Protein AF-0000000077169351 (afdb_homodimer)

pLDDT: mean 95.8, std 9.34, range [31.62, 98.94]

Sequence (440 aa):
MSDLQKYIVGLVMYPGMTALDIVGPQTVLGALPNMRLHRIWKTLDPISTDDGMVIVPDTTFENCPPLDVVCVGGGLGQRAVVDDPQVLEFLRRQGSGAKFVTSVCGGSEFLAKAGLLQGYRSATHWTARKQLAELGVEVAAERVVIDRNRMSGGGVTAGIDFGLVLAAALCGEQTAKIVQLLLEYDPAPPFDAGSPEKAGLDLVNQALLYAEGTLNLKVNMSDLQKYIVGLVMYPGMTALDIVGPQTVLGALPNMRLHRIWKTLDPISTDDGMVIVPDTTFENCPPLDVVCVGGGLGQRAVVDDPQVLEFLRRQGSGAKFVTSVCGGSEFLAKAGLLQGYRSATHWTARKQLAELGVEVAAERVVIDRNRMSGGGVTAGIDFGLVLAAALCGEQTAKIVQLLLEYDPAPPFDAGSPEKAGLDLVNQALLYAEGTLNLKVN

InterPro domains:
  IPR002818 DJ-1/PfpI [PF01965] (12-167)
  IPR029062 Class I glutamine amidotransferase-like [G3DSA:3.40.50.880] (2-215)
  IPR029062 Class I glutamine amidotransferase-like [SSF52317] (9-188)
  IPR052158 Isonitrile Hydratase and Quaternary Amine Regulator [PTHR43130] (5-208)

Structure (mmCIF, N/CA/C/O backbone):
data_AF-0000000077169351-model_v1
#
loop_
_entity.id
_entity.type
_entity.pdbx_description
1 polymer 'Gll0294 protein'
#
loop_
_atom_site.group_PDB
_atom_site.id
_atom_site.type_symbol
_atom_site.label_atom_id
_atom_site.label_alt_id
_atom_site.label_comp_id
_atom_site.label_asym_id
_atom_site.label_entity_id
_atom_site.label_seq_id
_atom_site.pdbx_PDB_ins_code
_atom_site.Cartn_x
_atom_site.Cartn_y
_atom_site.Cartn_z
_atom_site.occupancy
_atom_site.B_iso_or_equiv
_atom_site.auth_seq_id
_atom_site.auth_comp_id
_atom_site.auth_asym_id
_atom_site.auth_atom_id
_atom_site.pdbx_PDB_model_num
ATOM 1 N N . MET A 1 1 ? -33.844 8.07 6.195 1 31.62 1 MET A N 1
ATOM 2 C CA . MET A 1 1 ? -32.562 7.441 5.793 1 31.62 1 MET A CA 1
ATOM 3 C C . MET A 1 1 ? -31.391 8.078 6.512 1 31.62 1 MET A C 1
ATOM 5 O O . MET A 1 1 ? -31.219 9.297 6.473 1 31.62 1 MET A O 1
ATOM 9 N N . SER A 1 2 ? -30.938 7.762 7.609 1 41.06 2 SER A N 1
ATOM 10 C CA . SER A 1 2 ? -30.125 8.508 8.57 1 41.06 2 SER A CA 1
ATOM 11 C C . SER A 1 2 ? -28.984 9.25 7.875 1 41.06 2 SER A C 1
ATOM 13 O O . SER A 1 2 ? -28.328 8.703 6.988 1 41.06 2 SER A O 1
ATOM 15 N N . ASP A 1 3 ? -29 10.523 7.598 1 50.62 3 ASP A N 1
ATOM 16 C CA . ASP A 1 3 ? -28.188 11.562 6.965 1 50.62 3 ASP A CA 1
ATOM 17 C C . ASP A 1 3 ? -26.7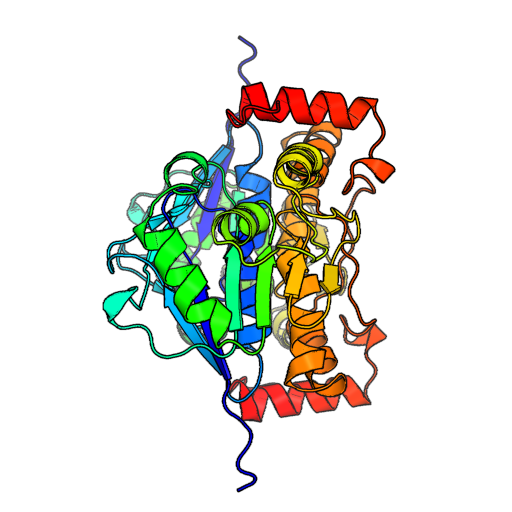03 11.359 7.25 1 50.62 3 ASP A C 1
ATOM 19 O O . ASP A 1 3 ? -26.172 11.922 8.211 1 50.62 3 ASP A O 1
ATOM 23 N N . LEU A 1 4 ? -26.234 10.109 7.117 1 62.06 4 LEU A N 1
ATOM 24 C CA . LEU A 1 4 ? -24.875 9.812 7.551 1 62.06 4 LEU A CA 1
ATOM 25 C C . LEU A 1 4 ? -23.875 10.797 6.938 1 62.06 4 LEU A C 1
ATOM 27 O O . LEU A 1 4 ? -24.047 11.211 5.785 1 62.06 4 LEU A O 1
ATOM 31 N N . GLN A 1 5 ? -23.141 11.578 7.73 1 78 5 GLN A N 1
ATOM 32 C CA . GLN A 1 5 ? -22.125 12.57 7.398 1 78 5 GLN A CA 1
ATOM 33 C C . GLN A 1 5 ? -21.156 12.047 6.332 1 78 5 GLN A C 1
ATOM 35 O O . GLN A 1 5 ? -20.688 10.914 6.422 1 78 5 GLN A O 1
ATOM 40 N N . LYS A 1 6 ? -21.141 12.75 5.137 1 91.38 6 LYS A N 1
ATOM 41 C CA . LYS A 1 6 ? -20.203 12.453 4.055 1 91.38 6 LYS A CA 1
ATOM 42 C C . LYS A 1 6 ? -18.891 13.219 4.238 1 91.38 6 LYS A C 1
ATOM 44 O O . LYS A 1 6 ? -18.891 14.406 4.547 1 91.38 6 LYS A O 1
ATOM 49 N N . TYR A 1 7 ? -17.797 12.516 4.262 1 97.94 7 TYR A N 1
ATOM 50 C CA . TYR A 1 7 ? -16.484 13.156 4.379 1 97.94 7 TYR A CA 1
ATOM 51 C C . TYR A 1 7 ? -15.805 13.25 3.021 1 97.94 7 TYR A C 1
ATOM 53 O O . TYR A 1 7 ? -15.82 12.297 2.24 1 97.94 7 TYR A O 1
ATOM 61 N N . ILE A 1 8 ? -15.312 14.438 2.727 1 98.62 8 ILE A N 1
ATOM 62 C CA . ILE A 1 8 ? -14.5 14.664 1.532 1 98.62 8 ILE A CA 1
ATOM 63 C C . ILE A 1 8 ? -13.016 14.609 1.895 1 98.62 8 ILE A C 1
ATOM 65 O O . ILE A 1 8 ? -12.539 15.414 2.688 1 98.62 8 ILE A O 1
ATOM 69 N N . VAL A 1 9 ? -12.305 13.641 1.322 1 98.75 9 VAL A N 1
ATOM 70 C CA . VAL A 1 9 ? -10.898 13.406 1.629 1 98.75 9 VAL A CA 1
ATOM 71 C C . VAL A 1 9 ? -10.039 13.773 0.421 1 98.75 9 VAL A C 1
ATOM 73 O O . VAL A 1 9 ? -10.328 13.352 -0.703 1 98.75 9 VAL A O 1
ATOM 76 N N . GLY A 1 10 ? -9.039 14.562 0.643 1 98.88 10 GLY A N 1
ATOM 77 C CA . GLY A 1 10 ? -8.062 14.867 -0.387 1 98.88 10 GLY A CA 1
ATOM 78 C C . GLY A 1 10 ? -6.727 14.188 -0.161 1 98.88 10 GLY A C 1
ATOM 79 O O . GLY A 1 10 ? -6.125 14.328 0.905 1 98.88 10 GLY A O 1
ATOM 80 N N . LEU A 1 11 ? -6.281 13.461 -1.12 1 98.88 11 LEU A N 1
ATOM 81 C CA . LEU A 1 11 ? -4.945 12.875 -1.188 1 98.88 11 LEU A CA 1
ATOM 82 C C . LEU A 1 11 ? -4.051 13.664 -2.139 1 98.88 11 LEU A C 1
ATOM 84 O O . LEU A 1 11 ? -4.227 13.602 -3.359 1 98.88 11 LEU A O 1
ATOM 88 N N . VAL A 1 12 ? -3.098 14.359 -1.587 1 98.94 12 VAL A N 1
ATOM 89 C CA . VAL A 1 12 ? -2.24 15.234 -2.387 1 98.94 12 VAL A CA 1
ATOM 90 C C . VAL A 1 12 ? -1.097 14.414 -2.986 1 98.94 12 VAL A C 1
ATOM 92 O O . VAL A 1 12 ? -0.341 13.766 -2.26 1 98.94 12 VAL A O 1
ATOM 95 N N . MET A 1 13 ? -1.013 14.5 -4.266 1 98.75 13 MET A N 1
ATOM 96 C CA . MET A 1 13 ? -0.022 13.727 -5.008 1 98.75 13 MET A CA 1
ATOM 97 C C . MET A 1 13 ? 1.004 14.648 -5.664 1 98.75 13 MET A C 1
ATOM 99 O O . MET A 1 13 ? 0.758 15.844 -5.824 1 98.75 13 MET A O 1
ATOM 103 N N . TYR A 1 14 ? 2.156 14.125 -6.031 1 98.81 14 TYR A N 1
ATOM 104 C CA . TYR A 1 14 ? 3.18 14.859 -6.766 1 98.81 14 TYR A CA 1
ATOM 105 C C . TYR A 1 14 ? 4.191 13.906 -7.391 1 98.81 14 TYR A C 1
ATOM 107 O O . TYR A 1 14 ? 4.336 12.766 -6.945 1 98.81 14 TYR A O 1
ATOM 115 N N . PRO A 1 15 ? 4.867 14.344 -8.508 1 98.56 15 PRO A N 1
ATOM 116 C CA . PRO A 1 15 ? 5.895 13.492 -9.117 1 98.56 15 PRO A CA 1
ATOM 117 C C . PRO A 1 15 ? 6.992 13.094 -8.133 1 98.56 15 PRO A C 1
ATOM 119 O O . PRO A 1 15 ? 7.535 13.945 -7.43 1 98.56 15 PRO A O 1
ATOM 122 N N . GLY A 1 16 ? 7.281 11.789 -8.07 1 97.81 16 GLY A N 1
ATOM 123 C CA . GLY A 1 16 ? 8.359 11.297 -7.223 1 97.81 16 GLY A CA 1
ATOM 124 C C . GLY A 1 16 ? 7.902 10.977 -5.809 1 97.81 16 GLY A C 1
ATOM 125 O O . GLY A 1 16 ? 8.727 10.688 -4.938 1 97.81 16 GLY A O 1
ATOM 126 N N . MET A 1 17 ? 6.574 11 -5.574 1 98.38 17 MET A N 1
ATOM 127 C CA . MET A 1 17 ? 6.051 10.602 -4.27 1 98.38 17 MET A CA 1
ATOM 128 C C . MET A 1 17 ? 6.168 9.094 -4.078 1 98.38 17 MET A C 1
ATOM 130 O O . MET A 1 17 ? 6.387 8.352 -5.043 1 98.38 17 MET A O 1
ATOM 134 N N . THR A 1 18 ? 6.164 8.648 -2.832 1 98.19 18 THR A N 1
ATOM 135 C CA . THR A 1 18 ? 6.051 7.23 -2.529 1 98.19 18 THR A CA 1
ATOM 136 C C . THR A 1 18 ? 4.602 6.766 -2.637 1 98.19 18 THR A C 1
ATOM 138 O O . THR A 1 18 ? 3.732 7.262 -1.921 1 98.19 18 THR A O 1
ATOM 141 N N . ALA A 1 19 ? 4.352 5.84 -3.48 1 98.5 19 ALA A N 1
ATOM 142 C CA . ALA A 1 19 ? 2.988 5.41 -3.771 1 98.5 19 ALA A CA 1
ATOM 143 C C . ALA A 1 19 ? 2.289 4.914 -2.508 1 98.5 19 ALA A C 1
ATOM 145 O O . ALA A 1 19 ? 1.153 5.301 -2.227 1 98.5 19 ALA A O 1
ATOM 146 N N . LEU A 1 20 ? 2.998 4.141 -1.729 1 98.69 20 LEU A N 1
ATOM 147 C CA . LEU A 1 20 ? 2.379 3.49 -0.58 1 98.69 20 LEU A CA 1
ATOM 148 C C . LEU A 1 20 ? 1.989 4.516 0.48 1 98.69 20 LEU A C 1
ATOM 150 O O . LEU A 1 20 ? 1.08 4.277 1.278 1 98.69 20 LEU A O 1
ATOM 154 N N . ASP A 1 21 ? 2.625 5.684 0.484 1 98.69 21 ASP A N 1
ATOM 155 C CA . ASP A 1 21 ? 2.26 6.738 1.423 1 98.69 21 ASP A CA 1
ATOM 156 C C . ASP A 1 21 ? 0.822 7.203 1.198 1 98.69 21 ASP A C 1
ATOM 158 O O . ASP A 1 21 ? 0.178 7.711 2.117 1 98.69 21 ASP A O 1
ATOM 162 N N . ILE A 1 22 ? 0.34 7.031 0.026 1 98.12 22 ILE A N 1
ATOM 163 C CA . ILE A 1 22 ? -1.001 7.496 -0.314 1 98.12 22 ILE A CA 1
ATOM 164 C C . ILE A 1 22 ? -1.95 6.305 -0.412 1 98.12 22 ILE A C 1
ATOM 166 O O . ILE A 1 22 ? -3.092 6.371 0.049 1 98.12 22 ILE A O 1
ATOM 170 N N . VAL A 1 23 ? -1.456 5.203 -0.945 1 98.62 23 VAL A N 1
ATOM 171 C CA . VAL A 1 23 ? -2.299 4.035 -1.183 1 98.62 23 VAL A CA 1
ATOM 172 C C . VAL A 1 23 ? -2.678 3.393 0.149 1 98.62 23 VAL A C 1
ATOM 174 O O . VAL A 1 23 ? -3.793 2.887 0.306 1 98.62 23 VAL A O 1
ATOM 177 N N . GLY A 1 24 ? -1.761 3.42 1.127 1 98.5 24 GLY A N 1
ATOM 178 C CA . GLY A 1 24 ? -2.092 2.922 2.453 1 98.5 24 GLY A CA 1
ATOM 179 C C . GLY A 1 24 ? -3.34 3.561 3.035 1 98.5 24 GLY A C 1
ATOM 180 O O . GLY A 1 24 ? -4.355 2.887 3.229 1 98.5 24 GLY A O 1
ATOM 181 N N . PRO A 1 25 ? -3.285 4.891 3.234 1 98.69 25 PRO A N 1
ATOM 182 C CA . PRO A 1 25 ? -4.469 5.586 3.75 1 98.69 25 PRO A CA 1
ATOM 183 C C . PRO A 1 25 ? -5.68 5.449 2.828 1 98.69 25 PRO A C 1
ATOM 185 O O . PRO A 1 25 ? -6.801 5.262 3.303 1 98.69 25 PRO A O 1
ATOM 188 N N . GLN A 1 26 ? -5.484 5.516 1.544 1 98.44 26 GLN A N 1
ATOM 189 C CA . GLN A 1 26 ? -6.582 5.422 0.585 1 98.44 26 GLN A CA 1
ATOM 190 C C . GLN A 1 26 ? -7.336 4.105 0.739 1 98.44 26 GLN A C 1
ATOM 192 O O . GLN A 1 26 ? -8.562 4.074 0.643 1 98.44 26 GLN A O 1
ATOM 197 N N . THR A 1 27 ? -6.609 3.051 0.893 1 98.31 27 THR A N 1
ATOM 198 C CA . THR A 1 27 ? -7.207 1.726 1 1 98.31 27 THR A CA 1
ATOM 199 C C . THR A 1 27 ? -8.156 1.654 2.195 1 98.31 27 THR A C 1
ATOM 201 O O . THR A 1 27 ? -9.273 1.142 2.08 1 98.31 27 THR A O 1
ATOM 204 N N . VAL A 1 28 ? -7.75 2.215 3.312 1 98.62 28 VAL A N 1
ATOM 205 C CA . VAL A 1 28 ? -8.57 2.201 4.516 1 98.62 28 VAL A CA 1
ATOM 206 C C . VAL A 1 28 ? -9.758 3.152 4.348 1 98.62 28 VAL A C 1
ATOM 208 O O . VAL A 1 28 ? -10.906 2.756 4.531 1 98.62 28 VAL A O 1
ATOM 211 N N . LEU A 1 29 ? -9.461 4.34 3.939 1 98.12 29 LEU A N 1
ATOM 212 C CA . LEU A 1 29 ? -10.484 5.375 3.885 1 98.12 29 LEU A CA 1
ATOM 213 C C . LEU A 1 29 ? -11.5 5.07 2.789 1 98.12 29 LEU A C 1
ATOM 215 O O . LEU A 1 29 ? -12.688 5.387 2.93 1 98.12 29 LEU A O 1
ATOM 219 N N . GLY A 1 30 ? -11.016 4.461 1.711 1 96.62 30 GLY A N 1
ATOM 220 C CA . GLY A 1 30 ? -11.898 4.09 0.62 1 96.62 30 GLY A CA 1
ATOM 221 C C . GLY A 1 30 ? -12.867 2.982 0.988 1 96.62 30 GLY A C 1
ATOM 222 O O . GLY A 1 30 ? -13.867 2.771 0.3 1 96.62 30 GLY A O 1
ATOM 223 N N . ALA A 1 31 ? -12.602 2.293 2.057 1 96.69 31 ALA A N 1
ATOM 224 C CA . ALA A 1 31 ? -13.445 1.187 2.496 1 96.69 31 ALA A CA 1
ATOM 225 C C . ALA A 1 31 ? -14.477 1.658 3.516 1 96.69 31 ALA A C 1
ATOM 227 O O . ALA A 1 31 ? -15.32 0.875 3.965 1 96.69 31 ALA A O 1
ATOM 228 N N . LEU A 1 32 ? -14.453 2.938 3.912 1 96.69 32 LEU A N 1
ATOM 229 C CA . LEU A 1 32 ? -15.406 3.5 4.867 1 96.69 32 LEU A CA 1
ATOM 230 C C . LEU A 1 32 ? -16.688 3.926 4.172 1 96.69 32 LEU A C 1
ATOM 232 O O . LEU A 1 32 ? -16.688 4.191 2.967 1 96.69 32 LEU A O 1
ATOM 236 N N . PRO A 1 33 ? -17.75 3.963 4.949 1 93.44 33 PRO A N 1
ATOM 237 C CA . PRO A 1 33 ? -19 4.438 4.367 1 93.44 33 PRO A CA 1
ATOM 238 C C . PRO A 1 33 ? -19.016 5.945 4.133 1 93.44 33 PRO A C 1
ATOM 240 O O . PRO A 1 33 ? -18.375 6.695 4.875 1 93.44 33 PRO A O 1
ATOM 243 N N . ASN A 1 34 ? -19.625 6.426 3.139 1 92.5 34 ASN A N 1
ATOM 244 C CA . ASN A 1 34 ? -19.906 7.832 2.881 1 92.5 34 ASN A CA 1
ATOM 245 C C . ASN A 1 34 ? -18.625 8.648 2.762 1 92.5 34 ASN A C 1
ATOM 247 O O . ASN A 1 34 ? -18.484 9.695 3.393 1 92.5 34 ASN A O 1
ATOM 251 N N . MET A 1 35 ? -17.672 8.148 2.084 1 96.12 35 MET A N 1
ATOM 252 C CA . MET A 1 35 ? -16.422 8.828 1.782 1 96.12 35 MET A CA 1
ATOM 253 C C . MET A 1 35 ? -16.344 9.211 0.307 1 96.12 35 MET A C 1
ATOM 255 O O . MET A 1 35 ? -16.75 8.438 -0.56 1 96.12 35 MET A O 1
ATOM 259 N N . ARG A 1 36 ? -15.875 10.391 0.076 1 97.38 36 ARG A N 1
ATOM 260 C CA . ARG A 1 36 ? -15.461 10.812 -1.26 1 97.38 36 ARG A CA 1
ATOM 261 C C . ARG A 1 36 ? -13.984 11.172 -1.285 1 97.38 36 ARG A C 1
ATOM 263 O O . ARG A 1 36 ? -13.562 12.125 -0.622 1 97.38 36 ARG A O 1
ATOM 270 N N . LEU A 1 37 ? -13.188 10.414 -2.045 1 98.44 37 LEU A N 1
ATOM 271 C CA . LEU A 1 37 ? -11.75 10.648 -2.115 1 98.44 37 LEU A CA 1
ATOM 272 C C . LEU A 1 37 ? -11.391 11.406 -3.391 1 98.44 37 LEU A C 1
ATOM 274 O O . LEU A 1 37 ? -11.898 11.094 -4.469 1 98.44 37 LEU A O 1
ATOM 278 N N . HIS A 1 38 ? -10.555 12.367 -3.262 1 98.75 38 HIS A N 1
ATOM 279 C CA . HIS A 1 38 ? -9.953 13.094 -4.379 1 98.75 38 HIS A CA 1
ATOM 280 C C . HIS A 1 38 ? -8.438 12.898 -4.402 1 98.75 38 HIS A C 1
ATOM 282 O O . HIS A 1 38 ? -7.777 13.031 -3.369 1 98.75 38 HIS A O 1
ATOM 288 N N . ARG A 1 39 ? -7.914 12.477 -5.484 1 98.81 39 ARG A N 1
ATOM 289 C CA . ARG A 1 39 ? -6.48 12.422 -5.758 1 98.81 39 ARG A CA 1
ATOM 290 C C . ARG A 1 39 ? -6.016 13.672 -6.492 1 98.81 39 ARG A C 1
ATOM 292 O O . ARG A 1 39 ? -6.328 13.867 -7.668 1 98.81 39 ARG A O 1
ATOM 299 N N . ILE A 1 40 ? -5.203 14.469 -5.793 1 98.94 40 ILE A N 1
ATOM 300 C CA . ILE A 1 40 ? -5.133 15.875 -6.164 1 98.94 40 ILE A CA 1
ATOM 301 C C . ILE A 1 40 ? -3.709 16.219 -6.602 1 98.94 40 ILE A C 1
ATOM 303 O O . ILE A 1 40 ? -2.74 15.852 -5.934 1 98.94 40 ILE A O 1
ATOM 307 N N . TRP A 1 41 ? -3.594 16.938 -7.668 1 98.88 41 TRP A N 1
ATOM 308 C CA . TRP A 1 41 ? -2.342 17.547 -8.094 1 98.88 41 TRP A CA 1
ATOM 309 C C . TRP A 1 41 ? -2.604 18.812 -8.914 1 98.88 41 TRP A C 1
ATOM 311 O O . TRP A 1 41 ? -3.73 19.312 -8.953 1 98.88 41 TRP A O 1
ATOM 321 N N . LYS A 1 42 ? -1.521 19.453 -9.445 1 98.69 42 LYS A N 1
ATOM 322 C CA . LYS A 1 42 ? -1.63 20.703 -10.203 1 98.69 42 LYS A CA 1
ATOM 323 C C . LYS A 1 42 ? -2.395 20.484 -11.508 1 98.69 42 LYS A C 1
ATOM 325 O O . LYS A 1 42 ? -3.156 21.359 -11.938 1 98.69 42 LYS A O 1
ATOM 330 N N . THR A 1 43 ? -2.125 19.375 -12.164 1 98.44 43 THR A N 1
ATOM 331 C CA . THR A 1 43 ? -2.771 19 -13.414 1 98.44 43 THR A CA 1
ATOM 332 C C . THR A 1 43 ? -3.309 17.562 -13.344 1 98.44 43 THR A C 1
ATOM 334 O O . THR A 1 43 ? -3.086 16.875 -12.352 1 98.44 43 THR A O 1
ATOM 337 N N . LEU A 1 44 ? -3.99 17.172 -14.391 1 98.44 44 LEU A N 1
ATOM 338 C CA . LEU A 1 44 ? -4.531 15.82 -14.445 1 98.44 44 LEU A CA 1
ATOM 339 C C . LEU A 1 44 ? -3.594 14.891 -15.211 1 98.44 44 LEU A C 1
ATOM 341 O O . LEU A 1 44 ? -3.955 13.75 -15.516 1 98.44 44 LEU A O 1
ATOM 345 N N . ASP A 1 45 ? -2.369 15.359 -15.492 1 98.31 45 ASP A N 1
ATOM 346 C CA . ASP A 1 45 ? -1.389 14.531 -16.188 1 98.31 45 ASP A CA 1
ATOM 347 C C . ASP A 1 45 ? -0.913 13.383 -15.312 1 98.31 45 ASP A C 1
ATOM 349 O O . ASP A 1 45 ? -0.799 13.531 -14.094 1 98.31 45 ASP A O 1
ATOM 353 N N . PRO A 1 46 ? -0.606 12.234 -15.883 1 98.44 46 PRO A N 1
ATOM 354 C CA . PRO A 1 46 ? -0.043 11.133 -15.094 1 98.44 46 PRO A CA 1
ATOM 355 C C . PRO A 1 46 ? 1.219 11.539 -14.336 1 98.44 46 PRO A C 1
ATOM 357 O O . PRO A 1 46 ? 2.014 12.336 -14.836 1 98.44 46 PRO A O 1
ATOM 360 N N . ILE A 1 47 ? 1.346 10.961 -13.156 1 98.19 47 ILE A N 1
ATOM 361 C CA . ILE A 1 47 ? 2.498 11.172 -12.289 1 98.19 47 ILE A CA 1
ATOM 362 C C . ILE A 1 47 ? 3.244 9.859 -12.086 1 98.19 47 ILE A C 1
ATOM 364 O O . ILE A 1 47 ? 2.625 8.812 -11.867 1 98.19 47 ILE A O 1
ATOM 368 N N . SER A 1 48 ? 4.609 9.961 -12.18 1 98.31 48 SER A N 1
ATOM 369 C CA . SER A 1 48 ? 5.438 8.812 -11.82 1 98.31 48 SER A CA 1
ATOM 370 C C . SER A 1 48 ? 5.867 8.875 -10.359 1 98.31 48 SER A C 1
ATOM 372 O O . SER A 1 48 ? 6.414 9.875 -9.906 1 98.31 48 SER A O 1
ATOM 374 N N . THR A 1 49 ? 5.598 7.805 -9.648 1 98.06 49 THR A N 1
ATOM 375 C CA . THR A 1 49 ? 6.047 7.684 -8.266 1 98.06 49 THR A CA 1
ATOM 376 C C . THR A 1 49 ? 7.516 7.281 -8.203 1 98.06 49 THR A C 1
ATOM 378 O O . THR A 1 49 ? 8.133 7.004 -9.234 1 98.06 49 THR A O 1
ATOM 381 N N . ASP A 1 50 ? 8.102 7.281 -7.035 1 96.25 50 ASP A N 1
ATOM 382 C CA . ASP A 1 50 ? 9.539 7.074 -6.895 1 96.25 50 ASP A CA 1
ATOM 383 C C . ASP A 1 50 ? 9.914 5.613 -7.145 1 96.25 50 ASP A C 1
ATOM 385 O O . ASP A 1 50 ? 11.078 5.297 -7.391 1 96.25 50 ASP A O 1
ATOM 389 N N . ASP A 1 51 ? 8.883 4.711 -7.133 1 93.94 51 ASP A N 1
ATOM 390 C CA . ASP A 1 51 ? 9.172 3.311 -7.426 1 93.94 51 ASP A CA 1
ATOM 391 C C . ASP A 1 51 ? 8.758 2.951 -8.852 1 93.94 51 ASP A C 1
ATOM 393 O O . ASP A 1 51 ? 8.688 1.772 -9.203 1 93.94 51 ASP A O 1
ATOM 397 N N . GLY A 1 52 ? 8.32 3.918 -9.625 1 96.19 52 GLY A N 1
ATOM 398 C CA . GLY A 1 52 ? 8.133 3.721 -11.055 1 96.19 52 GLY A CA 1
ATOM 399 C C . GLY A 1 52 ? 6.676 3.521 -11.445 1 96.19 52 GLY A C 1
ATOM 400 O O . GLY A 1 52 ? 6.352 3.441 -12.633 1 96.19 52 GLY A O 1
ATOM 401 N N . MET A 1 53 ? 5.777 3.516 -10.5 1 97.81 53 MET A N 1
ATOM 402 C CA . MET A 1 53 ? 4.352 3.432 -10.805 1 97.81 53 MET A CA 1
ATOM 403 C C . MET A 1 53 ? 3.84 4.746 -11.383 1 97.81 53 MET A C 1
ATOM 405 O O . MET A 1 53 ? 4.27 5.824 -10.961 1 97.81 53 MET A O 1
ATOM 409 N N . VAL A 1 54 ? 2.938 4.594 -12.328 1 98.69 54 VAL A N 1
ATOM 410 C CA . VAL A 1 54 ? 2.311 5.781 -12.906 1 98.69 54 VAL A CA 1
ATOM 411 C C . VAL A 1 54 ? 0.848 5.855 -12.469 1 98.69 54 VAL A C 1
ATOM 413 O O . VAL A 1 54 ? 0.082 4.91 -12.688 1 98.69 54 VAL A O 1
ATOM 416 N N . ILE A 1 55 ? 0.5 6.961 -11.828 1 98.56 55 ILE A N 1
ATOM 417 C CA . ILE A 1 55 ? -0.856 7.188 -11.336 1 98.56 55 ILE A CA 1
ATOM 418 C C . ILE A 1 55 ? -1.418 8.469 -11.953 1 98.56 55 ILE A C 1
ATOM 420 O O . ILE A 1 55 ? -0.662 9.336 -12.391 1 98.56 55 ILE A O 1
ATOM 424 N N . VAL A 1 56 ? -2.73 8.578 -11.977 1 98.75 56 VAL A N 1
ATOM 425 C CA . VAL A 1 56 ? -3.387 9.727 -12.586 1 98.75 56 VAL A CA 1
ATOM 426 C C . VAL A 1 56 ? -4.246 10.453 -11.555 1 98.75 56 VAL A C 1
ATOM 428 O O . VAL A 1 56 ? -5.191 9.875 -11.008 1 98.75 56 VAL A O 1
ATOM 431 N N . PRO A 1 57 ? -3.879 11.758 -11.289 1 98.75 57 PRO A N 1
ATOM 432 C CA . PRO A 1 57 ? -4.785 12.531 -10.43 1 98.75 57 PRO A CA 1
ATOM 433 C C . PRO A 1 57 ? -6.176 12.695 -11.039 1 98.75 57 PRO A C 1
ATOM 435 O O . PRO A 1 57 ? -6.324 12.641 -12.266 1 98.75 57 PRO A O 1
ATOM 438 N N . ASP A 1 58 ? -7.191 12.922 -10.172 1 98.75 58 ASP A N 1
ATOM 439 C CA . ASP A 1 58 ? -8.539 13.086 -10.711 1 98.75 58 ASP A CA 1
ATOM 440 C C . ASP A 1 58 ? -9.102 14.461 -10.375 1 98.75 58 ASP A C 1
ATOM 442 O O . ASP A 1 58 ? -10.234 14.789 -10.742 1 98.75 58 ASP A O 1
ATOM 446 N N . THR A 1 59 ? -8.367 15.25 -9.672 1 98.69 59 THR A N 1
ATOM 447 C CA . THR A 1 59 ? -8.75 16.594 -9.273 1 98.69 59 THR A CA 1
ATOM 448 C C . THR A 1 59 ? -7.535 17.516 -9.242 1 98.69 59 THR A C 1
ATOM 450 O O . THR A 1 59 ? -6.43 17.078 -8.922 1 98.69 59 THR A O 1
ATOM 453 N N . THR A 1 60 ? -7.719 18.766 -9.57 1 98.88 60 THR A N 1
ATOM 454 C CA . THR A 1 60 ? -6.641 19.75 -9.5 1 98.88 60 THR A CA 1
ATOM 455 C C . THR A 1 60 ? -6.809 20.641 -8.273 1 98.88 60 THR A C 1
ATOM 457 O O . THR A 1 60 ? -7.871 20.656 -7.648 1 98.88 60 THR A O 1
ATOM 460 N N . PHE A 1 61 ? -5.715 21.422 -7.945 1 98.75 61 PHE A N 1
ATOM 461 C CA . PHE A 1 61 ? -5.797 22.375 -6.852 1 98.75 61 PHE A CA 1
ATOM 462 C C . PHE A 1 61 ? -6.941 23.359 -7.078 1 98.75 61 PHE A C 1
ATOM 464 O O . PHE A 1 61 ? -7.676 23.688 -6.145 1 98.75 61 PHE A O 1
ATOM 471 N N . GLU A 1 62 ? -7.121 23.781 -8.281 1 98 62 GLU A N 1
ATOM 472 C CA . GLU A 1 62 ? -8.102 24.797 -8.648 1 98 62 GLU A CA 1
ATOM 473 C C . GLU A 1 62 ? -9.523 24.281 -8.5 1 98 62 GLU A C 1
ATOM 475 O O . GLU A 1 62 ? -10.422 25.016 -8.086 1 98 62 GLU A O 1
ATOM 480 N N . ASN A 1 63 ? -9.7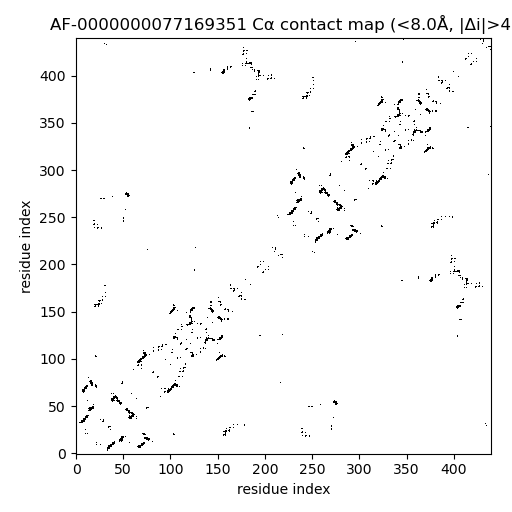58 23.047 -8.711 1 98.44 63 ASN A N 1
ATOM 481 C CA . ASN A 1 63 ? -11.109 22.484 -8.773 1 98.44 63 ASN A CA 1
ATOM 482 C C . ASN A 1 63 ? -11.445 21.688 -7.52 1 98.44 63 ASN A C 1
ATOM 484 O O . ASN A 1 63 ? -12.508 21.078 -7.441 1 98.44 63 ASN A O 1
ATOM 488 N N . CYS A 1 64 ? -10.602 21.672 -6.641 1 98.69 64 CYS A N 1
ATOM 489 C CA . CYS A 1 64 ? -10.773 20.875 -5.438 1 98.69 64 CYS A CA 1
ATOM 490 C C . CYS A 1 64 ? -11.812 21.5 -4.512 1 98.69 64 CYS A C 1
ATOM 492 O O . CYS A 1 64 ? -11.727 22.672 -4.18 1 98.69 64 CYS A O 1
ATOM 494 N N . PRO A 1 65 ? -12.789 20.766 -4.07 1 98.38 65 PRO A N 1
ATOM 495 C CA . PRO A 1 65 ? -13.727 21.281 -3.07 1 98.38 65 PRO A CA 1
ATOM 496 C C . PRO A 1 65 ? -13.094 21.406 -1.687 1 98.38 65 PRO A C 1
ATOM 498 O O . PRO A 1 65 ? -11.961 20.953 -1.474 1 98.38 65 PRO A O 1
ATOM 501 N N . PRO A 1 66 ? -13.836 22.109 -0.777 1 98.44 66 PRO A N 1
ATOM 502 C CA . PRO A 1 66 ? -13.344 22.062 0.603 1 98.44 66 PRO A CA 1
ATOM 503 C C . PRO A 1 66 ? -13.219 20.641 1.146 1 98.44 66 PRO A C 1
ATOM 505 O O . PRO A 1 66 ? -14.117 19.812 0.943 1 98.44 66 PRO A O 1
ATOM 508 N N . LEU A 1 67 ? -12.156 20.422 1.791 1 98.81 67 LEU A N 1
ATOM 509 C CA . LEU A 1 67 ? -11.852 19.078 2.26 1 98.81 67 LEU A CA 1
ATOM 510 C C . LEU A 1 67 ? -12.148 18.938 3.75 1 98.81 67 LEU A C 1
ATOM 512 O O . LEU A 1 67 ? -11.891 19.859 4.523 1 98.81 67 LEU A O 1
ATOM 516 N N . ASP A 1 68 ? -12.656 17.734 4.164 1 98.75 68 ASP A N 1
ATOM 517 C CA . ASP A 1 68 ? -12.75 17.375 5.574 1 98.75 68 ASP A CA 1
ATOM 518 C C . ASP A 1 68 ? -11.422 16.812 6.086 1 98.75 68 ASP A C 1
ATOM 520 O O . ASP A 1 68 ? -11.094 16.969 7.262 1 98.75 68 ASP A O 1
ATOM 524 N N . VAL A 1 69 ? -10.703 16.109 5.234 1 98.88 69 VAL A N 1
ATOM 525 C CA . VAL A 1 69 ? -9.398 15.539 5.535 1 98.88 69 VAL A CA 1
ATOM 526 C C . VAL A 1 69 ? -8.43 15.836 4.391 1 98.88 69 VAL A C 1
ATOM 528 O O . VAL A 1 69 ? -8.758 15.625 3.221 1 98.88 69 VAL A O 1
ATOM 531 N N . VAL A 1 70 ? -7.281 16.344 4.672 1 98.94 70 VAL A N 1
ATOM 532 C CA . VAL A 1 70 ? -6.203 16.469 3.695 1 98.94 70 VAL A CA 1
ATOM 533 C C . VAL A 1 70 ? -5.023 15.594 4.109 1 98.94 70 VAL A C 1
ATOM 535 O O . VAL A 1 70 ? -4.625 15.594 5.277 1 98.94 70 VAL A O 1
ATOM 538 N N . CYS A 1 71 ? -4.555 14.797 3.227 1 98.94 71 CYS A N 1
ATOM 539 C CA . CYS A 1 71 ? -3.457 13.867 3.467 1 98.94 71 CYS A CA 1
ATOM 540 C C . CYS A 1 71 ? -2.344 14.062 2.445 1 98.94 71 CYS A C 1
ATOM 542 O O . CYS A 1 71 ? -2.605 14.148 1.245 1 98.94 71 CYS A O 1
ATOM 544 N N . VAL A 1 72 ? -1.107 14.195 2.893 1 98.94 72 VAL A N 1
ATOM 545 C CA . VAL A 1 72 ? 0.054 14.297 2.018 1 98.94 72 VAL A CA 1
ATOM 546 C C . VAL A 1 72 ? 1.161 13.367 2.51 1 98.94 72 VAL A C 1
ATOM 548 O O . VAL A 1 72 ? 1.355 13.211 3.717 1 98.94 72 VAL A O 1
ATOM 551 N N . GLY A 1 73 ? 1.808 12.656 1.57 1 98.81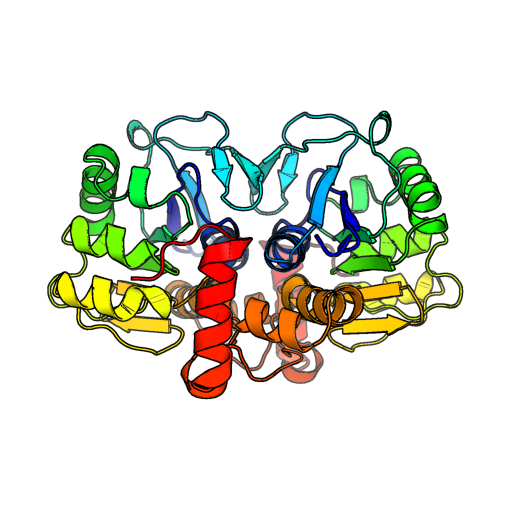 73 GLY A N 1
ATOM 552 C CA . GLY A 1 73 ? 2.889 11.742 1.89 1 98.81 73 GLY A CA 1
ATOM 553 C C . GLY A 1 73 ? 4.254 12.266 1.497 1 98.81 73 GLY A C 1
ATOM 554 O O . GLY A 1 73 ? 4.395 13.438 1.135 1 98.81 73 GLY A O 1
ATOM 555 N N . GLY A 1 74 ? 5.297 11.438 1.652 1 98.25 74 GLY A N 1
ATOM 556 C CA . GLY A 1 74 ? 6.652 11.758 1.242 1 98.25 74 GLY A CA 1
ATOM 557 C C . GLY A 1 74 ? 7.059 11.086 -0.057 1 98.25 74 GLY A C 1
ATOM 558 O O . GLY A 1 74 ? 6.203 10.688 -0.85 1 98.25 74 GLY A O 1
ATOM 559 N N . GLY A 1 75 ? 8.359 11.156 -0.285 1 97.12 75 GLY A N 1
ATOM 560 C CA . GLY A 1 75 ? 8.906 10.508 -1.466 1 97.12 75 GLY A CA 1
ATOM 561 C C . GLY A 1 75 ? 10.312 10.977 -1.804 1 97.12 75 GLY A C 1
ATOM 562 O O . GLY A 1 75 ? 10.766 12.008 -1.293 1 97.12 75 GLY A O 1
ATOM 563 N N . LEU A 1 76 ? 10.914 10.234 -2.715 1 95.31 76 LEU A N 1
ATOM 564 C CA . LEU A 1 76 ? 12.281 10.57 -3.113 1 95.31 76 LEU A CA 1
ATOM 565 C C . LEU A 1 76 ? 12.305 11.844 -3.953 1 95.31 76 LEU A C 1
ATOM 567 O O . LEU A 1 76 ? 13.336 12.508 -4.039 1 95.31 76 LEU A O 1
ATOM 571 N N . GLY A 1 77 ? 11.188 12.203 -4.547 1 96.06 77 GLY A N 1
ATOM 572 C CA . GLY A 1 77 ? 11.094 13.422 -5.336 1 96.06 77 GLY A CA 1
ATOM 573 C C . GLY A 1 77 ? 10.617 14.617 -4.535 1 96.06 77 GLY A C 1
ATOM 574 O O . GLY A 1 77 ? 10.375 15.688 -5.094 1 96.06 77 GLY A O 1
ATOM 575 N N . GLN A 1 78 ? 10.516 14.5 -3.279 1 96.75 78 GLN A N 1
ATOM 576 C CA . GLN A 1 78 ? 9.914 15.508 -2.41 1 96.75 78 GLN A CA 1
ATOM 577 C C . GLN A 1 78 ? 10.688 16.812 -2.461 1 96.75 78 GLN A C 1
ATOM 579 O O . GLN A 1 78 ? 10.094 17.891 -2.418 1 96.75 78 GLN A O 1
ATOM 584 N N . ARG A 1 79 ? 11.984 16.781 -2.545 1 96 79 ARG A N 1
ATOM 585 C CA . ARG A 1 79 ? 12.82 17.969 -2.494 1 96 79 ARG A CA 1
ATOM 586 C C . ARG A 1 79 ? 12.484 18.922 -3.637 1 96 79 ARG A C 1
ATOM 588 O O . ARG A 1 79 ? 12.578 20.141 -3.484 1 96 79 ARG A O 1
ATOM 595 N N . ALA A 1 80 ? 11.984 18.391 -4.727 1 97.06 80 ALA A N 1
ATOM 596 C CA . ALA A 1 80 ? 11.68 19.188 -5.91 1 97.06 80 ALA A CA 1
ATOM 597 C C . ALA A 1 80 ? 10.398 19.984 -5.719 1 97.06 80 ALA A C 1
ATOM 599 O O . ALA A 1 80 ? 10.156 20.969 -6.426 1 97.06 80 ALA A O 1
ATOM 600 N N . VAL A 1 81 ? 9.594 19.609 -4.691 1 98.06 81 VAL A N 1
ATOM 601 C CA . VAL A 1 81 ? 8.258 20.203 -4.672 1 98.06 81 VAL A CA 1
ATOM 602 C C . VAL A 1 81 ? 7.945 20.719 -3.27 1 98.06 81 VAL A C 1
ATOM 604 O O . VAL A 1 81 ? 6.984 21.469 -3.078 1 98.06 81 VAL A O 1
ATOM 607 N N . VAL A 1 82 ? 8.75 20.453 -2.305 1 98.12 82 VAL A N 1
ATOM 608 C CA . VAL A 1 82 ? 8.391 20.672 -0.908 1 98.12 82 VAL A CA 1
ATOM 609 C C . VAL A 1 82 ? 8.352 22.172 -0.62 1 98.12 82 VAL A C 1
ATOM 611 O O . VAL A 1 82 ? 7.699 22.609 0.329 1 98.12 82 VAL A O 1
ATOM 614 N N . ASP A 1 83 ? 9.023 23.016 -1.463 1 98.5 83 ASP A N 1
ATOM 615 C CA . ASP A 1 83 ? 9.023 24.469 -1.285 1 98.5 83 ASP A CA 1
ATOM 616 C C . ASP A 1 83 ? 8.156 25.156 -2.342 1 98.5 83 ASP A C 1
ATOM 618 O O . ASP A 1 83 ? 8.172 26.375 -2.473 1 98.5 83 ASP A O 1
ATOM 622 N N . ASP A 1 84 ? 7.465 24.375 -3.131 1 98.69 84 ASP A N 1
ATOM 623 C CA . ASP A 1 84 ? 6.629 24.938 -4.191 1 98.69 84 ASP A CA 1
ATOM 624 C C . ASP A 1 84 ? 5.492 25.781 -3.613 1 98.69 84 ASP A C 1
ATOM 626 O O . ASP A 1 84 ? 4.664 25.266 -2.857 1 98.69 84 ASP A O 1
ATOM 630 N N . PRO A 1 85 ? 5.406 27.031 -3.98 1 98.5 85 PRO A N 1
ATOM 631 C CA . PRO A 1 85 ? 4.414 27.922 -3.359 1 98.5 85 PRO A CA 1
ATOM 632 C C . PRO A 1 85 ? 2.979 27.484 -3.648 1 98.5 85 PRO A C 1
ATOM 634 O O . PRO A 1 85 ? 2.092 27.688 -2.814 1 98.5 85 PRO A O 1
ATOM 637 N N . GLN A 1 86 ? 2.734 26.922 -4.785 1 98.62 86 GLN A N 1
ATOM 638 C CA . GLN A 1 86 ? 1.384 26.469 -5.105 1 98.62 86 GLN A CA 1
ATOM 639 C C . GLN A 1 86 ? 0.954 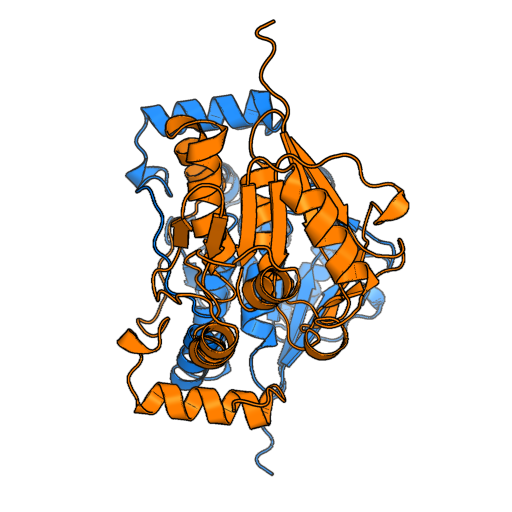25.328 -4.191 1 98.62 86 GLN A C 1
ATOM 641 O O . GLN A 1 86 ? -0.193 25.281 -3.742 1 98.62 86 GLN A O 1
ATOM 646 N N . VAL A 1 87 ? 1.883 24.422 -3.973 1 98.81 87 VAL A N 1
ATOM 647 C CA . VAL A 1 87 ? 1.601 23.297 -3.1 1 98.81 87 VAL A CA 1
ATOM 648 C C . VAL A 1 87 ? 1.336 23.781 -1.68 1 98.81 87 VAL A C 1
ATOM 650 O O . VAL A 1 87 ? 0.341 23.406 -1.059 1 98.81 87 VAL A O 1
ATOM 653 N N . LEU A 1 88 ? 2.209 24.641 -1.196 1 98.81 88 LEU A N 1
ATOM 654 C CA . LEU A 1 88 ? 2.107 25.125 0.175 1 98.81 88 LEU A CA 1
ATOM 655 C C . LEU A 1 88 ? 0.841 25.953 0.365 1 98.81 88 LEU A C 1
ATOM 657 O O . LEU A 1 88 ? 0.166 25.844 1.391 1 98.81 88 LEU A O 1
ATOM 661 N N . GLU A 1 89 ? 0.504 26.781 -0.603 1 98.69 89 GLU A N 1
ATOM 662 C CA . GLU A 1 89 ? -0.722 27.578 -0.528 1 98.69 89 GLU A CA 1
ATOM 663 C C . GLU A 1 89 ? -1.956 26.672 -0.507 1 98.69 89 GLU A C 1
ATOM 665 O O . GLU A 1 89 ? -2.902 26.938 0.241 1 98.69 89 GLU A O 1
ATOM 670 N N . PHE A 1 90 ? -1.995 25.688 -1.337 1 98.88 90 PHE A N 1
ATOM 671 C CA . PHE A 1 90 ? -3.104 24.734 -1.376 1 98.88 90 PHE A CA 1
ATOM 672 C C . PHE A 1 90 ? -3.295 24.078 -0.017 1 98.88 90 PHE A C 1
ATOM 674 O O . PHE A 1 90 ? -4.414 24 0.492 1 98.88 90 PHE A O 1
ATOM 681 N N . LEU A 1 91 ? -2.17 23.578 0.544 1 98.94 91 LEU A N 1
ATOM 682 C CA . LEU A 1 91 ? -2.232 22.906 1.84 1 98.94 91 LEU A CA 1
ATOM 683 C C . LEU A 1 91 ? -2.713 23.859 2.924 1 98.94 91 LEU A C 1
ATOM 685 O O . LEU A 1 91 ? -3.523 23.484 3.773 1 98.94 91 LEU A O 1
ATOM 689 N N . ARG A 1 92 ? -2.195 25.062 2.91 1 98.44 92 ARG A N 1
ATOM 690 C CA . ARG A 1 92 ? -2.611 26.047 3.896 1 98.44 92 ARG A CA 1
ATOM 691 C C . ARG A 1 92 ? -4.109 26.312 3.807 1 98.44 92 ARG A C 1
ATOM 693 O O . ARG A 1 92 ? -4.809 26.312 4.82 1 98.44 92 ARG A O 1
ATOM 700 N N . ARG A 1 93 ? -4.582 26.547 2.65 1 98.31 93 ARG A N 1
ATOM 701 C CA . ARG A 1 93 ? -5.988 26.859 2.422 1 98.31 93 ARG A CA 1
ATOM 702 C C . ARG A 1 93 ? -6.883 25.703 2.852 1 98.31 93 ARG A C 1
ATOM 704 O O . ARG A 1 93 ? -7.828 25.891 3.619 1 98.31 93 ARG A O 1
ATOM 711 N N . GLN A 1 94 ? -6.609 24.531 2.383 1 98.62 94 GLN A N 1
ATOM 712 C CA . GLN A 1 94 ? -7.426 23.359 2.688 1 98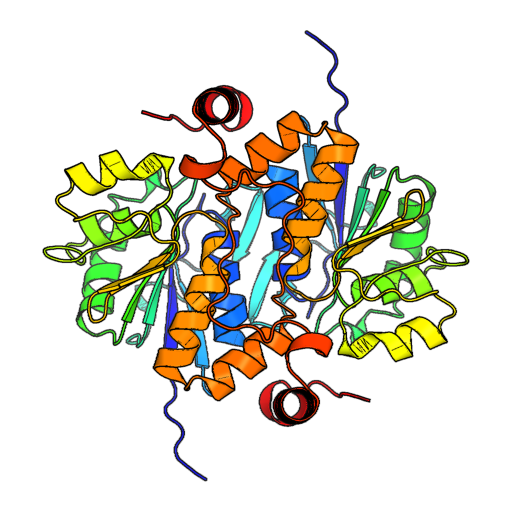.62 94 GLN A CA 1
ATOM 713 C C . GLN A 1 94 ? -7.289 22.969 4.152 1 98.62 94 GLN A C 1
ATOM 715 O O . GLN A 1 94 ? -8.273 22.578 4.789 1 98.62 94 GLN A O 1
ATOM 720 N N . GLY A 1 95 ? -6.051 23.047 4.656 1 98.19 95 GLY A N 1
ATOM 721 C CA . GLY A 1 95 ? -5.773 22.656 6.027 1 98.19 95 GLY A CA 1
ATOM 722 C C . GLY A 1 95 ? -6.492 23.516 7.055 1 98.19 95 GLY A C 1
ATOM 723 O O . GLY A 1 95 ? -6.879 23.031 8.117 1 98.19 95 GLY A O 1
ATOM 724 N N . SER A 1 96 ? -6.691 24.734 6.77 1 94.88 96 SER A N 1
ATOM 725 C CA . SER A 1 96 ? -7.305 25.672 7.715 1 94.88 96 SER A CA 1
ATOM 726 C C . SER A 1 96 ? -8.773 25.328 7.957 1 94.88 96 SER A C 1
ATOM 728 O O . SER A 1 96 ? -9.305 25.594 9.031 1 94.88 96 SER A O 1
ATOM 730 N N . GLY A 1 97 ? -9.367 24.688 7.051 1 95.88 97 GLY A N 1
ATOM 731 C CA . GLY A 1 97 ? -10.789 24.375 7.176 1 95.88 97 GLY A CA 1
ATOM 732 C C . GLY A 1 97 ? -11.055 22.891 7.387 1 95.88 97 GLY A C 1
ATOM 733 O O . GLY A 1 97 ? -12.188 22.5 7.68 1 95.88 97 GLY A O 1
ATOM 734 N N . ALA A 1 98 ? -10.086 22.125 7.367 1 98.31 98 ALA A N 1
ATOM 735 C CA . ALA A 1 98 ? -10.266 20.672 7.395 1 98.31 98 ALA A CA 1
ATOM 736 C C . ALA A 1 98 ? -10.523 20.188 8.82 1 98.31 98 ALA A C 1
ATOM 738 O O . ALA A 1 98 ? -10.023 20.766 9.781 1 98.31 98 ALA A O 1
ATOM 739 N N . LYS A 1 99 ? -11.258 19.156 8.922 1 98.38 99 LYS A N 1
ATOM 740 C CA . LYS A 1 99 ? -11.453 18.469 10.195 1 98.38 99 LYS A CA 1
ATOM 741 C C . LYS A 1 99 ? -10.156 17.797 10.656 1 98.38 99 LYS A C 1
ATOM 743 O O . LYS A 1 99 ? -9.867 17.766 11.859 1 98.38 99 LYS A O 1
ATOM 748 N N . PHE A 1 100 ? -9.414 17.188 9.742 1 98.81 100 PHE A N 1
ATOM 749 C CA . PHE A 1 100 ? -8.102 16.609 10.023 1 98.81 100 PHE A CA 1
ATOM 750 C C . PHE A 1 100 ? -7.094 17.016 8.953 1 98.81 100 PHE A C 1
ATOM 752 O O . PHE A 1 100 ? -7.414 17.016 7.762 1 98.81 100 PHE A O 1
ATOM 759 N N . VAL A 1 101 ? -5.941 17.406 9.391 1 98.94 101 VAL A N 1
ATOM 760 C CA . VAL A 1 101 ? -4.754 17.625 8.57 1 98.94 101 VAL A CA 1
ATOM 761 C C . VAL A 1 101 ? -3.74 16.516 8.828 1 98.94 101 VAL A C 1
ATOM 763 O O . VAL A 1 101 ? -3.279 16.328 9.953 1 98.94 101 VAL A O 1
ATOM 766 N N . THR A 1 102 ? -3.422 15.789 7.777 1 98.94 102 THR A N 1
ATOM 767 C CA . THR A 1 102 ? -2.734 14.531 8.047 1 98.94 102 THR A CA 1
ATOM 768 C C . THR A 1 102 ? -1.557 14.344 7.094 1 98.94 102 THR A C 1
ATOM 770 O O . THR A 1 102 ? -1.488 14.992 6.051 1 98.94 102 THR A O 1
ATOM 773 N N . SER A 1 103 ? -0.625 13.508 7.523 1 98.88 103 SER A N 1
ATOM 774 C CA . SER A 1 103 ? 0.546 13.203 6.707 1 98.88 103 SER A CA 1
ATOM 775 C C . SER A 1 103 ? 1.092 11.812 7.02 1 98.88 103 SER A C 1
ATOM 777 O O . SER A 1 103 ? 0.768 11.234 8.062 1 98.88 103 SER A O 1
ATOM 779 N N . VAL A 1 104 ? 1.781 11.297 6.078 1 98.75 104 VAL A N 1
ATOM 780 C CA . VAL A 1 104 ? 2.582 10.086 6.227 1 98.75 104 VAL A CA 1
ATOM 781 C C . VAL A 1 104 ? 4.016 10.352 5.777 1 98.75 104 VAL A C 1
ATOM 783 O O . VAL A 1 104 ? 4.246 11.109 4.828 1 98.75 104 VAL A O 1
ATOM 786 N N . CYS A 1 105 ? 5.023 9.68 6.488 1 98.44 105 CYS A N 1
ATOM 787 C CA . CYS A 1 105 ? 6.41 9.797 6.047 1 98.44 105 CYS A CA 1
ATOM 788 C C . CYS A 1 105 ? 6.824 11.258 5.934 1 98.44 105 CYS A C 1
ATOM 790 O O . CYS A 1 105 ? 6.555 12.055 6.832 1 98.44 105 CYS A O 1
ATOM 792 N N . GLY A 1 106 ? 7.547 11.664 4.969 1 98.25 106 GLY A N 1
ATOM 793 C CA . GLY A 1 106 ? 8.047 13.023 4.797 1 98.25 106 GLY A CA 1
ATOM 794 C C . GLY A 1 106 ? 6.949 14.023 4.5 1 98.25 106 GLY A C 1
ATOM 795 O O . GLY A 1 106 ? 7.207 15.227 4.414 1 98.25 106 GLY A O 1
ATOM 796 N N . GLY A 1 107 ? 5.699 13.555 4.484 1 98.75 107 GLY A N 1
ATOM 797 C CA . GLY A 1 107 ? 4.598 14.477 4.266 1 98.75 107 GLY A CA 1
ATOM 798 C C . GLY A 1 107 ? 4.492 15.547 5.336 1 98.75 107 GLY A C 1
ATOM 799 O O . GLY A 1 107 ? 4.012 16.656 5.07 1 98.75 107 GLY A O 1
ATOM 800 N N . SER A 1 108 ? 4.965 15.258 6.508 1 98.81 108 SER A N 1
ATOM 801 C CA . SER A 1 108 ? 4.887 16.203 7.621 1 98.81 108 SER A CA 1
ATOM 802 C C . SER A 1 108 ? 5.738 17.438 7.355 1 98.81 108 SER A C 1
ATOM 804 O O . SER A 1 108 ? 5.441 18.516 7.867 1 98.81 108 SER A O 1
ATOM 806 N N . GLU A 1 109 ? 6.766 17.297 6.551 1 98.81 109 GLU A N 1
ATOM 807 C CA . GLU A 1 109 ? 7.566 18.469 6.203 1 98.81 109 GLU A CA 1
ATOM 808 C C . GLU A 1 109 ? 6.75 19.469 5.398 1 98.81 109 GLU A C 1
ATOM 810 O O . GLU A 1 109 ? 6.867 20.688 5.609 1 98.81 109 GLU A O 1
ATOM 815 N N . PHE A 1 110 ? 5.906 19.016 4.422 1 98.88 110 PHE A N 1
ATOM 816 C CA . PHE A 1 110 ? 5.016 19.891 3.682 1 98.88 110 PHE A CA 1
ATOM 817 C C . PHE A 1 110 ? 4.129 20.688 4.633 1 98.88 110 PHE A C 1
ATOM 819 O O . PHE A 1 110 ? 3.975 21.906 4.484 1 98.88 110 PHE A O 1
ATOM 826 N N . LEU A 1 111 ? 3.59 19.969 5.617 1 98.88 111 LEU A N 1
ATOM 827 C CA . LEU A 1 111 ? 2.674 20.609 6.559 1 98.88 111 LEU A CA 1
ATOM 828 C C . LEU A 1 111 ? 3.406 21.625 7.422 1 98.88 111 LEU A C 1
ATOM 830 O O . LEU A 1 111 ? 2.877 22.719 7.695 1 98.88 111 LEU A O 1
ATOM 834 N N . ALA A 1 112 ? 4.602 21.25 7.852 1 98.81 112 ALA A N 1
ATOM 835 C CA . ALA A 1 112 ? 5.406 22.203 8.633 1 98.81 112 ALA A CA 1
ATOM 836 C C . ALA A 1 112 ? 5.68 23.469 7.836 1 98.81 112 ALA A C 1
ATOM 838 O O . ALA A 1 112 ? 5.461 24.578 8.336 1 98.81 112 ALA A O 1
ATOM 839 N N . LYS A 1 113 ? 6.047 23.344 6.617 1 98.69 113 LYS A N 1
ATOM 840 C CA . LYS A 1 113 ? 6.418 24.484 5.773 1 98.69 113 LYS A CA 1
ATOM 841 C C . LYS A 1 113 ? 5.191 25.312 5.402 1 98.69 113 LYS A C 1
ATOM 843 O O . LYS A 1 113 ? 5.301 26.516 5.172 1 98.69 113 LYS A O 1
ATOM 848 N N . ALA A 1 114 ? 4.094 24.672 5.395 1 98.62 114 ALA A N 1
ATOM 849 C CA . ALA A 1 114 ? 2.848 25.375 5.125 1 98.62 114 ALA A CA 1
ATOM 850 C C . ALA A 1 114 ? 2.344 26.094 6.375 1 98.62 114 ALA A C 1
ATOM 852 O O . ALA A 1 114 ? 1.312 26.766 6.34 1 98.62 114 ALA A O 1
ATOM 853 N N . GLY A 1 115 ? 3.041 25.875 7.484 1 98.19 115 GLY A N 1
ATOM 854 C CA . GLY A 1 115 ? 2.658 26.531 8.727 1 98.19 115 GLY A CA 1
ATOM 855 C C . GLY A 1 115 ? 1.564 25.797 9.477 1 98.19 115 GLY A C 1
ATOM 856 O O . GLY A 1 115 ? 0.942 26.359 10.383 1 98.19 115 GLY A O 1
ATOM 857 N N . LEU A 1 116 ? 1.37 24.578 9.164 1 98.75 116 LEU A N 1
ATOM 858 C CA . LEU A 1 116 ? 0.221 23.859 9.68 1 98.75 116 LEU A CA 1
ATOM 859 C C . LEU A 1 116 ? 0.624 22.984 10.867 1 98.75 116 LEU A C 1
ATOM 861 O O . LEU A 1 116 ? -0.224 22.312 11.477 1 98.75 116 LEU A O 1
ATOM 865 N N . LEU A 1 117 ? 1.935 23 11.273 1 98.5 117 LEU A N 1
ATOM 866 C CA . LEU A 1 117 ? 2.377 22.172 12.391 1 98.5 117 LEU A CA 1
ATOM 867 C C . LEU A 1 117 ? 2.984 23.031 13.5 1 98.5 117 LEU A C 1
ATOM 869 O O . LEU A 1 117 ? 3.664 22.516 14.383 1 98.5 117 LEU A O 1
ATOM 873 N N . GLN A 1 118 ? 2.844 24.375 13.391 1 97.06 118 GLN A N 1
ATOM 874 C CA . GLN A 1 118 ? 3.312 25.234 14.469 1 97.06 118 GLN A CA 1
ATOM 875 C C . GLN A 1 118 ? 2.604 24.906 15.781 1 97.06 118 GLN A C 1
ATOM 877 O O . GLN A 1 118 ? 1.377 24.984 15.867 1 97.06 118 GLN A O 1
ATOM 882 N N . GLY A 1 119 ? 3.365 24.484 16.766 1 98.06 119 GLY A N 1
ATOM 883 C CA . GLY A 1 119 ? 2.816 24.172 18.078 1 98.06 119 GLY A CA 1
ATOM 884 C C . GLY A 1 119 ? 2.223 22.781 18.156 1 98.06 119 GLY A C 1
ATOM 885 O O . GLY A 1 119 ? 1.535 22.438 19.125 1 98.06 119 GLY A O 1
ATOM 886 N N . TYR A 1 120 ? 2.445 21.953 17.156 1 98.31 120 TYR A N 1
ATOM 887 C CA . TYR A 1 120 ? 1.904 20.609 17.125 1 98.31 120 TYR A CA 1
ATOM 888 C C . TYR A 1 120 ? 3.023 19.562 17.141 1 98.31 120 TYR A C 1
ATOM 890 O O . TYR A 1 120 ? 4.164 19.875 16.781 1 98.31 120 TYR A O 1
ATOM 898 N N . ARG A 1 121 ? 2.676 18.359 17.578 1 98.69 121 ARG A N 1
ATOM 899 C CA . ARG A 1 121 ? 3.533 17.188 17.469 1 98.69 121 ARG A CA 1
ATOM 900 C C . ARG A 1 121 ? 3.254 16.438 16.172 1 98.69 121 ARG A C 1
ATOM 902 O O . ARG A 1 121 ? 2.123 16.438 15.672 1 98.69 121 ARG A O 1
ATOM 909 N N . SER A 1 122 ? 4.293 15.797 15.672 1 98.81 122 SER A N 1
ATOM 910 C CA . SER A 1 122 ? 4.094 15.039 14.438 1 98.81 122 SER A CA 1
ATOM 911 C C . SER A 1 122 ? 5.109 13.906 14.312 1 98.81 122 SER A C 1
ATOM 913 O O . SER A 1 122 ? 6.23 14.016 14.82 1 98.81 122 SER A O 1
ATOM 915 N N . ALA A 1 123 ? 4.703 12.867 13.719 1 98.69 123 ALA A N 1
ATOM 916 C CA . ALA A 1 123 ? 5.605 11.82 13.258 1 98.69 123 ALA A CA 1
ATOM 917 C C . ALA A 1 123 ? 6.133 12.117 11.859 1 98.69 123 ALA A C 1
ATOM 919 O O . ALA A 1 123 ? 5.613 13 11.172 1 98.69 123 ALA A O 1
ATOM 920 N N . THR A 1 124 ? 7.121 11.484 11.43 1 98.62 124 THR A N 1
ATOM 921 C CA . THR A 1 124 ? 7.691 11.43 10.086 1 98.62 124 THR A CA 1
ATOM 922 C C . THR A 1 124 ? 8.523 10.164 9.898 1 98.62 124 THR A C 1
ATOM 924 O O . THR A 1 124 ? 8.586 9.32 10.797 1 98.62 124 THR A O 1
ATOM 927 N N . HIS A 1 125 ? 9.047 9.938 8.75 1 98.12 125 HIS A N 1
ATOM 928 C CA . HIS A 1 125 ? 10 8.852 8.555 1 98.12 125 HIS A CA 1
ATOM 929 C C . HIS A 1 125 ? 11.211 9.008 9.469 1 98.12 125 HIS A C 1
ATOM 931 O O . HIS A 1 125 ? 11.688 10.125 9.68 1 98.12 125 HIS A O 1
ATOM 937 N N . TRP A 1 126 ? 11.789 7.898 9.891 1 97.56 126 TRP A N 1
ATOM 938 C CA . TRP A 1 126 ? 12.82 7.941 10.93 1 97.56 126 TRP A CA 1
ATOM 939 C C . TRP A 1 126 ? 14.047 8.695 10.438 1 97.56 126 TRP A C 1
ATOM 941 O O . TRP A 1 126 ? 14.734 9.352 11.227 1 97.56 126 TRP A O 1
ATOM 951 N N . THR A 1 127 ? 14.305 8.711 9.148 1 96.56 127 THR A N 1
ATOM 952 C CA . THR A 1 127 ? 15.492 9.383 8.625 1 96.56 127 THR A CA 1
ATOM 953 C C . THR A 1 127 ? 15.281 10.891 8.562 1 96.56 127 THR A C 1
ATOM 955 O O . THR A 1 127 ? 16.219 11.648 8.352 1 96.56 127 THR A O 1
ATOM 958 N N . ALA A 1 128 ? 14.086 11.359 8.727 1 96.94 128 ALA A N 1
ATOM 959 C CA . ALA A 1 128 ? 13.773 12.773 8.539 1 96.94 128 ALA A CA 1
ATOM 960 C C . ALA A 1 128 ? 13.445 13.445 9.875 1 96.94 128 ALA A C 1
ATOM 962 O O . ALA A 1 128 ? 13.055 14.617 9.906 1 96.94 128 ALA A O 1
ATOM 963 N N . ARG A 1 129 ? 13.578 12.75 11 1 97.88 129 ARG A N 1
ATOM 964 C CA . ARG A 1 129 ? 13.164 13.258 12.297 1 97.88 129 ARG A CA 1
ATOM 965 C C . ARG A 1 129 ? 13.938 14.523 12.664 1 97.88 129 ARG A C 1
ATOM 967 O O . ARG A 1 129 ? 13.352 15.516 13.094 1 97.88 129 ARG A O 1
ATOM 974 N N . LYS A 1 130 ? 15.227 14.516 12.477 1 97 130 LYS A N 1
ATOM 975 C CA . LYS A 1 130 ? 16.047 15.68 12.812 1 97 130 LYS A CA 1
ATOM 976 C C . LYS A 1 130 ? 15.656 16.891 11.977 1 97 130 LYS A C 1
ATOM 978 O O . LYS A 1 130 ? 15.492 17.984 12.508 1 97 130 LYS A O 1
ATOM 983 N N . GLN A 1 131 ? 15.523 16.656 10.703 1 96.75 131 GLN A N 1
ATOM 984 C CA . GLN A 1 131 ? 15.156 17.75 9.789 1 96.75 131 GLN A CA 1
ATOM 985 C C . GLN A 1 131 ? 13.805 18.344 10.164 1 96.75 131 GLN A C 1
ATOM 987 O O . GLN A 1 131 ? 13.641 19.562 10.141 1 96.75 131 GLN A O 1
ATOM 992 N N . LEU A 1 132 ? 12.867 17.516 10.492 1 98.31 132 LEU A N 1
ATOM 993 C CA . LEU A 1 132 ? 11.555 18.031 10.875 1 98.31 132 LEU A CA 1
ATOM 994 C C . LEU A 1 132 ? 11.641 18.828 12.164 1 98.31 132 LEU A C 1
ATOM 996 O O . LEU A 1 132 ? 10.992 19.859 12.297 1 98.31 132 LEU A O 1
ATOM 1000 N N . ALA A 1 133 ? 12.438 18.375 13.109 1 98.44 133 ALA A N 1
ATOM 1001 C CA . ALA A 1 133 ? 12.641 19.094 14.359 1 98.44 133 ALA A CA 1
ATOM 1002 C C . ALA A 1 133 ? 13.242 20.469 14.117 1 98.44 133 ALA A C 1
ATOM 1004 O O . ALA A 1 133 ? 12.898 21.438 14.797 1 98.44 133 ALA A O 1
ATOM 1005 N N . GLU A 1 134 ? 14.062 20.578 13.172 1 97.88 134 GLU A N 1
ATOM 1006 C CA . GLU A 1 134 ? 14.719 21.844 12.836 1 97.88 134 GLU A CA 1
ATOM 1007 C C . GLU A 1 134 ? 13.727 22.859 12.281 1 97.88 134 GLU A C 1
ATOM 1009 O O . GLU A 1 134 ? 13.984 24.062 12.289 1 97.88 134 GLU A O 1
ATOM 1014 N N . LEU A 1 135 ? 12.617 22.422 11.867 1 98.06 135 LEU A N 1
ATOM 1015 C CA . LEU A 1 135 ? 11.562 23.312 11.383 1 98.06 135 LEU A CA 1
ATOM 1016 C C . LEU A 1 135 ? 10.68 23.781 12.531 1 98.06 135 LEU A C 1
ATOM 1018 O O . LEU A 1 135 ? 9.672 24.453 12.305 1 98.06 135 LEU A O 1
ATOM 1022 N N . GLY A 1 136 ? 11 23.312 13.703 1 97.94 136 GLY A N 1
ATOM 1023 C CA . GLY A 1 136 ? 10.289 23.781 14.883 1 97.94 136 GLY A CA 1
ATOM 1024 C C . GLY A 1 136 ? 9.156 22.859 15.312 1 97.94 136 GLY A C 1
ATOM 1025 O O . GLY A 1 136 ? 8.359 23.203 16.172 1 97.94 136 GLY A O 1
ATOM 1026 N N . VAL A 1 137 ? 9.078 21.703 14.734 1 98.69 137 VAL A N 1
ATOM 1027 C CA . VAL A 1 137 ? 8.023 20.75 15.062 1 98.69 137 VAL A CA 1
ATOM 1028 C C . VAL A 1 137 ? 8.484 19.859 16.203 1 98.69 137 VAL A C 1
ATOM 1030 O O . VAL A 1 137 ? 9.633 19.422 16.234 1 98.69 137 VAL A O 1
ATOM 1033 N N . GLU A 1 138 ? 7.625 19.609 17.219 1 98.69 138 GLU A N 1
ATOM 1034 C CA . GLU A 1 138 ? 7.887 18.562 18.203 1 98.69 138 GLU A CA 1
ATOM 1035 C C . GLU A 1 138 ? 7.723 17.172 17.578 1 98.69 138 GLU A C 1
ATOM 1037 O O . GLU A 1 138 ? 6.598 16.719 17.359 1 98.69 138 GLU A O 1
ATOM 1042 N N . VAL A 1 139 ? 8.828 16.5 17.344 1 98.56 139 VAL A N 1
ATOM 1043 C CA . VAL A 1 139 ? 8.805 15.219 16.641 1 98.56 139 VAL A CA 1
ATOM 1044 C C . VAL A 1 139 ? 8.633 14.07 17.625 1 98.56 139 VAL A C 1
ATOM 1046 O O . VAL A 1 139 ? 9.258 14.062 18.688 1 98.56 139 VAL A O 1
ATOM 1049 N N . ALA A 1 140 ? 7.785 13.148 17.312 1 97.5 140 ALA A N 1
ATOM 1050 C CA . ALA A 1 140 ? 7.57 11.953 18.125 1 97.5 140 ALA A CA 1
ATOM 1051 C C . ALA A 1 140 ? 7.832 10.688 17.312 1 97.5 140 ALA A C 1
ATOM 1053 O O . ALA A 1 140 ? 7.652 10.672 16.094 1 97.5 140 ALA A O 1
ATOM 1054 N N . ALA A 1 141 ? 8.18 9.586 17.969 1 95.94 141 ALA A N 1
ATOM 1055 C CA . ALA A 1 141 ? 8.617 8.375 17.281 1 95.94 141 ALA A CA 1
ATOM 1056 C C . ALA A 1 141 ? 7.492 7.344 17.219 1 95.94 141 ALA A C 1
ATOM 1058 O O . ALA A 1 141 ? 7.672 6.254 16.672 1 95.94 141 ALA A O 1
ATOM 1059 N N . GLU A 1 142 ? 6.297 7.727 17.719 1 96.75 142 GLU A N 1
ATOM 1060 C CA . GLU A 1 142 ? 5.16 6.816 17.625 1 96.75 142 GLU A CA 1
ATOM 1061 C C . GLU A 1 142 ? 4.82 6.52 16.156 1 96.75 142 GLU A C 1
ATOM 1063 O O . GLU A 1 142 ? 5.035 7.363 15.289 1 96.75 142 GLU A O 1
ATOM 1068 N N . ARG A 1 143 ? 4.281 5.348 15.984 1 97.94 143 ARG A N 1
ATOM 1069 C CA . ARG A 1 143 ? 3.871 4.953 14.641 1 97.94 143 ARG A CA 1
ATOM 1070 C C . ARG A 1 143 ? 2.834 5.918 14.078 1 97.94 143 ARG A C 1
ATOM 1072 O O . ARG A 1 143 ? 2.867 6.254 12.891 1 97.94 143 ARG A O 1
ATOM 1079 N N . VAL A 1 144 ? 1.84 6.258 14.898 1 98.75 144 VAL A N 1
ATOM 1080 C CA . VAL A 1 144 ? 0.815 7.254 14.602 1 98.75 144 VAL A CA 1
ATOM 1081 C C . VAL A 1 144 ? 0.763 8.289 15.719 1 98.75 144 VAL A C 1
ATOM 1083 O O . VAL A 1 144 ? 0.665 7.941 16.906 1 98.75 144 VAL A O 1
ATOM 1086 N N . VAL A 1 145 ? 0.878 9.57 15.367 1 98.75 145 VAL A N 1
ATOM 1087 C CA . VAL A 1 145 ? 0.805 10.672 16.328 1 98.75 145 VAL A CA 1
ATOM 1088 C C . VAL A 1 145 ? -0.484 11.461 16.109 1 98.75 145 VAL A C 1
ATOM 1090 O O . VAL A 1 145 ? -0.81 11.828 14.969 1 98.75 145 VAL A O 1
ATOM 1093 N N . ILE A 1 146 ? -1.199 11.664 17.172 1 98.62 146 ILE A N 1
ATOM 1094 C CA . ILE A 1 146 ? -2.4 12.492 17.172 1 98.62 146 ILE A CA 1
ATOM 1095 C C . ILE A 1 146 ? -2.205 13.695 18.094 1 98.62 146 ILE A C 1
ATOM 1097 O O . ILE A 1 146 ? -1.913 13.531 19.281 1 98.62 146 ILE A O 1
ATOM 1101 N N . ASP A 1 147 ? -2.324 14.828 17.547 1 98.69 147 ASP A N 1
ATOM 1102 C CA . ASP A 1 147 ? -2.305 16.078 18.297 1 98.69 147 ASP A CA 1
ATOM 1103 C C . ASP A 1 147 ? -3.422 17.016 17.844 1 98.69 147 ASP A C 1
ATOM 1105 O O . ASP A 1 147 ? -3.27 17.734 16.859 1 98.69 147 ASP A O 1
ATOM 1109 N N . ARG A 1 148 ? -4.555 17.016 18.609 1 98.06 148 ARG A N 1
ATOM 1110 C CA . ARG A 1 148 ? -5.77 17.703 18.188 1 98.06 148 ARG A CA 1
ATOM 1111 C C . ARG A 1 148 ? -6.199 17.281 16.797 1 98.06 148 ARG A C 1
ATOM 1113 O O . ARG A 1 148 ? -6.438 16.094 16.562 1 98.06 148 ARG A O 1
ATOM 1120 N N . ASN A 1 149 ? -6.289 18.094 15.859 1 98.44 149 ASN A N 1
ATOM 1121 C CA . ASN A 1 149 ? -6.789 17.703 14.547 1 98.44 149 ASN A CA 1
ATOM 1122 C C . ASN A 1 149 ? -5.652 17.453 13.562 1 98.44 149 ASN A C 1
ATOM 1124 O O . ASN A 1 149 ? -5.871 17.422 12.352 1 98.44 149 ASN A O 1
ATOM 1128 N N . ARG A 1 150 ? -4.414 17.281 14.102 1 98.75 150 ARG A N 1
ATOM 1129 C CA . ARG A 1 150 ? -3.297 16.797 13.297 1 98.75 150 ARG A CA 1
ATOM 1130 C C . ARG A 1 150 ? -3.041 15.305 13.547 1 98.75 150 ARG A C 1
ATOM 1132 O O . ARG A 1 150 ? -2.988 14.867 14.703 1 98.75 150 ARG A O 1
ATOM 1139 N N . MET A 1 151 ? -2.996 14.586 12.508 1 98.81 151 MET A N 1
ATOM 1140 C CA . MET A 1 151 ? -2.645 13.172 12.594 1 98.81 151 MET A CA 1
ATOM 1141 C C . MET A 1 151 ? -1.547 12.82 11.594 1 98.81 151 MET A C 1
ATOM 1143 O O . MET A 1 151 ? -1.614 13.211 10.43 1 98.81 151 MET A O 1
ATOM 1147 N N . SER A 1 152 ? -0.509 12.148 12.047 1 98.81 152 SER A N 1
ATOM 1148 C CA . SER A 1 152 ? 0.632 11.828 11.195 1 98.81 152 SER A CA 1
ATOM 1149 C C . SER A 1 152 ? 1.117 10.398 11.438 1 98.81 152 SER A C 1
ATOM 1151 O O . SER A 1 152 ? 1.119 9.922 12.578 1 98.81 152 SER A O 1
ATOM 1153 N N . GLY A 1 153 ? 1.374 9.727 10.367 1 98.5 153 GLY A N 1
ATOM 1154 C CA . GLY A 1 153 ? 2.039 8.438 10.422 1 98.5 153 GLY A CA 1
ATOM 1155 C C . GLY A 1 153 ? 3.537 8.523 10.203 1 98.5 153 GLY A C 1
ATOM 1156 O O . GLY A 1 153 ? 4.008 9.367 9.43 1 98.5 153 GLY A O 1
ATOM 1157 N N . GLY A 1 154 ? 4.27 7.605 10.836 1 96.88 154 GLY A N 1
ATOM 1158 C CA . GLY A 1 154 ? 5.695 7.48 10.57 1 96.88 154 GLY A CA 1
ATOM 1159 C C . GLY A 1 154 ? 6.008 7.152 9.125 1 96.88 154 GLY A C 1
ATOM 1160 O O . GLY A 1 154 ? 5.457 7.773 8.211 1 96.88 154 GLY A O 1
ATOM 1161 N N . GLY A 1 155 ? 6.941 6.223 8.922 1 94.94 155 GLY A N 1
ATOM 1162 C CA . GLY A 1 155 ? 7.488 5.977 7.598 1 94.94 155 GLY A CA 1
ATOM 1163 C C . GLY A 1 155 ? 6.605 5.086 6.746 1 94.94 155 GLY A C 1
ATOM 1164 O O . GLY A 1 155 ? 5.988 4.145 7.25 1 94.94 155 GLY A O 1
ATOM 1165 N N . VAL A 1 156 ? 6.59 5.137 5.504 1 94.81 156 VAL A N 1
ATOM 1166 C CA . VAL A 1 156 ? 6.102 4.547 4.262 1 94.81 156 VAL A CA 1
ATOM 1167 C C . VAL A 1 156 ? 4.902 3.645 4.559 1 94.81 156 VAL A C 1
ATOM 1169 O O . VAL A 1 156 ? 3.824 3.826 3.988 1 94.81 156 VAL A O 1
ATOM 1172 N N . THR A 1 157 ? 5.02 2.701 5.527 1 98.31 157 THR A N 1
ATOM 1173 C CA . THR A 1 157 ? 3.99 1.684 5.715 1 98.31 157 THR A CA 1
ATOM 1174 C C . THR A 1 157 ? 3 2.107 6.797 1 98.31 157 THR A C 1
ATOM 1176 O O . THR A 1 157 ? 2.008 1.419 7.039 1 98.31 157 THR A O 1
ATOM 1179 N N . ALA A 1 158 ? 3.205 3.184 7.461 1 98.62 158 ALA A N 1
ATOM 1180 C CA . ALA A 1 158 ? 2.398 3.607 8.602 1 98.62 158 ALA A CA 1
ATOM 1181 C C . ALA A 1 158 ? 1.012 4.062 8.156 1 98.62 158 ALA A C 1
ATOM 1183 O O . ALA A 1 158 ? 0.108 4.219 8.977 1 98.62 158 ALA A O 1
ATOM 1184 N N . GLY A 1 159 ? 0.865 4.211 6.863 1 98.5 159 GLY A N 1
ATOM 1185 C CA . GLY A 1 159 ? -0.383 4.734 6.328 1 98.5 159 GLY A CA 1
ATOM 1186 C C . GLY A 1 159 ? -1.579 3.852 6.633 1 98.5 159 GLY A C 1
ATOM 1187 O O . GLY A 1 159 ? -2.709 4.336 6.715 1 98.5 159 GLY A O 1
ATOM 1188 N N . ILE A 1 160 ? -1.359 2.582 6.793 1 98.75 160 ILE A N 1
ATOM 1189 C CA . ILE A 1 160 ? -2.463 1.672 7.082 1 98.75 160 ILE A CA 1
ATOM 1190 C C . ILE A 1 160 ? -2.877 1.812 8.547 1 98.75 160 ILE A C 1
ATOM 1192 O O . ILE A 1 160 ? -4.062 1.97 8.852 1 98.75 160 ILE A O 1
ATOM 1196 N N . ASP A 1 161 ? -1.897 1.823 9.484 1 98.81 161 ASP A N 1
ATOM 1197 C CA . ASP A 1 161 ? -2.186 2.076 10.891 1 98.81 161 ASP A CA 1
ATOM 1198 C C . ASP A 1 161 ? -2.887 3.42 11.078 1 98.81 161 ASP A C 1
ATOM 1200 O O . ASP A 1 161 ? -3.936 3.498 11.719 1 98.81 161 ASP A O 1
ATOM 1204 N N . PHE A 1 162 ? -2.287 4.391 10.469 1 97.69 162 PHE A N 1
ATOM 1205 C CA . PHE A 1 162 ? -2.809 5.75 10.461 1 97.69 162 PHE A CA 1
ATOM 1206 C C . PHE A 1 162 ? -4.238 5.781 9.938 1 97.69 162 PHE A C 1
ATOM 1208 O O . PHE A 1 162 ? -5.113 6.41 10.539 1 97.69 162 PHE A O 1
ATOM 1215 N N . GLY A 1 163 ? -4.473 5.164 8.844 1 98.62 163 GLY A N 1
ATOM 1216 C CA . GLY A 1 163 ? -5.797 5.109 8.25 1 98.62 163 GLY A CA 1
ATOM 1217 C C . GLY A 1 163 ? -6.84 4.504 9.172 1 98.62 163 GLY A C 1
ATOM 1218 O O . GLY A 1 163 ? -7.973 4.988 9.234 1 98.62 163 GLY A O 1
ATOM 1219 N N . LEU A 1 164 ? -6.465 3.482 9.898 1 98.88 164 LEU A N 1
ATOM 1220 C CA . LEU A 1 164 ? -7.406 2.824 10.805 1 98.88 164 LEU A CA 1
ATOM 1221 C C . LEU A 1 164 ? -7.699 3.699 12.016 1 98.88 164 LEU A C 1
ATOM 1223 O O . LEU A 1 164 ? -8.828 3.729 12.508 1 98.88 164 LEU A O 1
ATOM 1227 N N . VAL A 1 165 ? -6.695 4.414 12.523 1 98.81 165 VAL A N 1
ATOM 1228 C CA . VAL A 1 165 ? -6.91 5.363 13.609 1 98.81 165 VAL A CA 1
ATOM 1229 C C . VAL A 1 165 ? -7.871 6.461 13.156 1 98.81 165 VAL A C 1
ATOM 1231 O O . VAL A 1 165 ? -8.812 6.801 13.867 1 98.81 165 VAL A O 1
ATOM 1234 N N . LEU A 1 166 ? -7.617 6.941 11.984 1 98.75 166 LEU A N 1
ATOM 1235 C CA . LEU A 1 166 ? -8.477 7.98 11.43 1 98.75 166 LEU A CA 1
ATOM 1236 C C . LEU A 1 166 ? -9.891 7.453 11.211 1 98.75 166 LEU A C 1
ATOM 1238 O O . LEU A 1 166 ? -10.867 8.164 11.453 1 98.75 166 LEU A O 1
ATOM 1242 N N . ALA A 1 167 ? -10.016 6.238 10.734 1 98.5 167 ALA A N 1
ATOM 1243 C CA . ALA A 1 167 ? -11.312 5.602 10.531 1 98.5 167 ALA A CA 1
ATOM 1244 C C . ALA A 1 167 ? -12.117 5.57 11.828 1 98.5 167 ALA A C 1
ATOM 1246 O O . ALA A 1 167 ? -13.32 5.852 11.828 1 98.5 167 ALA A O 1
ATOM 1247 N N . ALA A 1 168 ? -11.453 5.199 12.922 1 98.56 168 ALA A N 1
ATOM 1248 C CA . ALA A 1 168 ? -12.133 5.16 14.219 1 98.56 168 ALA A CA 1
ATOM 1249 C C . ALA A 1 168 ? -12.602 6.551 14.633 1 98.56 168 ALA A C 1
ATOM 1251 O O . ALA A 1 168 ? -13.703 6.703 15.172 1 98.56 168 ALA A O 1
ATOM 1252 N N . ALA A 1 169 ? -11.805 7.535 14.367 1 98.12 169 ALA A N 1
ATOM 1253 C CA . ALA A 1 169 ? -12.141 8.906 14.727 1 98.12 169 ALA A CA 1
ATOM 1254 C C . ALA A 1 169 ? -13.328 9.414 13.922 1 98.12 169 ALA A C 1
ATOM 1256 O O . ALA A 1 169 ? -14.18 10.148 14.445 1 98.12 169 ALA A O 1
ATOM 1257 N N . LEU A 1 170 ? -13.422 9.031 12.664 1 97.38 170 LEU A N 1
ATOM 1258 C CA . LEU A 1 170 ? -14.438 9.57 11.766 1 97.38 170 LEU A CA 1
ATOM 1259 C C . LEU A 1 170 ? -15.719 8.75 11.844 1 97.38 170 LEU A C 1
ATOM 1261 O O . LEU A 1 170 ? -16.812 9.305 11.773 1 97.38 170 LEU A O 1
ATOM 1265 N N . CYS A 1 171 ? -15.586 7.383 11.992 1 97.12 171 CYS A N 1
ATOM 1266 C CA . CYS A 1 171 ? -16.734 6.52 11.766 1 97.12 171 CYS A CA 1
ATOM 1267 C C . CYS A 1 171 ? -16.969 5.594 12.953 1 97.12 171 CYS A C 1
ATOM 1269 O O . CYS A 1 171 ? -17.875 4.762 12.93 1 97.12 171 CYS A O 1
ATOM 1271 N N . GLY A 1 172 ? -16.125 5.684 13.977 1 97.56 172 GLY A N 1
ATOM 1272 C CA . GLY A 1 172 ? -16.266 4.848 15.156 1 97.56 172 GLY A CA 1
ATOM 1273 C C . GLY A 1 172 ? -15.414 3.596 15.109 1 97.56 172 GLY A C 1
ATOM 1274 O O . GLY A 1 172 ? -15.062 3.115 14.031 1 97.56 172 GLY A O 1
ATOM 1275 N N . GLU A 1 173 ? -15.164 3.074 16.312 1 98.25 173 GLU A N 1
ATOM 1276 C CA . GLU A 1 173 ? -14.258 1.941 16.469 1 98.25 173 GLU A CA 1
ATOM 1277 C C . GLU A 1 173 ? -14.805 0.694 15.789 1 98.25 173 GLU A C 1
ATOM 1279 O O . GLU A 1 173 ? -14.047 -0.053 15.156 1 98.25 173 GLU A O 1
ATOM 1284 N N . GLN A 1 174 ? -16.047 0.462 15.891 1 97.94 174 GLN A N 1
ATOM 1285 C CA . GLN A 1 174 ? -16.641 -0.736 15.312 1 97.94 174 GLN A CA 1
ATOM 1286 C C . GLN A 1 174 ? -16.453 -0.766 13.797 1 97.94 174 GLN A C 1
ATOM 1288 O O . GLN A 1 174 ? -16.078 -1.793 13.234 1 97.94 174 GLN A O 1
ATOM 1293 N N . THR A 1 175 ? -16.703 0.37 13.133 1 97.75 175 THR A N 1
ATOM 1294 C CA . THR A 1 175 ? -16.516 0.461 11.688 1 97.75 175 THR A CA 1
ATOM 1295 C C . THR A 1 175 ? -15.047 0.264 11.328 1 97.75 175 THR A C 1
ATOM 1297 O O . THR A 1 175 ? -14.734 -0.424 10.352 1 97.75 175 THR A O 1
ATOM 1300 N N . ALA A 1 176 ? -14.18 0.823 12.109 1 98.62 176 ALA A N 1
ATOM 1301 C CA . ALA A 1 176 ? -12.75 0.675 11.867 1 98.62 176 ALA A CA 1
ATOM 1302 C C . ALA A 1 176 ? -12.32 -0.787 11.969 1 98.62 176 ALA A C 1
ATOM 1304 O O . ALA A 1 176 ? -11.508 -1.262 11.172 1 98.62 176 ALA A O 1
ATOM 1305 N N . LYS A 1 177 ? -12.859 -1.524 12.938 1 98.81 177 LYS A N 1
ATOM 1306 C CA . LYS A 1 177 ? -12.555 -2.943 13.102 1 98.81 177 LYS A CA 1
ATOM 1307 C C . LYS A 1 177 ? -13.07 -3.756 11.914 1 98.81 177 LYS A C 1
ATOM 1309 O O . LYS A 1 177 ? -12.398 -4.68 11.453 1 98.81 177 LYS A O 1
ATOM 1314 N N . ILE A 1 178 ? -14.227 -3.406 11.438 1 98.44 178 ILE A N 1
ATOM 1315 C CA . ILE A 1 178 ? -14.789 -4.07 10.273 1 98.44 178 ILE A CA 1
ATOM 1316 C C . ILE A 1 178 ? -13.867 -3.877 9.07 1 98.44 178 ILE A C 1
ATOM 1318 O O . ILE A 1 178 ? -13.547 -4.836 8.367 1 98.44 178 ILE A O 1
ATOM 1322 N N . VAL A 1 179 ? -13.438 -2.664 8.883 1 98.38 179 VAL A N 1
ATOM 1323 C CA . VAL A 1 179 ? -12.555 -2.348 7.762 1 98.38 179 VAL A CA 1
ATOM 1324 C C . VAL A 1 179 ? -11.219 -3.066 7.938 1 98.38 179 VAL A C 1
ATOM 1326 O O . VAL A 1 179 ? -10.68 -3.629 6.98 1 98.38 179 VAL A O 1
ATOM 1329 N N . GLN A 1 180 ? -10.672 -3.059 9.164 1 98.81 180 GLN A N 1
ATOM 1330 C CA . GLN A 1 180 ? -9.445 -3.801 9.438 1 98.81 180 GLN A CA 1
ATOM 1331 C C . GLN A 1 180 ? -9.586 -5.262 9.016 1 98.81 180 GLN A C 1
ATOM 1333 O O . GLN A 1 180 ? -8.688 -5.82 8.383 1 98.81 180 GLN A O 1
ATOM 1338 N N . LEU A 1 181 ? -10.68 -5.879 9.367 1 98.69 181 LEU A N 1
ATOM 1339 C CA . LEU A 1 181 ? -10.922 -7.285 9.062 1 98.69 181 LEU A CA 1
ATOM 1340 C C . LEU A 1 181 ? -11.055 -7.496 7.559 1 98.69 181 LEU A C 1
ATOM 1342 O O . LEU A 1 181 ? -10.445 -8.414 7 1 98.69 181 LEU A O 1
ATOM 1346 N N . LEU A 1 182 ? -11.789 -6.609 6.883 1 97.94 182 LEU A N 1
ATOM 1347 C CA . LEU A 1 182 ? -12.023 -6.75 5.449 1 97.94 182 LEU A CA 1
ATOM 1348 C C . LEU A 1 182 ? -10.711 -6.613 4.676 1 97.94 182 LEU A C 1
ATOM 1350 O O . LEU A 1 182 ? -10.523 -7.27 3.648 1 97.94 182 LEU A O 1
ATOM 1354 N N . LEU A 1 183 ? -9.828 -5.793 5.188 1 98.31 183 LEU A N 1
ATOM 1355 C CA . LEU A 1 183 ? -8.539 -5.598 4.543 1 98.31 183 LEU A CA 1
ATOM 1356 C C . LEU A 1 183 ? -7.547 -6.672 4.977 1 98.31 183 LEU A C 1
ATOM 1358 O O . LEU A 1 183 ? -6.43 -6.738 4.461 1 98.31 183 LEU A O 1
ATOM 1362 N N . GLU A 1 184 ? -8.008 -7.496 5.949 1 98.38 184 GLU A N 1
ATOM 1363 C CA . GLU A 1 184 ? -7.156 -8.508 6.57 1 98.38 184 GLU A CA 1
ATOM 1364 C C . GLU A 1 184 ? -5.824 -7.914 7.016 1 98.38 184 GLU A C 1
ATOM 1366 O O . GLU A 1 184 ? -4.762 -8.43 6.664 1 98.38 184 GLU A O 1
ATOM 1371 N N . TYR A 1 185 ? -5.918 -6.812 7.707 1 98.81 185 TYR A N 1
ATOM 1372 C CA . TYR A 1 185 ? -4.715 -6.207 8.266 1 98.81 185 TYR A CA 1
ATOM 1373 C C . TYR A 1 185 ? -4.332 -6.871 9.586 1 98.81 185 TYR A C 1
ATOM 1375 O O . TYR A 1 185 ? -4.68 -6.379 10.656 1 98.81 185 TYR A O 1
ATOM 1383 N N . ASP A 1 186 ? -3.625 -7.918 9.531 1 98.38 186 ASP A N 1
ATOM 1384 C CA . ASP A 1 186 ? -3.062 -8.75 10.586 1 98.38 186 ASP A CA 1
ATOM 1385 C C . ASP A 1 186 ? -1.567 -8.984 10.367 1 98.38 186 ASP A C 1
ATOM 1387 O O . ASP A 1 186 ? -1.129 -10.117 10.172 1 98.38 186 ASP A O 1
ATOM 1391 N N . PRO A 1 187 ? -0.769 -7.91 10.469 1 98.44 187 PRO A N 1
ATOM 1392 C CA . PRO A 1 187 ? 0.625 -7.957 10.023 1 98.44 187 PRO A CA 1
ATOM 1393 C C . PRO A 1 187 ? 1.464 -8.953 10.812 1 98.44 187 PRO A C 1
ATOM 1395 O O . PRO A 1 187 ? 1.27 -9.109 12.023 1 98.44 187 PRO A O 1
ATOM 1398 N N . ALA A 1 188 ? 2.311 -9.625 10.172 1 97.62 188 ALA A N 1
ATOM 1399 C CA . ALA A 1 188 ? 3.287 -10.562 10.719 1 97.62 188 ALA A CA 1
ATOM 1400 C C . ALA A 1 188 ? 4.645 -10.398 10.039 1 97.62 188 ALA A C 1
ATOM 1402 O O . ALA A 1 188 ? 5.109 -11.297 9.344 1 97.62 188 ALA A O 1
ATOM 1403 N N . PRO A 1 189 ? 5.324 -9.242 10.305 1 98.12 189 PRO A N 1
ATOM 1404 C CA . PRO A 1 189 ? 6.641 -9.07 9.688 1 98.12 189 PRO A CA 1
ATOM 1405 C C . PRO A 1 189 ? 7.57 -10.258 9.93 1 98.12 189 PRO A C 1
ATOM 1407 O O . PRO A 1 189 ? 7.637 -10.766 11.047 1 98.12 189 PRO A O 1
ATOM 1410 N N . PRO A 1 190 ? 8.289 -10.641 8.867 1 98.12 190 PRO A N 1
ATOM 1411 C CA . PRO A 1 190 ? 9.164 -11.805 9.039 1 98.12 190 PRO A CA 1
ATOM 1412 C C . PRO A 1 190 ? 10.391 -11.492 9.898 1 98.12 190 PRO A C 1
ATOM 1414 O O . PRO A 1 190 ? 11.062 -12.414 10.375 1 98.12 190 PRO A O 1
ATOM 1417 N N . PHE A 1 191 ? 10.711 -10.211 10.125 1 98.31 191 PHE A N 1
ATOM 1418 C CA . PHE A 1 191 ? 11.836 -9.766 10.945 1 98.31 191 PHE A CA 1
ATOM 1419 C C . PHE A 1 191 ? 11.398 -8.656 11.891 1 98.31 191 PHE A C 1
ATOM 1421 O O . PHE A 1 191 ? 10.359 -8.023 11.688 1 98.31 191 PHE A O 1
ATOM 1428 N N . ASP A 1 192 ? 12.203 -8.492 12.93 1 97.75 192 ASP A N 1
ATOM 1429 C CA . ASP A 1 192 ? 11.93 -7.414 13.875 1 97.75 192 ASP A CA 1
ATOM 1430 C C . ASP A 1 192 ? 12.922 -6.266 13.703 1 97.75 192 ASP A C 1
ATOM 1432 O O . ASP A 1 192 ? 13.672 -5.941 14.633 1 97.75 192 ASP A O 1
ATOM 1436 N N . ALA A 1 193 ? 12.836 -5.641 12.5 1 98.38 193 ALA A N 1
ATOM 1437 C CA . ALA A 1 193 ? 13.797 -4.609 12.133 1 98.38 193 ALA A CA 1
ATOM 1438 C C . ALA A 1 193 ? 13.094 -3.396 11.523 1 98.38 193 ALA A C 1
ATOM 1440 O O . ALA A 1 193 ? 13.688 -2.664 10.727 1 98.38 193 ALA A O 1
ATOM 1441 N N . GLY A 1 194 ? 11.891 -3.197 11.906 1 98.56 194 GLY A N 1
ATOM 1442 C CA . GLY A 1 194 ? 11.07 -2.24 11.188 1 98.56 194 GLY A CA 1
ATOM 1443 C C . GLY A 1 194 ? 11.203 -0.823 11.711 1 98.56 194 GLY A C 1
ATOM 1444 O O . GLY A 1 194 ? 10.578 0.101 11.18 1 98.56 194 GLY A O 1
ATOM 1445 N N . SER A 1 195 ? 11.984 -0.637 12.766 1 98.06 195 SER A N 1
ATOM 1446 C CA . SER A 1 195 ? 12.297 0.682 13.305 1 98.06 195 SER A CA 1
ATOM 1447 C C . SER A 1 195 ? 13.766 0.785 13.703 1 98.06 195 SER A C 1
ATOM 1449 O O . SER A 1 195 ? 14.422 -0.231 13.945 1 98.06 195 SER A O 1
ATOM 1451 N N . PRO A 1 196 ? 14.266 2.018 13.688 1 97.56 196 PRO A N 1
ATOM 1452 C CA . PRO A 1 196 ? 15.672 2.131 14.094 1 97.56 196 PRO A CA 1
ATOM 1453 C C . PRO A 1 196 ? 15.906 1.659 15.523 1 97.56 196 PRO A C 1
ATOM 1455 O O . PRO A 1 196 ? 16.969 1.105 15.828 1 97.56 196 PRO A O 1
ATOM 1458 N N . GLU A 1 197 ? 14.93 1.872 16.391 1 96.12 197 GLU A N 1
ATOM 1459 C CA . GLU A 1 197 ? 15.023 1.454 17.781 1 96.12 197 GLU A CA 1
ATOM 1460 C C . GLU A 1 197 ? 15.141 -0.063 17.891 1 96.12 197 GLU A C 1
ATOM 1462 O O . GLU A 1 197 ? 15.859 -0.571 18.75 1 96.12 197 GLU A O 1
ATOM 1467 N N . LYS A 1 198 ? 14.531 -0.809 17 1 97.06 198 LYS A N 1
ATOM 1468 C CA . LYS A 1 198 ? 14.523 -2.268 17.047 1 97.06 198 LYS A CA 1
ATOM 1469 C C . LYS A 1 198 ? 15.656 -2.854 16.219 1 97.06 198 LYS A C 1
ATOM 1471 O O . LYS A 1 198 ? 16.188 -3.914 16.547 1 97.06 198 LYS A O 1
ATOM 1476 N N . ALA A 1 199 ? 16 -2.203 15.148 1 97.56 199 ALA A N 1
ATOM 1477 C CA . ALA A 1 199 ? 16.984 -2.713 14.195 1 97.56 199 ALA A CA 1
ATOM 1478 C C . ALA A 1 199 ? 18.391 -2.688 14.781 1 97.56 199 ALA A C 1
ATOM 1480 O O . ALA A 1 199 ? 19.188 -3.592 14.539 1 97.56 199 ALA A O 1
ATOM 1481 N N . GLY A 1 200 ? 18.688 -1.666 15.602 1 96.69 200 GLY A N 1
ATOM 1482 C CA . GLY A 1 200 ? 20.016 -1.472 16.141 1 96.69 200 GLY A CA 1
ATOM 1483 C C . GLY A 1 200 ? 20.922 -0.647 15.242 1 96.69 200 GLY A C 1
ATOM 1484 O O . GLY A 1 200 ? 20.672 -0.563 14.031 1 96.69 200 GLY A O 1
ATOM 1485 N N . LEU A 1 201 ? 21.984 -0.199 15.844 1 97.25 201 LEU A N 1
ATOM 1486 C CA . LEU A 1 201 ? 22.828 0.797 15.203 1 97.25 201 LEU A CA 1
ATOM 1487 C C . LEU A 1 201 ? 23.516 0.213 13.977 1 97.25 201 LEU A C 1
ATOM 1489 O O . LEU A 1 201 ? 23.688 0.899 12.969 1 97.25 201 LEU A O 1
ATOM 1493 N N . ASP A 1 202 ? 23.906 -0.981 14.055 1 97.75 202 ASP A N 1
ATOM 1494 C CA . ASP A 1 202 ? 24.609 -1.597 12.938 1 97.75 202 ASP A CA 1
ATOM 1495 C C . ASP A 1 202 ? 23.719 -1.661 11.695 1 97.75 202 ASP A C 1
ATOM 1497 O O . ASP A 1 202 ? 24.125 -1.236 10.609 1 97.75 202 ASP A O 1
ATOM 1501 N N . LEU A 1 203 ? 22.516 -2.141 11.844 1 98.25 203 LEU A N 1
ATOM 1502 C CA . LEU A 1 203 ? 21.594 -2.242 10.719 1 98.25 203 LEU A CA 1
ATOM 1503 C C . LEU A 1 203 ? 21.172 -0.858 10.234 1 98.25 203 LEU A C 1
ATOM 1505 O O . LEU A 1 203 ? 20.969 -0.651 9.031 1 98.25 203 LEU A O 1
ATOM 1509 N N . VAL A 1 204 ? 21.031 0.068 11.141 1 98.12 204 VAL A N 1
ATOM 1510 C CA . VAL A 1 204 ? 20.703 1.441 10.781 1 98.12 204 VAL A CA 1
ATOM 1511 C C . VAL A 1 204 ? 21.781 2.012 9.867 1 98.12 204 VAL A C 1
ATOM 1513 O O . VAL A 1 204 ? 21.469 2.592 8.82 1 98.12 204 VAL A O 1
ATOM 1516 N N . ASN A 1 205 ? 23 1.802 10.227 1 97.44 205 ASN A N 1
ATOM 1517 C CA . ASN A 1 205 ? 24.109 2.287 9.414 1 97.44 205 ASN A CA 1
ATOM 1518 C C . ASN A 1 205 ? 24.141 1.612 8.047 1 97.44 205 ASN A C 1
ATOM 1520 O O . ASN A 1 205 ? 24.375 2.268 7.027 1 97.44 205 ASN A O 1
ATOM 1524 N N . GLN A 1 206 ? 23.875 0.39 8.023 1 97.31 206 GLN A N 1
ATOM 1525 C CA . GLN A 1 206 ? 23.828 -0.333 6.754 1 97.31 206 GLN A CA 1
ATOM 1526 C C . GLN A 1 206 ? 22.703 0.18 5.871 1 97.31 206 GLN A C 1
ATOM 1528 O O . GLN A 1 206 ? 22.859 0.315 4.656 1 97.31 206 GLN A O 1
ATOM 1533 N N . ALA A 1 207 ? 21.578 0.426 6.477 1 97.56 207 ALA A N 1
ATOM 1534 C CA . ALA A 1 207 ? 20.422 0.926 5.738 1 97.56 207 ALA A CA 1
ATOM 1535 C C . ALA A 1 207 ? 20.719 2.295 5.129 1 97.56 207 ALA A C 1
ATOM 1537 O O . ALA A 1 207 ? 20.328 2.57 3.99 1 97.56 207 ALA A O 1
ATOM 1538 N N . LEU A 1 208 ? 21.359 3.131 5.91 1 96.31 208 LEU A N 1
ATOM 1539 C CA . LEU A 1 208 ? 21.688 4.465 5.418 1 96.31 208 LEU A CA 1
ATOM 1540 C C . LEU A 1 208 ? 22.688 4.391 4.258 1 96.31 208 LEU A C 1
ATOM 1542 O O . LEU A 1 208 ? 22.531 5.109 3.268 1 96.31 208 LEU A O 1
ATOM 1546 N N . LEU A 1 209 ? 23.609 3.477 4.332 1 94.94 209 LEU A N 1
ATOM 1547 C CA . LEU A 1 209 ? 24.562 3.273 3.248 1 94.94 209 LEU A CA 1
ATOM 1548 C C . LEU A 1 209 ? 23.875 2.695 2.016 1 94.94 209 LEU A C 1
ATOM 1550 O O . LEU A 1 209 ? 24.141 3.125 0.891 1 94.94 209 LEU A O 1
ATOM 1554 N N . TYR A 1 210 ? 23.062 1.748 2.273 1 94.94 210 TYR A N 1
ATOM 1555 C CA . TYR A 1 210 ? 22.281 1.142 1.2 1 94.94 210 TYR A CA 1
ATOM 1556 C C . TYR A 1 210 ? 21.438 2.188 0.476 1 94.94 210 TYR A C 1
ATOM 1558 O O . TYR A 1 210 ? 21.391 2.213 -0.756 1 94.94 210 TYR A O 1
ATOM 1566 N N . ALA A 1 211 ? 20.75 3.057 1.271 1 91.69 211 ALA A N 1
ATOM 1567 C CA . ALA A 1 211 ? 19.891 4.086 0.714 1 91.69 211 ALA A CA 1
ATOM 1568 C C . ALA A 1 211 ? 20.672 5.055 -0.165 1 91.69 211 ALA A C 1
ATOM 1570 O O . ALA A 1 211 ? 20.203 5.457 -1.232 1 91.69 211 ALA A O 1
ATOM 1571 N N . GLU A 1 212 ? 21.844 5.383 0.227 1 88.25 212 GLU A N 1
ATOM 1572 C CA . GLU A 1 212 ? 22.688 6.289 -0.532 1 88.25 212 GLU A CA 1
ATOM 1573 C C . GLU A 1 212 ? 23.203 5.629 -1.809 1 88.25 212 GLU A C 1
ATOM 1575 O O . GLU A 1 212 ? 23.219 6.25 -2.873 1 88.25 212 GLU A O 1
ATOM 1580 N N . GLY A 1 213 ? 23.578 4.453 -1.754 1 83.94 213 GLY A N 1
ATOM 1581 C CA . GLY A 1 213 ? 24.203 3.75 -2.863 1 83.94 213 GLY A CA 1
ATOM 1582 C C . GLY A 1 213 ? 23.203 3.186 -3.852 1 83.94 213 GLY A C 1
ATOM 1583 O O . GLY A 1 213 ? 23.406 3.266 -5.066 1 83.94 213 GLY A O 1
ATOM 1584 N N . THR A 1 214 ? 22.141 2.695 -3.27 1 78.12 214 THR A N 1
ATOM 1585 C CA . THR A 1 214 ? 21.219 1.916 -4.094 1 78.12 214 THR A CA 1
ATOM 1586 C C . THR A 1 214 ? 20.016 2.756 -4.496 1 78.12 214 THR A C 1
ATOM 1588 O O . THR A 1 214 ? 19.547 2.676 -5.637 1 78.12 214 THR A O 1
ATOM 1591 N N . LEU A 1 215 ? 19.562 3.598 -3.584 1 75.62 215 LEU A N 1
ATOM 1592 C CA . LEU A 1 215 ? 18.328 4.32 -3.84 1 75.62 215 LEU A CA 1
ATOM 1593 C C . LEU A 1 215 ? 18.609 5.789 -4.141 1 75.62 215 LEU A C 1
ATOM 1595 O O . LEU A 1 215 ? 17.688 6.551 -4.461 1 75.62 215 LEU A O 1
ATOM 1599 N N . ASN A 1 216 ? 19.781 6.184 -4.059 1 69.81 216 ASN A N 1
ATOM 1600 C CA . ASN A 1 216 ? 20.203 7.562 -4.285 1 69.81 216 ASN A CA 1
ATOM 1601 C C . ASN A 1 216 ? 19.531 8.516 -3.301 1 69.81 216 ASN A C 1
ATOM 1603 O O . ASN A 1 216 ? 19.062 9.594 -3.689 1 69.81 216 ASN A O 1
ATOM 1607 N N . LEU A 1 217 ? 19.203 7.996 -2.107 1 68.5 217 LEU A N 1
ATOM 1608 C CA . LEU A 1 217 ? 18.641 8.805 -1.031 1 68.5 217 LEU A CA 1
ATOM 1609 C C . LEU A 1 217 ? 19.75 9.5 -0.241 1 68.5 217 LEU A C 1
ATOM 1611 O O . LEU A 1 217 ? 20.719 8.859 0.146 1 68.5 217 LEU A O 1
ATOM 1615 N N . LYS A 1 218 ? 19.828 10.883 -0.349 1 57.62 218 LYS A N 1
ATOM 1616 C CA . LYS A 1 218 ? 20.781 11.617 0.471 1 57.62 218 LYS A CA 1
ATOM 1617 C C . LYS A 1 218 ? 20.359 11.617 1.938 1 57.62 218 LYS A C 1
ATOM 1619 O O . LYS A 1 218 ? 19.281 12.094 2.279 1 57.62 218 LYS A O 1
ATOM 1624 N N . VAL A 1 219 ? 20.984 10.805 2.855 1 57.59 219 VAL A N 1
ATOM 1625 C CA . VAL A 1 219 ? 20.734 10.773 4.293 1 57.59 219 VAL A CA 1
ATOM 1626 C C . VAL A 1 219 ? 21.656 11.773 5 1 57.59 219 VAL A C 1
ATOM 1628 O O . VAL A 1 219 ? 22.859 11.766 4.797 1 57.59 219 VAL A O 1
ATOM 1631 N N . ASN A 1 220 ? 21.094 12.883 5.348 1 49.56 220 ASN A N 1
ATOM 1632 C CA . ASN A 1 220 ? 21.922 13.867 6.035 1 49.56 220 ASN A CA 1
ATOM 1633 C C . ASN A 1 220 ? 22.234 13.438 7.465 1 49.56 220 ASN A C 1
ATOM 1635 O O . ASN A 1 220 ? 21.453 12.719 8.086 1 49.56 220 ASN A O 1
ATOM 1639 N N . MET B 1 1 ? 33.25 -6.133 -11.039 1 31.83 1 MET B N 1
ATOM 1640 C CA . MET B 1 1 ? 32 -5.559 -10.531 1 31.83 1 MET B CA 1
ATOM 1641 C C . MET B 1 1 ? 30.969 -6.652 -10.242 1 31.83 1 MET B C 1
ATOM 1643 O O . MET B 1 1 ? 30.656 -7.461 -11.117 1 31.83 1 MET B O 1
ATOM 1647 N N . SER B 1 2 ? 30.859 -7.289 -9.188 1 41.03 2 SER B N 1
ATOM 1648 C CA . SER B 1 2 ? 30.234 -8.586 -8.93 1 41.03 2 SER B CA 1
ATOM 1649 C C . SER B 1 2 ? 28.875 -8.695 -9.625 1 41.03 2 SER B C 1
ATOM 1651 O O . SER B 1 2 ? 28.094 -7.746 -9.609 1 41.03 2 SER B O 1
ATOM 1653 N N . ASP B 1 3 ? 28.656 -9.32 -10.734 1 50.72 3 ASP B N 1
ATOM 1654 C CA . ASP B 1 3 ? 27.609 -9.633 -11.688 1 50.72 3 ASP B CA 1
ATOM 1655 C C . ASP B 1 3 ? 26.281 -9.891 -10.977 1 50.72 3 ASP B C 1
ATOM 1657 O O . ASP B 1 3 ? 25.938 -11.031 -10.672 1 50.72 3 ASP B O 1
ATOM 1661 N N . LEU B 1 4 ? 25.922 -9.023 -10.008 1 62.12 4 LEU B N 1
ATOM 1662 C CA . LEU B 1 4 ? 24.781 -9.305 -9.156 1 62.12 4 LEU B CA 1
ATOM 1663 C C . LEU B 1 4 ? 23.547 -9.625 -9.992 1 62.12 4 LEU B C 1
ATOM 1665 O O . LEU B 1 4 ? 23.344 -9.039 -11.062 1 62.12 4 LEU B O 1
ATOM 1669 N N . GLN B 1 5 ? 22.938 -10.82 -9.883 1 78.38 5 GLN B N 1
ATOM 1670 C CA . GLN B 1 5 ? 21.766 -11.359 -10.547 1 78.38 5 GLN B CA 1
ATOM 1671 C C . GLN B 1 5 ? 20.625 -10.336 -10.578 1 78.38 5 GLN B C 1
ATOM 1673 O O . GLN B 1 5 ? 20.344 -9.695 -9.562 1 78.38 5 GLN B O 1
ATOM 1678 N N . LYS B 1 6 ? 20.203 -9.93 -11.836 1 91.38 6 LYS B N 1
ATOM 1679 C CA . LYS B 1 6 ? 19.062 -9.047 -12.039 1 91.38 6 LYS B CA 1
ATOM 1680 C C . LYS B 1 6 ? 17.766 -9.844 -12.148 1 91.38 6 LYS B C 1
ATOM 1682 O O . LYS B 1 6 ? 17.703 -10.867 -12.836 1 91.38 6 LYS B O 1
ATOM 1687 N N . TYR B 1 7 ? 16.812 -9.539 -11.328 1 97.94 7 TYR B N 1
ATOM 1688 C CA . TYR B 1 7 ? 15.516 -10.195 -11.383 1 97.94 7 TYR B CA 1
ATOM 1689 C C . TYR B 1 7 ? 14.492 -9.344 -12.117 1 97.94 7 TYR B C 1
ATOM 1691 O O . TYR B 1 7 ? 14.422 -8.133 -11.906 1 97.94 7 TYR B O 1
ATOM 1699 N N . ILE B 1 8 ? 13.797 -9.977 -13.055 1 98.62 8 ILE B N 1
ATOM 1700 C CA . ILE B 1 8 ? 12.688 -9.344 -13.758 1 98.62 8 ILE B CA 1
ATOM 1701 C C . ILE B 1 8 ? 11.367 -9.75 -13.102 1 98.62 8 ILE B C 1
ATOM 1703 O O . ILE B 1 8 ? 11.016 -10.93 -13.078 1 98.62 8 ILE B O 1
ATOM 1707 N N . VAL B 1 9 ? 10.648 -8.766 -12.562 1 98.75 9 VAL B N 1
ATOM 1708 C CA . VAL B 1 9 ? 9.406 -9 -11.828 1 98.75 9 VAL B CA 1
ATOM 1709 C C . VAL B 1 9 ? 8.227 -8.453 -12.633 1 98.75 9 VAL B C 1
ATOM 1711 O O . VAL B 1 9 ? 8.258 -7.312 -13.094 1 98.75 9 VAL B O 1
ATOM 1714 N N . GLY B 1 10 ? 7.234 -9.258 -12.812 1 98.88 10 GLY B N 1
ATOM 1715 C CA . GLY B 1 10 ? 5.992 -8.812 -13.43 1 98.88 10 GLY B CA 1
ATOM 1716 C C . GLY B 1 10 ? 4.848 -8.688 -12.445 1 98.88 10 GLY B C 1
ATOM 1717 O O . GLY B 1 10 ? 4.527 -9.648 -11.734 1 98.88 10 GLY B O 1
ATOM 1718 N N . LEU B 1 11 ? 4.258 -7.559 -12.383 1 98.88 11 LEU B N 1
ATOM 1719 C CA . LEU B 1 11 ? 3.033 -7.277 -11.648 1 98.88 11 LEU B CA 1
ATOM 1720 C C . LEU B 1 11 ? 1.836 -7.207 -12.586 1 98.88 11 LEU B C 1
ATOM 1722 O O . LEU B 1 11 ? 1.688 -6.242 -13.336 1 98.88 11 LEU B O 1
ATOM 1726 N N . VAL B 1 12 ? 0.991 -8.188 -12.516 1 98.94 12 VAL B N 1
ATOM 1727 C CA . VAL B 1 12 ? -0.142 -8.273 -13.43 1 98.94 12 VAL B CA 1
ATOM 1728 C C . VAL B 1 12 ? -1.299 -7.426 -12.906 1 98.94 12 VAL B C 1
ATOM 1730 O O . VAL B 1 12 ? -1.757 -7.621 -11.773 1 98.94 12 VAL B O 1
ATOM 1733 N N . MET B 1 13 ? -1.721 -6.555 -13.734 1 98.75 13 MET B N 1
ATOM 1734 C CA . MET B 1 13 ? -2.775 -5.613 -13.367 1 98.75 13 MET B CA 1
ATOM 1735 C C . MET B 1 13 ? -4.035 -5.863 -14.188 1 98.75 13 MET B C 1
ATOM 1737 O O . MET B 1 13 ? -3.984 -6.516 -15.234 1 98.75 13 MET B O 1
ATOM 1741 N N . TYR B 1 14 ? -5.172 -5.371 -13.734 1 98.81 14 TYR B N 1
ATOM 1742 C CA . TYR B 1 14 ? -6.43 -5.434 -14.469 1 98.81 14 TYR B CA 1
ATOM 1743 C C . TYR B 1 14 ? -7.449 -4.457 -13.891 1 98.81 14 TYR B C 1
ATOM 1745 O O . TYR B 1 14 ? -7.336 -4.047 -12.734 1 98.81 14 TYR B O 1
ATOM 1753 N N . PRO B 1 15 ? -8.445 -4.012 -14.727 1 98.56 15 PRO B N 1
ATOM 1754 C CA . PRO B 1 15 ? -9.484 -3.117 -14.211 1 98.56 15 PRO B CA 1
ATOM 1755 C C . PRO B 1 15 ? -10.234 -3.707 -13.023 1 98.56 15 PRO B C 1
ATOM 1757 O O . PRO B 1 15 ? -10.68 -4.859 -13.07 1 98.56 15 PRO B O 1
ATOM 1760 N N . GLY B 1 16 ? -10.336 -2.928 -11.945 1 97.81 16 GLY B N 1
ATOM 1761 C CA . GLY B 1 16 ? -11.086 -3.355 -10.773 1 97.81 16 GLY B CA 1
ATOM 1762 C C . GLY B 1 16 ? -10.25 -4.129 -9.773 1 97.81 16 GLY B C 1
ATOM 1763 O O . GLY B 1 16 ? -10.781 -4.68 -8.805 1 97.81 16 GLY B O 1
ATOM 1764 N N . MET B 1 17 ? -8.922 -4.164 -9.992 1 98.38 17 MET B N 1
ATOM 1765 C CA . MET B 1 17 ? -8.039 -4.797 -9.023 1 98.38 17 MET B CA 1
ATOM 1766 C C . MET B 1 17 ? -7.926 -3.951 -7.758 1 98.38 17 MET B C 1
ATOM 1768 O O . MET B 1 17 ? -8.305 -2.777 -7.754 1 98.38 17 MET B O 1
ATOM 1772 N N . THR B 1 18 ? -7.535 -4.574 -6.656 1 98.19 18 THR B N 1
ATOM 1773 C CA . THR B 1 18 ? -7.184 -3.838 -5.445 1 98.19 18 THR B CA 1
ATOM 1774 C C . THR B 1 18 ? -5.766 -3.279 -5.547 1 98.19 18 THR B C 1
ATOM 1776 O O . THR B 1 18 ? -4.805 -4.035 -5.695 1 98.19 18 THR B O 1
ATOM 1779 N N . ALA B 1 19 ? -5.641 -2.02 -5.449 1 98.5 19 ALA B N 1
ATOM 1780 C CA . ALA B 1 19 ? -4.359 -1.355 -5.668 1 98.5 19 ALA B CA 1
ATOM 1781 C C . ALA B 1 19 ? -3.301 -1.875 -4.699 1 98.5 19 ALA B C 1
ATOM 1783 O O . ALA B 1 19 ? -2.186 -2.207 -5.105 1 98.5 19 ALA B O 1
ATOM 1784 N N . LEU B 1 20 ? -3.68 -2.02 -3.459 1 98.69 20 LEU B N 1
ATOM 1785 C CA . LEU B 1 20 ? -2.711 -2.361 -2.424 1 98.69 20 LEU B CA 1
ATOM 1786 C C . LEU B 1 20 ? -2.186 -3.779 -2.617 1 98.69 20 LEU B C 1
ATOM 1788 O O . LEU B 1 20 ? -1.079 -4.102 -2.18 1 98.69 20 LEU B O 1
ATOM 1792 N N . ASP B 1 21 ? -2.928 -4.629 -3.305 1 98.69 21 ASP B N 1
ATOM 1793 C CA . ASP B 1 21 ? -2.461 -5.984 -3.592 1 98.69 21 ASP B CA 1
ATOM 1794 C C . ASP B 1 21 ? -1.193 -5.957 -4.441 1 98.69 21 ASP B C 1
ATOM 1796 O O . ASP B 1 21 ? -0.395 -6.895 -4.406 1 98.69 21 ASP B O 1
ATOM 1800 N N . ILE B 1 22 ? -1.013 -4.93 -5.184 1 98.12 22 ILE B N 1
ATOM 1801 C CA . ILE B 1 22 ? 0.131 -4.836 -6.086 1 98.12 22 ILE B CA 1
ATOM 1802 C C . ILE B 1 22 ? 1.154 -3.852 -5.52 1 98.12 22 ILE B C 1
ATOM 1804 O O . ILE B 1 22 ? 2.361 -4.098 -5.586 1 98.12 22 ILE B O 1
ATOM 1808 N N . VAL B 1 23 ? 0.668 -2.777 -4.914 1 98.62 23 VAL B N 1
ATOM 1809 C CA . VAL B 1 23 ? 1.551 -1.723 -4.426 1 98.62 23 VAL B CA 1
ATOM 1810 C C . VAL B 1 23 ? 2.338 -2.229 -3.217 1 98.62 23 VAL B C 1
ATOM 1812 O O . VAL B 1 23 ? 3.504 -1.873 -3.035 1 98.62 23 VAL B O 1
ATOM 1815 N N . GLY B 1 24 ? 1.712 -3.086 -2.389 1 98.5 24 GLY B N 1
ATOM 1816 C CA . GLY B 1 24 ? 2.434 -3.691 -1.28 1 98.5 24 GLY B CA 1
ATOM 1817 C C . GLY B 1 24 ? 3.705 -4.395 -1.712 1 98.5 24 GLY B C 1
ATOM 1818 O O . GLY B 1 24 ? 4.809 -3.973 -1.356 1 98.5 24 GLY B O 1
ATOM 1819 N N . PRO B 1 25 ? 3.549 -5.426 -2.561 1 98.69 25 PRO B N 1
ATOM 1820 C CA . PRO B 1 25 ? 4.734 -6.125 -3.061 1 98.69 25 PRO B CA 1
ATOM 1821 C C . PRO B 1 25 ? 5.672 -5.211 -3.844 1 98.69 25 PRO B C 1
ATOM 1823 O O . PRO B 1 25 ? 6.895 -5.305 -3.701 1 98.69 25 PRO B O 1
ATOM 1826 N N . GLN B 1 26 ? 5.137 -4.336 -4.641 1 98.44 26 GLN B N 1
ATOM 1827 C CA . GLN B 1 26 ? 5.945 -3.432 -5.453 1 98.44 26 GLN B CA 1
ATOM 1828 C C . GLN B 1 26 ? 6.863 -2.58 -4.582 1 98.44 26 GLN B C 1
ATOM 1830 O O . GLN B 1 26 ? 8.016 -2.334 -4.941 1 98.44 26 GLN B O 1
ATOM 1835 N N . THR B 1 27 ? 6.324 -2.088 -3.514 1 98.31 27 THR B N 1
ATOM 1836 C CA . THR B 1 27 ? 7.082 -1.215 -2.621 1 98.31 27 THR B CA 1
ATOM 1837 C C . THR B 1 27 ? 8.312 -1.936 -2.072 1 98.31 27 THR B C 1
ATOM 1839 O O . THR B 1 27 ? 9.406 -1.375 -2.049 1 98.31 27 THR B O 1
ATOM 1842 N N . VAL B 1 28 ? 8.156 -3.18 -1.701 1 98.62 28 VAL B N 1
ATOM 1843 C CA . VAL B 1 28 ? 9.258 -3.961 -1.155 1 98.62 28 VAL B CA 1
ATOM 1844 C C . VAL B 1 28 ? 10.242 -4.32 -2.271 1 98.62 28 VAL B C 1
ATOM 1846 O O . VAL B 1 28 ? 11.438 -4.051 -2.164 1 98.62 28 VAL B O 1
ATOM 1849 N N . LEU B 1 29 ? 9.711 -4.848 -3.326 1 98.06 29 LEU B N 1
ATOM 1850 C CA . LEU B 1 29 ? 10.562 -5.367 -4.391 1 98.06 29 LEU B CA 1
ATOM 1851 C C . LEU B 1 29 ? 11.281 -4.234 -5.113 1 98.06 29 LEU B C 1
ATOM 1853 O O . LEU B 1 29 ? 12.422 -4.402 -5.566 1 98.06 29 LEU B O 1
ATOM 1857 N N . GLY B 1 30 ? 10.609 -3.092 -5.203 1 96.62 30 GLY B N 1
ATOM 1858 C CA . GLY B 1 30 ? 11.219 -1.933 -5.836 1 96.62 30 GLY B CA 1
ATOM 1859 C C . GLY B 1 30 ? 12.367 -1.351 -5.043 1 96.62 30 GLY B C 1
ATOM 1860 O O . GLY B 1 30 ? 13.172 -0.578 -5.574 1 96.62 30 GLY B O 1
ATOM 1861 N N . ALA B 1 31 ? 12.469 -1.72 -3.797 1 96.69 31 ALA B N 1
ATOM 1862 C CA . ALA B 1 31 ? 13.531 -1.211 -2.926 1 96.69 31 ALA B CA 1
ATOM 1863 C C . ALA B 1 31 ? 14.727 -2.152 -2.912 1 96.69 31 ALA B C 1
ATOM 1865 O O . ALA B 1 31 ? 15.75 -1.862 -2.277 1 96.69 31 ALA B O 1
ATOM 1866 N N . LEU B 1 32 ? 14.664 -3.297 -3.605 1 96.62 32 LEU B N 1
ATOM 1867 C CA . LEU B 1 32 ? 15.75 -4.266 -3.676 1 96.62 32 LEU B CA 1
ATOM 1868 C C . LEU B 1 32 ? 16.75 -3.881 -4.762 1 96.62 32 LEU B C 1
ATOM 1870 O O . LEU B 1 32 ? 16.406 -3.174 -5.711 1 96.62 32 LEU B O 1
ATOM 1874 N N . PRO B 1 33 ? 17.953 -4.348 -4.582 1 93.44 33 PRO B N 1
ATOM 1875 C CA . PRO B 1 33 ? 18.953 -4.086 -5.629 1 93.44 33 PRO B CA 1
ATOM 1876 C C . PRO B 1 33 ? 18.719 -4.918 -6.887 1 93.44 33 PRO B C 1
ATOM 1878 O O . PRO B 1 33 ? 18.203 -6.039 -6.805 1 93.44 33 PRO B O 1
ATOM 1881 N N . ASN B 1 34 ? 18.984 -4.434 -8.023 1 92.44 34 ASN B N 1
ATOM 1882 C CA . ASN B 1 34 ? 19.016 -5.145 -9.297 1 92.44 34 ASN B CA 1
ATOM 1883 C C . ASN B 1 34 ? 17.656 -5.75 -9.633 1 92.44 34 ASN B C 1
ATOM 1885 O O . ASN B 1 34 ? 17.562 -6.93 -9.977 1 92.44 34 ASN B O 1
ATOM 1889 N N . MET B 1 35 ? 16.641 -5.039 -9.438 1 96.12 35 MET B N 1
ATOM 1890 C CA . MET B 1 35 ? 15.273 -5.418 -9.789 1 96.12 35 MET B CA 1
ATOM 1891 C C . MET B 1 35 ? 14.773 -4.594 -10.969 1 96.12 35 MET B C 1
ATOM 1893 O O . MET B 1 35 ? 15.023 -3.389 -11.047 1 96.12 35 MET B O 1
ATOM 1897 N N . ARG B 1 36 ? 14.125 -5.27 -11.875 1 97.38 36 ARG B N 1
ATOM 1898 C CA . ARG B 1 36 ? 13.336 -4.609 -12.906 1 97.38 36 ARG B CA 1
ATOM 1899 C C . ARG B 1 36 ? 11.867 -5.008 -12.805 1 97.38 36 ARG B C 1
ATOM 1901 O O . ARG B 1 36 ? 11.516 -6.18 -12.984 1 97.38 36 ARG B O 1
ATOM 1908 N N . LEU B 1 37 ? 11.008 -4.035 -12.508 1 98.44 37 LEU B N 1
ATOM 1909 C CA . LEU B 1 37 ? 9.578 -4.309 -12.359 1 98.44 37 LEU B CA 1
ATOM 1910 C C . LEU B 1 37 ? 8.812 -3.91 -13.609 1 98.44 37 LEU B C 1
ATOM 1912 O O . LEU B 1 37 ? 9.055 -2.85 -14.188 1 98.44 37 LEU B O 1
ATOM 1916 N N . HIS B 1 38 ? 7.934 -4.738 -14.016 1 98.75 38 HIS B N 1
ATOM 1917 C CA . HIS B 1 38 ? 6.977 -4.465 -15.086 1 98.75 38 HIS B CA 1
ATOM 1918 C C . HIS B 1 38 ? 5.543 -4.504 -14.562 1 98.75 38 HIS B C 1
ATOM 1920 O O . HIS B 1 38 ? 5.164 -5.434 -13.852 1 98.75 38 HIS B O 1
ATOM 1926 N N . ARG B 1 39 ? 4.805 -3.488 -14.789 1 98.81 39 ARG B N 1
ATOM 1927 C CA . ARG B 1 39 ? 3.369 -3.418 -14.547 1 98.81 39 ARG B CA 1
ATOM 1928 C C . ARG B 1 39 ? 2.582 -3.768 -15.805 1 98.81 39 ARG B C 1
ATOM 1930 O O . ARG B 1 39 ? 2.545 -2.986 -16.766 1 98.81 39 ARG B O 1
ATOM 1937 N N . ILE B 1 40 ? 1.9 -4.898 -15.742 1 98.94 40 ILE B N 1
ATOM 1938 C CA . ILE B 1 40 ? 1.566 -5.57 -17 1 98.94 40 ILE B CA 1
ATOM 1939 C C . ILE B 1 40 ? 0.049 -5.648 -17.156 1 98.94 40 ILE B C 1
ATOM 1941 O O . ILE B 1 40 ? -0.66 -6.012 -16.203 1 98.94 40 ILE B O 1
ATOM 1945 N N . TRP B 1 41 ? -0.435 -5.352 -18.312 1 98.88 41 TRP B N 1
ATOM 1946 C CA . TRP B 1 41 ? -1.818 -5.598 -18.703 1 98.88 41 TRP B CA 1
ATOM 1947 C C . TRP B 1 41 ? -1.929 -5.793 -20.219 1 98.88 41 TRP B C 1
ATOM 1949 O O . TRP B 1 41 ? -0.917 -5.957 -20.906 1 98.88 41 TRP B O 1
ATOM 1959 N N . LYS B 1 42 ? -3.166 -5.961 -20.734 1 98.69 42 LYS B N 1
ATOM 1960 C CA . LYS B 1 42 ? -3.406 -6.223 -22.156 1 98.69 42 LYS B CA 1
ATOM 1961 C C . LYS B 1 42 ? -2.99 -5.027 -23.016 1 98.69 42 LYS B C 1
ATOM 1963 O O . LYS B 1 42 ? -2.475 -5.199 -24.125 1 98.69 42 LYS B O 1
ATOM 1968 N N . THR B 1 43 ? -3.293 -3.828 -22.516 1 98.44 43 THR B N 1
ATOM 1969 C CA . THR B 1 43 ? -2.957 -2.578 -23.188 1 98.44 43 THR B CA 1
ATOM 1970 C C . THR B 1 43 ? -2.254 -1.62 -22.234 1 98.44 43 THR B C 1
ATOM 1972 O O . THR B 1 43 ? -2.121 -1.91 -21.047 1 98.44 43 THR B O 1
ATOM 1975 N N . LEU B 1 44 ? -1.833 -0.514 -22.781 1 98.44 44 LEU B N 1
ATOM 1976 C CA . LEU B 1 44 ? -1.169 0.492 -21.953 1 98.44 44 LEU B CA 1
ATOM 1977 C C . LEU B 1 44 ? -2.156 1.56 -21.5 1 98.44 44 LEU B C 1
ATOM 1979 O O . LEU B 1 44 ? -1.757 2.584 -20.938 1 98.44 44 LEU B O 1
ATOM 1983 N N . ASP B 1 45 ? -3.453 1.321 -21.719 1 98.31 45 ASP B N 1
ATOM 1984 C CA . ASP B 1 45 ? -4.477 2.266 -21.281 1 98.31 45 ASP B CA 1
ATOM 1985 C C . ASP B 1 45 ? -4.566 2.314 -19.75 1 98.31 45 ASP B C 1
ATOM 1987 O O . ASP B 1 45 ? -4.379 1.299 -19.078 1 98.31 45 ASP B O 1
ATOM 1991 N N . PRO B 1 46 ? -4.879 3.467 -19.188 1 98.38 46 PRO B N 1
ATOM 1992 C CA . PRO B 1 46 ? -5.078 3.545 -17.734 1 98.38 46 PRO B CA 1
ATOM 1993 C C . PRO B 1 46 ? -6.133 2.566 -17.234 1 98.38 46 PRO B C 1
ATOM 1995 O O . PRO B 1 46 ? -7.125 2.312 -17.922 1 98.38 46 PRO B O 1
ATOM 1998 N N . ILE B 1 47 ? -5.871 2.068 -16.031 1 98.12 47 ILE B N 1
ATOM 1999 C CA . ILE B 1 47 ? -6.777 1.152 -15.344 1 98.12 47 ILE B CA 1
ATOM 2000 C C . ILE B 1 47 ? -7.281 1.795 -14.055 1 98.12 47 ILE B C 1
ATOM 2002 O O . ILE B 1 47 ? -6.508 2.404 -13.312 1 98.12 47 ILE B O 1
ATOM 2006 N N . SER B 1 48 ? -8.625 1.624 -13.836 1 98.31 48 SER B N 1
ATOM 2007 C CA . SER B 1 48 ? -9.188 2.033 -12.555 1 98.31 48 SER B CA 1
ATOM 2008 C C . SER B 1 48 ? -9.234 0.866 -11.57 1 98.31 48 SER B C 1
ATOM 2010 O O . SER B 1 48 ? -9.766 -0.201 -11.891 1 98.31 48 SER B O 1
ATOM 2012 N N . THR B 1 49 ? -8.672 1.085 -10.414 1 98.06 49 THR B N 1
ATOM 2013 C CA . THR B 1 49 ? -8.734 0.092 -9.344 1 98.06 49 THR B CA 1
ATOM 2014 C C . THR B 1 49 ? -10.078 0.146 -8.633 1 98.06 49 THR B C 1
ATOM 2016 O O . THR B 1 49 ? -10.898 1.021 -8.906 1 98.06 49 THR B O 1
ATOM 2019 N N . ASP B 1 50 ? -10.344 -0.784 -7.754 1 96.25 50 ASP B N 1
ATOM 2020 C CA . ASP B 1 50 ? -11.664 -0.917 -7.137 1 96.25 50 ASP B CA 1
ATOM 2021 C C . ASP B 1 50 ? -11.906 0.197 -6.121 1 96.25 50 ASP B C 1
ATOM 2023 O O . ASP B 1 50 ? -13.047 0.452 -5.734 1 96.25 50 ASP B O 1
ATOM 2027 N N . ASP B 1 51 ? -10.805 0.903 -5.715 1 94.06 51 ASP B N 1
ATOM 2028 C CA . ASP B 1 51 ? -10.992 2.016 -4.789 1 94.06 51 ASP B CA 1
ATOM 2029 C C . ASP B 1 51 ? -10.906 3.355 -5.516 1 94.06 51 ASP B C 1
ATOM 2031 O O . ASP B 1 51 ? -10.789 4.406 -4.883 1 94.06 51 ASP B O 1
ATOM 2035 N N . GLY B 1 52 ? -10.812 3.34 -6.82 1 96.25 52 GLY B N 1
ATOM 2036 C CA . GLY B 1 52 ? -10.969 4.547 -7.613 1 96.25 52 GLY B CA 1
ATOM 2037 C C . GLY B 1 52 ? -9.648 5.133 -8.086 1 96.25 52 GLY B C 1
ATOM 2038 O O . GLY B 1 52 ? -9.633 6.102 -8.844 1 96.25 52 GLY B O 1
ATOM 2039 N N . MET B 1 53 ? -8.539 4.539 -7.719 1 97.81 53 MET B N 1
ATOM 2040 C CA . MET B 1 53 ? -7.242 4.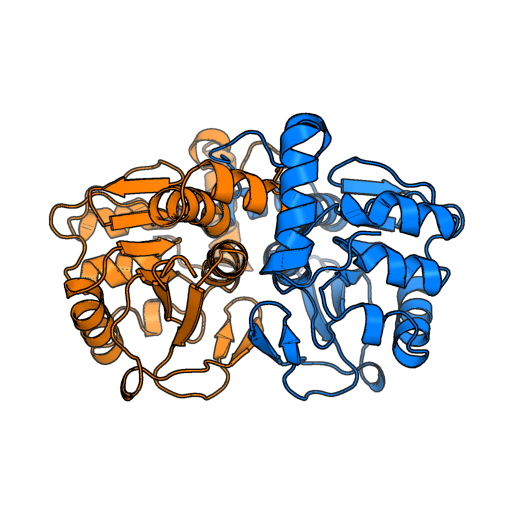977 -8.219 1 97.81 53 MET B CA 1
ATOM 2041 C C . MET B 1 53 ? -7.066 4.59 -9.688 1 97.81 53 MET B C 1
ATOM 2043 O O . MET B 1 53 ? -7.512 3.523 -10.109 1 97.81 53 MET B O 1
ATOM 2047 N N . VAL B 1 54 ? -6.422 5.5 -10.406 1 98.69 54 VAL B N 1
ATOM 2048 C CA . VAL B 1 54 ? -6.117 5.211 -11.797 1 98.69 54 VAL B CA 1
ATOM 2049 C C . VAL B 1 54 ? -4.609 5.012 -11.969 1 98.69 54 VAL B C 1
ATOM 2051 O O . VAL B 1 54 ? -3.82 5.891 -11.609 1 98.69 54 VAL B O 1
ATOM 2054 N N . ILE B 1 55 ? -4.238 3.838 -12.461 1 98.56 55 ILE B N 1
ATOM 2055 C CA . ILE B 1 55 ? -2.842 3.48 -12.68 1 98.56 55 ILE B CA 1
ATOM 2056 C C . ILE B 1 55 ? -2.615 3.154 -14.156 1 98.56 55 ILE B C 1
ATOM 2058 O O . ILE B 1 55 ? -3.553 2.791 -14.867 1 98.56 55 ILE B O 1
ATOM 2062 N N . VAL B 1 56 ? -1.38 3.283 -14.602 1 98.75 56 VAL B N 1
ATOM 2063 C CA . VAL B 1 56 ? -1.051 3.053 -16 1 98.75 56 VAL B CA 1
ATOM 2064 C C . VAL B 1 56 ? -0.043 1.911 -16.125 1 98.75 56 VAL B C 1
ATOM 2066 O O . VAL B 1 56 ? 1.074 2.006 -15.609 1 98.75 56 VAL B O 1
ATOM 2069 N N . PRO B 1 57 ? -0.483 0.794 -16.812 1 98.75 57 PRO B N 1
ATOM 2070 C CA . PRO B 1 57 ? 0.514 -0.244 -17.094 1 98.75 57 PRO B CA 1
ATOM 2071 C C . PRO B 1 57 ? 1.668 0.258 -17.953 1 98.75 57 PRO B C 1
ATOM 2073 O O . PRO B 1 57 ? 1.502 1.213 -18.719 1 98.75 57 PRO B O 1
ATOM 2076 N N . ASP B 1 58 ? 2.844 -0.408 -17.844 1 98.69 58 ASP B N 1
ATOM 2077 C CA . ASP B 1 58 ? 3.973 0.042 -18.641 1 98.69 58 ASP B CA 1
ATOM 2078 C C . ASP B 1 58 ? 4.441 -1.061 -19.594 1 98.69 58 ASP B C 1
ATOM 2080 O O . ASP B 1 58 ? 5.395 -0.869 -20.344 1 98.69 58 ASP B O 1
ATOM 2084 N N . THR B 1 59 ? 3.836 -2.186 -19.562 1 98.75 59 THR B N 1
ATOM 2085 C CA . THR B 1 59 ? 4.145 -3.33 -20.406 1 98.75 59 THR B CA 1
ATOM 2086 C C . THR B 1 59 ? 2.879 -4.109 -20.75 1 98.75 59 THR B C 1
ATOM 2088 O O . THR B 1 59 ? 1.956 -4.191 -19.938 1 98.75 59 THR B O 1
ATOM 2091 N N . THR B 1 60 ? 2.812 -4.676 -21.922 1 98.88 60 THR B N 1
ATOM 2092 C CA . THR B 1 60 ? 1.683 -5.508 -22.312 1 98.88 60 THR B CA 1
ATOM 2093 C C . THR B 1 60 ? 2.057 -6.988 -22.266 1 98.88 60 THR B C 1
ATOM 2095 O O . THR B 1 60 ? 3.236 -7.332 -22.156 1 98.88 60 THR B O 1
ATOM 2098 N N . PHE B 1 61 ? 1.006 -7.867 -22.344 1 98.75 61 PHE B N 1
ATOM 2099 C CA . PHE B 1 61 ? 1.255 -9.305 -22.391 1 98.75 61 PHE B CA 1
ATOM 2100 C C . PHE B 1 61 ? 2.18 -9.656 -23.547 1 98.75 61 PHE B C 1
ATOM 2102 O O . PHE B 1 61 ? 3.084 -10.477 -23.406 1 98.75 61 PHE B O 1
ATOM 2109 N N . GLU B 1 62 ? 1.989 -9.031 -24.656 1 98 62 GLU B N 1
ATOM 2110 C CA . GLU B 1 62 ? 2.715 -9.32 -25.891 1 98 62 GLU B CA 1
ATOM 2111 C C . GLU B 1 62 ? 4.18 -8.914 -25.781 1 98 62 GLU B C 1
ATOM 2113 O O . GLU B 1 62 ? 5.062 -9.602 -26.297 1 98 62 GLU B O 1
ATOM 2118 N N . ASN B 1 63 ? 4.484 -7.898 -25.078 1 98.44 63 ASN B N 1
ATOM 2119 C CA . ASN B 1 63 ? 5.824 -7.324 -25.047 1 98.44 63 ASN B CA 1
ATOM 2120 C C . ASN B 1 63 ? 6.57 -7.68 -23.766 1 98.44 63 ASN B C 1
ATOM 2122 O O . ASN B 1 63 ? 7.676 -7.195 -23.531 1 98.44 63 ASN B O 1
ATOM 2126 N N . CYS B 1 64 ? 5.996 -8.43 -23 1 98.69 64 CYS B N 1
ATOM 2127 C CA . CYS B 1 64 ? 6.57 -8.766 -21.703 1 98.69 64 CYS B CA 1
ATOM 2128 C C . CYS B 1 64 ? 7.734 -9.734 -21.844 1 98.69 64 CYS B C 1
ATOM 2130 O O . CYS B 1 64 ? 7.598 -10.773 -22.5 1 98.69 64 CYS B O 1
ATOM 2132 N N . PRO B 1 65 ? 8.875 -9.453 -21.281 1 98.38 65 PRO B N 1
ATOM 2133 C CA . PRO B 1 65 ? 9.977 -10.422 -21.297 1 98.38 65 PRO B CA 1
ATOM 2134 C C . PRO B 1 65 ? 9.711 -11.609 -20.359 1 98.38 65 PRO B C 1
ATOM 2136 O O . PRO B 1 65 ? 8.742 -11.594 -19.594 1 98.38 65 PRO B O 1
ATOM 2139 N N . PRO B 1 66 ? 10.57 -12.648 -20.5 1 98.44 66 PRO B N 1
ATOM 2140 C CA . PRO B 1 66 ? 10.469 -13.703 -19.484 1 98.44 66 PRO B CA 1
ATOM 2141 C C . PRO B 1 66 ? 10.656 -13.172 -18.062 1 98.44 66 PRO B C 1
ATOM 2143 O O . PRO B 1 66 ? 11.555 -12.367 -17.812 1 98.44 66 PRO B O 1
ATOM 2146 N N . LEU B 1 67 ? 9.836 -13.625 -17.234 1 98.81 67 LEU B N 1
ATOM 2147 C CA . LEU B 1 67 ? 9.82 -13.117 -15.867 1 98.81 67 LEU B CA 1
ATOM 2148 C C . LEU B 1 67 ? 10.508 -14.094 -14.914 1 98.81 67 LEU B C 1
ATOM 2150 O O . LEU B 1 67 ? 10.352 -15.305 -15.047 1 98.81 67 LEU B O 1
ATOM 2154 N N . ASP B 1 68 ? 11.25 -13.547 -13.898 1 98.75 68 ASP B N 1
ATOM 2155 C CA . ASP B 1 68 ? 11.75 -14.328 -12.781 1 98.75 68 ASP B CA 1
ATOM 2156 C C . ASP B 1 68 ? 10.672 -14.5 -11.703 1 98.75 68 ASP B C 1
ATOM 2158 O O . ASP B 1 68 ? 10.641 -15.508 -11 1 98.75 68 ASP B O 1
ATOM 2162 N N . VAL B 1 69 ? 9.844 -13.484 -11.531 1 98.88 69 VAL B N 1
ATOM 2163 C CA . VAL B 1 69 ? 8.742 -13.484 -10.586 1 98.88 69 VAL B CA 1
ATOM 2164 C C . VAL B 1 69 ? 7.48 -12.945 -11.258 1 98.88 69 VAL B C 1
ATOM 2166 O O . VAL B 1 69 ? 7.516 -11.906 -11.922 1 98.88 69 VAL B O 1
ATOM 2169 N N . VAL B 1 70 ? 6.387 -13.625 -11.156 1 98.94 70 VAL B N 1
ATOM 2170 C CA . VAL B 1 70 ? 5.086 -13.117 -11.578 1 98.94 70 VAL B CA 1
ATOM 2171 C C . VAL B 1 70 ? 4.168 -12.977 -10.367 1 98.94 70 VAL B C 1
ATOM 2173 O O . VAL B 1 70 ? 4.086 -13.891 -9.539 1 98.94 70 VAL B O 1
ATOM 2176 N N . CYS B 1 71 ? 3.588 -11.859 -10.211 1 98.94 71 CYS B N 1
ATOM 2177 C CA . CYS B 1 71 ? 2.707 -11.547 -9.094 1 98.94 71 CYS B CA 1
ATOM 2178 C C . CYS B 1 71 ? 1.35 -11.062 -9.586 1 98.94 71 CYS B C 1
ATOM 2180 O O . CYS B 1 71 ? 1.277 -10.203 -10.461 1 98.94 71 CYS B O 1
ATOM 2182 N N . VAL B 1 72 ? 0.27 -11.617 -9.078 1 98.94 72 VAL B N 1
ATOM 2183 C CA . VAL B 1 72 ? -1.085 -11.18 -9.398 1 98.94 72 VAL B CA 1
ATOM 2184 C C . VAL B 1 72 ? -1.907 -11.062 -8.117 1 98.94 72 VAL B C 1
ATOM 2186 O O . VAL B 1 72 ? -1.765 -11.875 -7.203 1 98.94 72 VAL B O 1
ATOM 2189 N N . GLY B 1 73 ? -2.686 -9.977 -8 1 98.81 73 GLY B N 1
ATOM 2190 C CA . GLY B 1 73 ? -3.531 -9.734 -6.848 1 98.81 73 GLY B CA 1
ATOM 2191 C C . GLY B 1 73 ? -5.004 -9.961 -7.125 1 98.81 73 GLY B C 1
ATOM 2192 O O . GLY B 1 73 ? -5.367 -10.484 -8.18 1 98.81 73 GLY B O 1
ATOM 2193 N N . GLY B 1 74 ? -5.863 -9.633 -6.152 1 98.25 74 GLY B N 1
ATOM 2194 C CA . GLY B 1 74 ? -7.309 -9.703 -6.289 1 98.25 74 GLY B CA 1
ATOM 2195 C C . GLY B 1 74 ? -7.957 -8.352 -6.492 1 98.25 74 GLY B C 1
ATOM 2196 O O . GLY B 1 74 ? -7.297 -7.395 -6.91 1 98.25 74 GLY B O 1
ATOM 2197 N N . GLY B 1 75 ? -9.266 -8.383 -6.348 1 97.12 75 GLY B N 1
ATOM 2198 C CA . GLY B 1 75 ? -10.023 -7.148 -6.457 1 97.12 75 GLY B CA 1
ATOM 2199 C C . GLY B 1 75 ? -11.508 -7.375 -6.656 1 97.12 75 GLY B C 1
ATOM 2200 O O . GLY B 1 75 ? -11.938 -8.484 -6.98 1 97.12 75 GLY B O 1
ATOM 2201 N N . LEU B 1 76 ? -12.25 -6.281 -6.504 1 95.31 76 LEU B N 1
ATOM 2202 C CA . LEU B 1 76 ? -13.695 -6.375 -6.641 1 95.31 76 LEU B CA 1
ATOM 2203 C C . LEU B 1 76 ? -14.094 -6.598 -8.094 1 95.31 76 LEU B C 1
ATOM 2205 O O . LEU B 1 76 ? -15.18 -7.102 -8.375 1 95.31 76 LEU B O 1
ATOM 2209 N N . GLY B 1 77 ? -13.211 -6.262 -9.023 1 96 77 GLY B N 1
ATOM 2210 C CA . GLY B 1 77 ? -13.477 -6.473 -10.445 1 96 77 GLY B CA 1
ATOM 2211 C C . GLY B 1 77 ? -12.953 -7.805 -10.953 1 96 77 GLY B C 1
ATOM 2212 O O . GLY B 1 77 ? -12.984 -8.07 -12.156 1 96 77 GLY B O 1
ATOM 2213 N N . GLN B 1 78 ? -12.523 -8.641 -10.117 1 96.75 78 GLN B N 1
ATOM 2214 C CA . GLN B 1 78 ? -11.836 -9.875 -10.477 1 96.75 78 GLN B CA 1
ATOM 2215 C C . GLN B 1 78 ? -12.742 -10.805 -11.273 1 96.75 78 GLN B C 1
ATOM 2217 O O . GLN B 1 78 ? -12.297 -11.484 -12.203 1 96.75 78 GLN B O 1
ATOM 2222 N N . ARG B 1 79 ? -14.008 -10.867 -10.961 1 95.94 79 ARG B N 1
ATOM 2223 C CA . ARG B 1 79 ? -14.93 -11.797 -11.594 1 95.94 79 ARG B CA 1
ATOM 2224 C C . ARG B 1 79 ? -15.023 -11.547 -13.094 1 95.94 79 ARG B C 1
ATOM 2226 O O . ARG B 1 79 ? -15.203 -12.477 -13.883 1 95.94 79 ARG B O 1
ATOM 2233 N N . ALA B 1 80 ? -14.773 -10.328 -13.5 1 97.06 80 ALA B N 1
ATOM 2234 C CA . ALA B 1 80 ? -14.883 -9.945 -14.906 1 97.06 80 ALA B CA 1
ATOM 2235 C C . ALA B 1 80 ? -13.695 -10.461 -15.711 1 97.06 80 ALA B C 1
ATOM 2237 O O . ALA B 1 80 ? -13.766 -10.562 -16.938 1 97.06 80 ALA B O 1
ATOM 2238 N N . VAL B 1 81 ? -12.617 -10.875 -15 1 98.06 81 VAL B N 1
ATOM 2239 C CA . VAL B 1 81 ? -11.398 -11.117 -15.773 1 98.06 81 VAL B CA 1
ATOM 2240 C C . VAL B 1 81 ? -10.797 -12.461 -15.367 1 98.06 81 VAL B C 1
ATOM 2242 O O . VAL B 1 81 ? -9.914 -12.984 -16.062 1 98.06 81 VAL B O 1
ATOM 2245 N N . VAL B 1 82 ? -11.281 -13.094 -14.352 1 98.12 82 VAL B N 1
ATOM 2246 C CA . VAL B 1 82 ? -10.602 -14.234 -13.75 1 98.12 82 VAL B CA 1
ATOM 2247 C C . VAL B 1 82 ? -10.664 -15.438 -14.688 1 98.12 82 VAL B C 1
ATOM 2249 O O . VAL B 1 82 ? -9.836 -16.344 -14.602 1 98.12 82 VAL B O 1
ATOM 2252 N N . ASP B 1 83 ? -11.633 -15.445 -15.664 1 98.5 83 ASP B N 1
ATOM 2253 C CA . ASP B 1 83 ? -11.758 -16.531 -16.625 1 98.5 83 ASP B CA 1
ATOM 2254 C C . ASP B 1 83 ? -11.281 -16.109 -18.016 1 98.5 83 ASP B C 1
ATOM 2256 O O . ASP B 1 83 ? -11.484 -16.828 -18.984 1 98.5 83 ASP B O 1
ATOM 2260 N N . ASP B 1 84 ? -10.727 -14.938 -18.109 1 98.69 84 ASP B N 1
ATOM 2261 C CA . ASP B 1 84 ? -10.266 -14.422 -19.406 1 98.69 84 ASP B CA 1
ATOM 2262 C C . ASP B 1 84 ? -9.133 -15.273 -19.953 1 98.69 84 ASP B C 1
ATOM 2264 O O . ASP B 1 84 ? -8.078 -15.406 -19.328 1 98.69 84 ASP B O 1
ATOM 2268 N N . PRO B 1 85 ? -9.289 -15.828 -21.141 1 98.5 85 PRO B N 1
ATOM 2269 C CA . PRO B 1 85 ? -8.289 -16.75 -21.656 1 98.5 85 PRO B CA 1
ATOM 2270 C C . PRO B 1 85 ? -6.934 -16.094 -21.891 1 98.5 85 PRO B C 1
ATOM 2272 O O . PRO B 1 85 ? -5.891 -16.734 -21.75 1 98.5 85 PRO B O 1
ATOM 2275 N N . GLN B 1 86 ? -6.922 -14.852 -22.25 1 98.62 86 GLN B N 1
ATOM 2276 C CA . GLN B 1 86 ? -5.656 -14.156 -22.469 1 98.62 86 GLN B CA 1
ATOM 2277 C C . GLN B 1 86 ? -4.871 -14.023 -21.156 1 98.62 86 GLN B C 1
ATOM 2279 O O . GLN B 1 86 ? -3.65 -14.188 -21.141 1 98.62 86 GLN B O 1
ATOM 2284 N N . VAL B 1 87 ? -5.598 -13.695 -20.125 1 98.81 87 VAL B N 1
ATOM 2285 C CA . VAL B 1 87 ? -4.965 -13.555 -18.812 1 98.81 87 VAL B CA 1
ATOM 2286 C C . VAL B 1 87 ? -4.402 -14.898 -18.359 1 98.81 87 VAL B C 1
ATOM 2288 O O . VAL B 1 87 ? -3.242 -14.984 -17.953 1 98.81 87 VAL B O 1
ATOM 2291 N N . LEU B 1 88 ? -5.211 -15.922 -18.469 1 98.88 88 LEU B N 1
ATOM 2292 C CA . LEU B 1 88 ? -4.816 -17.25 -18.016 1 98.88 88 LEU B CA 1
ATOM 2293 C C . LEU B 1 88 ? -3.65 -17.781 -18.828 1 98.88 88 LEU B C 1
ATOM 2295 O O . LEU B 1 88 ? -2.723 -18.391 -18.281 1 98.88 88 LEU B O 1
ATOM 2299 N N . GLU B 1 89 ? -3.68 -17.578 -20.125 1 98.69 89 GLU B N 1
ATOM 2300 C CA . GLU B 1 89 ? -2.578 -18.016 -20.984 1 98.69 89 GLU B CA 1
ATOM 2301 C C . GLU B 1 89 ? -1.284 -17.297 -20.625 1 98.69 89 GLU B C 1
ATOM 2303 O O . GLU B 1 89 ? -0.213 -17.906 -20.594 1 98.69 89 GLU B O 1
ATOM 2308 N N . PHE B 1 90 ? -1.349 -16.016 -20.422 1 98.88 90 PHE B N 1
ATOM 2309 C CA . PHE B 1 90 ? -0.184 -15.234 -20.047 1 98.88 90 PHE B CA 1
ATOM 2310 C C . PHE B 1 90 ? 0.434 -15.773 -18.75 1 98.88 90 PHE B C 1
ATOM 2312 O O . PHE B 1 90 ? 1.647 -15.969 -18.688 1 98.88 90 PHE B O 1
ATOM 2319 N N . LEU B 1 91 ? -0.435 -15.984 -17.75 1 98.94 91 LEU B N 1
ATOM 2320 C CA . LEU B 1 91 ? 0.042 -16.484 -16.453 1 98.94 91 LEU B CA 1
ATOM 2321 C C . LEU B 1 91 ? 0.668 -17.875 -16.625 1 98.94 91 LEU B C 1
ATOM 2323 O O . LEU B 1 91 ? 1.711 -18.156 -16.031 1 98.94 91 LEU B O 1
ATOM 2327 N N . ARG B 1 92 ? 0.03 -18.719 -17.375 1 98.44 92 ARG B N 1
ATOM 2328 C CA . ARG B 1 92 ? 0.567 -20.047 -17.609 1 98.44 92 ARG B CA 1
ATOM 2329 C C . ARG B 1 92 ? 1.949 -19.984 -18.25 1 98.44 92 ARG B C 1
ATOM 2331 O O . ARG B 1 92 ? 2.885 -20.641 -17.781 1 98.44 92 ARG B O 1
ATOM 2338 N N . ARG B 1 93 ? 2.066 -19.234 -19.25 1 98.31 93 ARG B N 1
ATOM 2339 C CA . ARG B 1 93 ? 3.318 -19.109 -19.984 1 98.31 93 ARG B CA 1
ATOM 2340 C C . ARG B 1 93 ? 4.426 -18.547 -19.094 1 98.31 93 ARG B C 1
ATOM 2342 O O . ARG B 1 93 ? 5.508 -19.125 -19 1 98.31 93 ARG B O 1
ATOM 2349 N N . GLN B 1 94 ? 4.18 -17.453 -18.453 1 98.62 94 GLN B N 1
ATOM 2350 C CA . GLN B 1 94 ? 5.18 -16.812 -17.625 1 98.62 94 GLN B CA 1
ATOM 2351 C C . GLN B 1 94 ? 5.477 -17.641 -16.375 1 98.62 94 GLN B C 1
ATOM 2353 O O . GLN B 1 94 ? 6.625 -17.734 -15.938 1 98.62 94 GLN B O 1
ATOM 2358 N N . GLY B 1 95 ? 4.414 -18.219 -15.812 1 98.25 95 GLY B N 1
ATOM 2359 C CA . GLY B 1 95 ? 4.555 -18.984 -14.594 1 98.25 95 GLY B CA 1
ATOM 2360 C C . GLY B 1 95 ? 5.402 -20.234 -14.766 1 98.25 95 GLY B C 1
ATOM 2361 O O . GLY B 1 95 ? 6.105 -20.656 -13.844 1 98.25 95 GLY B O 1
ATOM 2362 N N . SER B 1 96 ? 5.359 -20.812 -15.891 1 94.81 96 SER B N 1
ATOM 2363 C CA . SER B 1 96 ? 6.082 -22.062 -16.156 1 94.81 96 SER B CA 1
ATOM 2364 C C . SER B 1 96 ? 7.59 -21.844 -16.125 1 94.81 96 SER B C 1
ATOM 2366 O O . SER B 1 96 ? 8.352 -22.75 -15.797 1 94.81 96 SER B O 1
ATOM 2368 N N . GLY B 1 97 ? 8.008 -20.672 -16.375 1 95.88 97 GLY B N 1
ATOM 2369 C CA . GLY B 1 97 ? 9.438 -20.391 -16.453 1 95.88 97 GLY B CA 1
ATOM 2370 C C . GLY B 1 97 ? 9.93 -19.547 -15.297 1 95.88 97 GLY B C 1
ATOM 2371 O O . GLY B 1 97 ? 11.133 -19.359 -15.125 1 95.88 97 GLY B O 1
ATOM 2372 N N . ALA B 1 98 ? 9.086 -19.141 -14.484 1 98.31 98 ALA B N 1
ATOM 2373 C CA . ALA B 1 98 ? 9.445 -18.172 -13.445 1 98.31 98 ALA B CA 1
ATOM 2374 C C . ALA B 1 98 ? 10.117 -18.859 -12.258 1 98.31 98 ALA B C 1
ATOM 2376 O O . ALA B 1 98 ? 9.82 -20.016 -11.961 1 98.31 98 ALA B O 1
ATOM 2377 N N . LYS B 1 99 ? 10.977 -18.172 -11.633 1 98.38 99 LYS B N 1
ATOM 2378 C CA . LYS B 1 99 ? 11.57 -18.625 -10.375 1 98.38 99 LYS B CA 1
ATOM 2379 C C . LYS B 1 99 ? 10.531 -18.672 -9.258 1 98.38 99 LYS B C 1
ATOM 2381 O O . LYS B 1 99 ? 10.57 -19.578 -8.414 1 98.38 99 LYS B O 1
ATOM 2386 N N . PHE B 1 100 ? 9.648 -17.688 -9.188 1 98.81 100 PHE B N 1
ATOM 2387 C CA . PHE B 1 100 ? 8.531 -17.656 -8.242 1 98.81 100 PHE B CA 1
ATOM 2388 C C . PHE B 1 100 ? 7.242 -17.266 -8.945 1 98.81 100 PHE B C 1
ATOM 2390 O O . PHE B 1 100 ? 7.234 -16.344 -9.773 1 98.81 100 PHE B O 1
ATOM 2397 N N . VAL B 1 101 ? 6.203 -17.969 -8.664 1 98.94 101 VAL B N 1
ATOM 2398 C CA . VAL B 1 101 ? 4.824 -17.656 -9.023 1 98.94 101 VAL B CA 1
ATOM 2399 C C . VAL B 1 101 ? 4.051 -17.219 -7.777 1 98.94 101 VAL B C 1
ATOM 2401 O O . VAL B 1 101 ? 3.922 -18 -6.824 1 98.94 101 VAL B O 1
ATOM 2404 N N . THR B 1 102 ? 3.568 -16 -7.809 1 98.94 102 THR B N 1
ATOM 2405 C CA . THR B 1 102 ? 3.129 -15.445 -6.535 1 98.94 102 THR B CA 1
ATOM 2406 C C . THR B 1 102 ? 1.774 -14.766 -6.684 1 98.94 102 THR B C 1
ATOM 2408 O O . THR B 1 102 ? 1.358 -14.43 -7.793 1 98.94 102 THR B O 1
ATOM 2411 N N . SER B 1 103 ? 1.092 -14.641 -5.559 1 98.94 103 SER B N 1
ATOM 2412 C CA . SER B 1 103 ? -0.207 -13.977 -5.535 1 98.94 103 SER B CA 1
ATOM 2413 C C . SER B 1 103 ? -0.484 -13.344 -4.176 1 98.94 103 SER B C 1
ATOM 2415 O O . SER B 1 103 ? 0.162 -13.695 -3.182 1 98.94 103 SER B O 1
ATOM 2417 N N . VAL B 1 104 ? -1.318 -12.391 -4.199 1 98.75 104 VAL B N 1
ATOM 2418 C CA . VAL B 1 104 ? -1.906 -11.789 -3.006 1 98.75 104 VAL B CA 1
ATOM 2419 C C . VAL B 1 104 ? -3.43 -11.812 -3.111 1 98.75 104 VAL B C 1
ATOM 2421 O O . VAL B 1 104 ? -3.984 -11.641 -4.199 1 98.75 104 VAL B O 1
ATOM 2424 N N . CYS B 1 105 ? -4.141 -12.008 -1.912 1 98.44 105 CYS B N 1
ATOM 2425 C CA . CYS B 1 105 ? -5.598 -11.93 -1.913 1 98.44 105 CYS B CA 1
ATOM 2426 C C . CYS B 1 105 ? -6.195 -12.859 -2.957 1 98.44 105 CYS B C 1
ATOM 2428 O O . CYS B 1 105 ? -5.797 -14.023 -3.055 1 98.44 105 CYS B O 1
ATOM 2430 N N . GLY B 1 106 ? -7.188 -12.508 -3.672 1 98.25 106 GLY B N 1
ATOM 2431 C CA . GLY B 1 106 ? -7.867 -13.336 -4.652 1 98.25 106 GLY B CA 1
ATOM 2432 C C . GLY B 1 106 ? -7.012 -13.648 -5.863 1 98.25 106 GLY B C 1
ATOM 2433 O O . GLY B 1 106 ? -7.422 -14.414 -6.738 1 98.25 106 GLY B O 1
ATOM 2434 N N . GLY B 1 107 ? -5.77 -13.172 -5.852 1 98.75 107 GLY B N 1
ATOM 2435 C CA . GLY B 1 107 ? -4.875 -13.492 -6.953 1 98.75 107 GLY B CA 1
ATOM 2436 C C . GLY B 1 107 ? -4.625 -14.977 -7.105 1 98.75 107 GLY B C 1
ATOM 2437 O O . GLY B 1 107 ? -4.359 -15.461 -8.211 1 98.75 107 GLY B O 1
ATOM 2438 N N . SER B 1 108 ? -4.738 -15.711 -6.031 1 98.81 108 SER B N 1
ATOM 2439 C CA . SER B 1 108 ? -4.484 -17.141 -6.055 1 98.81 108 SER B CA 1
ATOM 2440 C C . SER B 1 108 ? -5.512 -17.875 -6.914 1 98.81 108 SER B C 1
ATOM 2442 O O . SER B 1 108 ? -5.223 -18.938 -7.477 1 98.81 108 SER B O 1
ATOM 2444 N N . GLU B 1 109 ? -6.688 -17.312 -7.047 1 98.75 109 GLU B N 1
ATOM 2445 C CA . GLU B 1 109 ? -7.684 -17.922 -7.918 1 98.75 109 GLU B CA 1
ATOM 2446 C C . GLU B 1 109 ? -7.227 -17.906 -9.375 1 98.75 109 GLU B C 1
ATOM 2448 O O . GLU B 1 109 ? -7.43 -18.875 -10.109 1 98.75 109 GLU B O 1
ATOM 2453 N N . PHE B 1 110 ? -6.625 -16.766 -9.859 1 98.88 110 PHE B N 1
ATOM 2454 C CA . PHE B 1 110 ? -6.07 -16.703 -11.203 1 98.88 110 PHE B CA 1
ATOM 2455 C C . PHE B 1 110 ? -5.066 -17.828 -11.43 1 98.88 110 PHE B C 1
ATOM 2457 O O . PHE B 1 110 ? -5.102 -18.5 -12.461 1 98.88 110 PHE B O 1
ATOM 2464 N N . LEU B 1 111 ? -4.211 -18.016 -10.438 1 98.88 111 LEU B N 1
ATOM 2465 C CA . LEU B 1 111 ? -3.162 -19.031 -10.555 1 98.88 111 LEU B CA 1
ATOM 2466 C C . LEU B 1 111 ? -3.76 -20.438 -10.578 1 98.88 111 LEU B C 1
ATOM 2468 O O . LEU B 1 111 ? -3.311 -21.281 -11.344 1 98.88 111 LEU B O 1
ATOM 2472 N N . ALA B 1 112 ? -4.746 -20.641 -9.719 1 98.81 112 ALA B N 1
ATOM 2473 C CA . ALA B 1 112 ? -5.426 -21.938 -9.719 1 98.81 112 ALA B CA 1
ATOM 2474 C C . ALA B 1 112 ? -6.047 -22.234 -11.086 1 98.81 112 ALA B C 1
ATOM 2476 O O . ALA B 1 112 ? -5.84 -23.312 -11.648 1 98.81 112 ALA B O 1
ATOM 2477 N N . LYS B 1 113 ? -6.699 -21.297 -11.648 1 98.69 113 LYS B N 1
ATOM 2478 C CA . LYS B 1 113 ? -7.41 -21.469 -12.914 1 98.69 113 LYS B CA 1
ATOM 2479 C C . LYS B 1 113 ? -6.434 -21.609 -14.078 1 98.69 113 LYS B C 1
ATOM 2481 O O . LYS B 1 113 ? -6.742 -22.25 -15.086 1 98.69 113 LYS B O 1
ATOM 2486 N N . ALA B 1 114 ? -5.316 -21.031 -13.906 1 98.62 114 ALA B N 1
ATOM 2487 C CA . ALA B 1 114 ? -4.273 -21.156 -14.922 1 98.62 114 ALA B CA 1
ATOM 2488 C C . ALA B 1 114 ? -3.551 -22.5 -14.805 1 98.62 114 ALA B C 1
ATOM 2490 O O . ALA B 1 114 ? -2.65 -22.797 -15.594 1 98.62 114 ALA B O 1
ATOM 2491 N N . GLY B 1 115 ? -3.902 -23.266 -13.773 1 98.12 115 GLY B N 1
ATOM 2492 C CA . GLY B 1 115 ? -3.289 -24.562 -13.586 1 98.12 115 GLY B CA 1
ATOM 2493 C C . GLY B 1 115 ? -1.958 -24.5 -12.859 1 98.12 115 GLY B C 1
ATOM 2494 O O . GLY B 1 115 ? -1.191 -25.469 -12.867 1 98.12 115 GLY B O 1
ATOM 2495 N N . LEU B 1 116 ? -1.712 -23.438 -12.203 1 98.69 116 LEU B N 1
ATOM 2496 C CA . LEU B 1 116 ? -0.388 -23.203 -11.641 1 98.69 116 LEU B CA 1
ATOM 2497 C C . LEU B 1 116 ? -0.362 -23.547 -10.156 1 98.69 116 LEU B C 1
ATOM 2499 O O . LEU B 1 116 ? 0.687 -23.453 -9.508 1 98.69 116 LEU B O 1
ATOM 2503 N N . LEU B 1 117 ? -1.517 -24.031 -9.578 1 98.5 117 LEU B N 1
ATOM 2504 C CA . LEU B 1 117 ? -1.551 -24.344 -8.156 1 98.5 117 LEU B CA 1
ATOM 2505 C C . LEU B 1 117 ? -1.943 -25.797 -7.938 1 98.5 117 LEU B C 1
ATOM 2507 O O . LEU B 1 117 ? -2.301 -26.188 -6.82 1 98.5 117 LEU B O 1
ATOM 2511 N N . GLN B 1 118 ? -1.996 -26.594 -9.023 1 96.94 118 GLN B N 1
ATOM 2512 C CA . GLN B 1 118 ? -2.266 -28.016 -8.859 1 96.94 118 GLN B CA 1
ATOM 2513 C C . GLN B 1 118 ? -1.202 -28.688 -7.984 1 96.94 118 GLN B C 1
ATOM 2515 O O . GLN B 1 118 ? -0.016 -28.656 -8.32 1 96.94 118 GLN B O 1
ATOM 2520 N N . GLY B 1 119 ? -1.63 -29.219 -6.863 1 98 119 GLY B N 1
ATOM 2521 C CA . GLY B 1 119 ? -0.723 -29.906 -5.961 1 98 119 GLY B CA 1
ATOM 2522 C C . GLY B 1 119 ? 0.03 -28.969 -5.039 1 98 119 GLY B C 1
ATOM 2523 O O . GLY B 1 119 ? 0.98 -29.375 -4.367 1 98 119 GLY B O 1
ATOM 2524 N N . TYR B 1 120 ? -0.344 -27.734 -5.004 1 98.31 120 TYR B N 1
ATOM 2525 C CA . TYR B 1 120 ? 0.327 -26.734 -4.168 1 98.31 120 TYR B CA 1
ATOM 2526 C C . TYR B 1 120 ? -0.614 -26.203 -3.096 1 98.31 120 TYR B C 1
ATOM 2528 O O . TYR B 1 120 ? -1.836 -26.266 -3.242 1 98.31 120 TYR B O 1
ATOM 2536 N N . ARG B 1 121 ? -0.023 -25.672 -2.02 1 98.69 121 ARG B N 1
ATOM 2537 C CA . ARG B 1 121 ? -0.735 -24.906 -1.005 1 98.69 121 ARG B CA 1
ATOM 2538 C C . ARG B 1 121 ? -0.716 -23.422 -1.333 1 98.69 121 ARG B C 1
ATOM 2540 O O . ARG B 1 121 ? 0.24 -22.922 -1.934 1 98.69 121 ARG B O 1
ATOM 2547 N N . SER B 1 122 ? -1.765 -22.75 -0.902 1 98.81 122 SER B N 1
ATOM 2548 C CA . SER B 1 122 ? -1.805 -21.312 -1.162 1 98.81 122 SER B CA 1
ATOM 2549 C C . SER B 1 122 ? -2.678 -20.594 -0.141 1 98.81 122 SER B C 1
ATOM 2551 O O . SER B 1 122 ? -3.627 -21.172 0.392 1 98.81 122 SER B O 1
ATOM 2553 N N . ALA B 1 123 ? -2.318 -19.406 0.153 1 98.69 123 ALA B N 1
ATOM 2554 C CA . ALA B 1 123 ? -3.18 -18.484 0.88 1 98.69 123 ALA B CA 1
ATOM 2555 C C . ALA B 1 123 ? -4.082 -17.703 -0.076 1 98.69 123 ALA B C 1
ATOM 2557 O O . ALA B 1 123 ? -3.869 -17.719 -1.29 1 98.69 123 ALA B O 1
ATOM 2558 N N . THR B 1 124 ? -5.078 -17.094 0.379 1 98.62 124 THR B N 1
ATOM 2559 C CA . THR B 1 124 ? -5.969 -16.141 -0.265 1 98.62 124 THR B CA 1
ATOM 2560 C C . THR B 1 124 ? -6.664 -15.258 0.774 1 98.62 124 THR B C 1
ATOM 2562 O O . THR B 1 124 ? -6.391 -15.375 1.971 1 98.62 124 THR B O 1
ATOM 2565 N N . HIS B 1 125 ? -7.434 -14.312 0.352 1 98.12 125 HIS B N 1
ATOM 2566 C CA . HIS B 1 125 ? -8.266 -13.562 1.283 1 98.12 125 HIS B CA 1
ATOM 2567 C C . HIS B 1 125 ? -9.211 -14.484 2.049 1 98.12 125 HIS B C 1
ATOM 2569 O O . HIS B 1 125 ? -9.734 -15.445 1.485 1 98.12 125 HIS B O 1
ATOM 2575 N N . TRP B 1 126 ? -9.516 -14.141 3.293 1 97.62 126 TRP B N 1
ATOM 2576 C CA . TRP B 1 126 ? -10.234 -15.055 4.172 1 97.62 126 TRP B CA 1
ATOM 2577 C C . TRP B 1 126 ? -11.633 -15.352 3.635 1 97.62 126 TRP B C 1
ATOM 2579 O O . TRP B 1 126 ? -12.156 -16.453 3.816 1 97.62 126 TRP B O 1
ATOM 2589 N N . THR B 1 127 ? -12.227 -14.43 2.895 1 96.56 127 THR B N 1
ATOM 2590 C CA . THR B 1 127 ? -13.578 -14.641 2.385 1 96.56 127 THR B CA 1
ATOM 2591 C C . THR B 1 127 ? -13.562 -15.57 1.174 1 96.56 127 THR B C 1
ATOM 2593 O O . THR B 1 127 ? -14.609 -16.031 0.726 1 96.56 127 THR B O 1
ATOM 2596 N N . ALA B 1 128 ? -12.43 -15.859 0.616 1 96.94 128 ALA B N 1
ATOM 2597 C CA . ALA B 1 128 ? -12.344 -16.625 -0.627 1 96.94 128 ALA B CA 1
ATOM 2598 C C . ALA B 1 128 ? -11.766 -18.016 -0.379 1 96.94 128 ALA B C 1
ATOM 2600 O O . ALA B 1 128 ? -11.523 -18.766 -1.323 1 96.94 128 ALA B O 1
ATOM 2601 N N . ARG B 1 129 ? -11.516 -18.391 0.868 1 97.88 129 ARG B N 1
ATOM 2602 C CA . ARG B 1 129 ? -10.836 -19.641 1.192 1 97.88 129 ARG B CA 1
ATOM 2603 C C . ARG B 1 129 ? -11.633 -20.844 0.691 1 97.88 129 ARG B C 1
ATOM 2605 O O . ARG B 1 129 ? -11.078 -21.75 0.068 1 97.88 129 ARG B O 1
ATOM 2612 N N . LYS B 1 130 ? -12.914 -20.859 0.926 1 96.94 130 LYS B N 1
ATOM 2613 C CA . LYS B 1 130 ? -13.75 -21.984 0.495 1 96.94 130 LYS B CA 1
ATOM 2614 C C . LYS B 1 130 ? -13.742 -22.125 -1.024 1 96.94 130 LYS B C 1
ATOM 2616 O O . LYS B 1 130 ? -13.578 -23.219 -1.548 1 96.94 130 LYS B O 1
ATOM 2621 N N . GLN B 1 131 ? -13.914 -21.016 -1.688 1 96.75 131 GLN B N 1
ATOM 2622 C CA . GLN B 1 131 ? -13.938 -21.016 -3.146 1 96.75 131 GLN B CA 1
ATOM 2623 C C . GLN B 1 131 ? -12.617 -21.531 -3.715 1 96.75 131 GLN B C 1
ATOM 2625 O O . GLN B 1 131 ? -12.609 -22.312 -4.672 1 96.75 131 GLN B O 1
ATOM 2630 N N . LEU B 1 132 ? -11.531 -21.094 -3.152 1 98.31 132 LEU B N 1
ATOM 2631 C CA . LEU B 1 132 ? -10.234 -21.562 -3.633 1 98.31 132 LEU B CA 1
ATOM 2632 C C . LEU B 1 132 ? -10.07 -23.062 -3.398 1 98.31 132 LEU B C 1
ATOM 2634 O O . LEU B 1 132 ? -9.539 -23.766 -4.254 1 98.31 132 LEU B O 1
ATOM 2638 N N . ALA B 1 133 ? -10.539 -23.562 -2.268 1 98.44 133 ALA B N 1
ATOM 2639 C CA . ALA B 1 133 ? -10.484 -24.984 -1.965 1 98.44 133 ALA B CA 1
ATOM 2640 C C . ALA B 1 133 ? -11.289 -25.797 -2.979 1 98.44 133 ALA B C 1
ATOM 2642 O O . ALA B 1 133 ? -10.891 -26.891 -3.363 1 98.44 133 ALA B O 1
ATOM 2643 N N . GLU B 1 134 ? -12.344 -25.266 -3.434 1 97.81 134 GLU B N 1
ATOM 2644 C CA . GLU B 1 134 ? -13.211 -25.938 -4.402 1 97.81 134 GLU B CA 1
ATOM 2645 C C . GLU B 1 134 ? -12.516 -26.078 -5.754 1 97.81 134 GLU B C 1
ATOM 2647 O O . GLU B 1 134 ? -12.906 -26.906 -6.57 1 97.81 134 GLU B O 1
ATOM 2652 N N . LEU B 1 135 ? -11.516 -25.344 -5.98 1 98.06 135 LEU B N 1
ATOM 2653 C CA . LEU B 1 135 ? -10.742 -25.453 -7.211 1 98.06 135 LEU B CA 1
ATOM 2654 C C . LEU B 1 135 ? -9.648 -26.5 -7.078 1 98.06 135 LEU B C 1
ATOM 2656 O O . LEU B 1 135 ? -8.82 -26.656 -7.977 1 98.06 135 LEU B O 1
ATOM 2660 N N . GLY B 1 136 ? -9.578 -27.094 -5.906 1 97.94 136 GLY B N 1
ATOM 2661 C CA . GLY B 1 136 ? -8.641 -28.188 -5.707 1 97.94 136 GLY B CA 1
ATOM 2662 C C . GLY B 1 136 ? -7.344 -27.75 -5.055 1 97.94 136 GLY B C 1
ATOM 2663 O O . GLY B 1 136 ? -6.391 -28.531 -4.984 1 97.94 136 GLY B O 1
ATOM 2664 N N . VAL B 1 137 ? -7.273 -26.562 -4.594 1 98.69 137 VAL B N 1
ATOM 2665 C CA . VAL B 1 137 ? -6.066 -26.047 -3.961 1 98.69 137 VAL B CA 1
ATOM 2666 C C . VAL B 1 137 ? -6.098 -26.344 -2.465 1 98.69 137 VAL B C 1
ATOM 2668 O O . VAL B 1 137 ? -7.145 -26.203 -1.821 1 98.69 137 VAL B O 1
ATOM 2671 N N . GLU B 1 138 ? -4.988 -26.828 -1.88 1 98.69 138 GLU B N 1
ATOM 2672 C CA . GLU B 1 138 ? -4.859 -26.875 -0.426 1 98.69 138 GLU B CA 1
ATOM 2673 C C . GLU B 1 138 ? -4.703 -25.484 0.165 1 98.69 138 GLU B C 1
ATOM 2675 O O . GLU B 1 138 ? -3.631 -24.875 0.077 1 98.69 138 GLU B O 1
ATOM 2680 N N . VAL B 1 139 ? -5.742 -25 0.812 1 98.5 139 VAL B N 1
ATOM 2681 C CA . VAL B 1 139 ? -5.762 -23.625 1.302 1 98.5 139 VAL B CA 1
ATOM 2682 C C . VAL B 1 139 ? -5.199 -23.578 2.721 1 98.5 139 VAL B C 1
ATOM 2684 O O . VAL B 1 139 ? -5.52 -24.422 3.553 1 98.5 139 VAL B O 1
ATOM 2687 N N . ALA B 1 140 ? -4.355 -22.625 2.996 1 97.5 140 ALA B N 1
ATOM 2688 C CA . ALA B 1 140 ? -3.799 -22.406 4.328 1 97.5 140 ALA B CA 1
ATOM 2689 C C . ALA B 1 140 ? -4.109 -20.984 4.824 1 97.5 140 ALA B C 1
ATOM 2691 O O . ALA B 1 140 ? -4.254 -20.062 4.023 1 97.5 140 ALA B O 1
ATOM 2692 N N . ALA B 1 141 ? -4.148 -20.781 6.125 1 95.94 141 ALA B N 1
ATOM 2693 C CA . ALA B 1 141 ? -4.602 -19.516 6.703 1 95.94 141 ALA B CA 1
ATOM 2694 C C . ALA B 1 141 ? -3.418 -18.672 7.141 1 95.94 141 ALA B C 1
ATOM 2696 O O . ALA B 1 141 ? -3.602 -17.547 7.641 1 95.94 141 ALA B O 1
ATOM 2697 N N . GLU B 1 142 ? -2.188 -19.156 6.867 1 96.88 142 GLU B N 1
ATOM 2698 C CA . GLU B 1 142 ? -1.021 -18.328 7.184 1 96.88 142 GLU B CA 1
ATOM 2699 C C . GLU B 1 142 ? -1.033 -17.031 6.402 1 96.88 142 GLU B C 1
ATOM 2701 O O . GLU B 1 142 ? -1.566 -16.969 5.289 1 96.88 142 GLU B O 1
ATOM 2706 N N . ARG B 1 143 ? -0.43 -16.047 7.008 1 98 143 ARG B N 1
ATOM 2707 C CA . ARG B 1 143 ? -0.343 -14.734 6.355 1 98 143 ARG B CA 1
ATOM 2708 C C . ARG B 1 143 ? 0.394 -14.844 5.023 1 98 143 ARG B C 1
ATOM 2710 O O . ARG B 1 143 ? 0.014 -14.195 4.047 1 98 143 ARG B O 1
ATOM 2717 N N . VAL B 1 144 ? 1.521 -15.555 5.027 1 98.75 144 VAL B N 1
ATOM 2718 C CA . VAL B 1 144 ? 2.309 -15.875 3.844 1 98.75 144 VAL B CA 1
ATOM 2719 C C . VAL B 1 144 ? 2.52 -17.375 3.758 1 98.75 144 VAL B C 1
ATOM 2721 O O . VAL B 1 144 ? 2.961 -18.016 4.723 1 98.75 144 VAL B O 1
ATOM 2724 N N . VAL B 1 145 ? 2.172 -17.984 2.625 1 98.75 145 VAL B N 1
ATOM 2725 C CA . VAL B 1 145 ? 2.355 -19.422 2.385 1 98.75 145 VAL B CA 1
ATOM 2726 C C . VAL B 1 145 ? 3.436 -19.625 1.325 1 98.75 145 VAL B C 1
ATOM 2728 O O . VAL B 1 145 ? 3.406 -19 0.265 1 98.75 145 VAL B O 1
ATOM 2731 N N . ILE B 1 146 ? 4.371 -20.469 1.669 1 98.62 146 ILE B N 1
ATOM 2732 C CA . ILE B 1 146 ? 5.418 -20.859 0.736 1 98.62 146 ILE B CA 1
ATOM 2733 C C . ILE B 1 146 ? 5.328 -22.359 0.471 1 98.62 146 ILE B C 1
ATOM 2735 O O . ILE B 1 146 ? 5.367 -23.172 1.405 1 98.62 146 ILE B O 1
ATOM 2739 N N . ASP B 1 147 ? 5.164 -22.703 -0.74 1 98.69 147 ASP B N 1
ATOM 2740 C CA . ASP B 1 147 ? 5.195 -24.094 -1.184 1 98.69 147 ASP B CA 1
ATOM 2741 C C . ASP B 1 147 ? 6.031 -24.25 -2.451 1 98.69 147 ASP B C 1
ATOM 2743 O O . ASP B 1 147 ? 5.539 -24.016 -3.559 1 98.69 147 ASP B O 1
ATOM 2747 N N . ARG B 1 148 ? 7.32 -24.688 -2.271 1 98 148 ARG B N 1
ATOM 2748 C CA . ARG B 1 148 ? 8.289 -24.688 -3.361 1 98 148 ARG B CA 1
ATOM 2749 C C . ARG B 1 148 ? 8.391 -23.328 -4.023 1 98 148 ARG B C 1
ATOM 2751 O O . ARG B 1 148 ? 8.703 -22.328 -3.363 1 98 148 ARG B O 1
ATOM 2758 N N . ASN B 1 149 ? 8.133 -23.172 -5.242 1 98.44 149 ASN B N 1
ATOM 2759 C CA . ASN B 1 149 ? 8.32 -21.875 -5.891 1 98.44 149 ASN B CA 1
ATOM 2760 C C . ASN B 1 149 ? 7.004 -21.125 -6.023 1 98.44 149 ASN B C 1
ATOM 2762 O O . ASN B 1 149 ? 6.902 -20.172 -6.809 1 98.44 149 ASN B O 1
ATOM 2766 N N . ARG B 1 150 ? 5.984 -21.547 -5.23 1 98.75 150 ARG B N 1
ATOM 2767 C CA . ARG B 1 150 ? 4.762 -20.766 -5.082 1 98.75 150 ARG B CA 1
ATOM 2768 C C . ARG B 1 150 ? 4.762 -20 -3.762 1 98.75 150 ARG B C 1
ATOM 2770 O O . ARG B 1 150 ? 5.062 -20.562 -2.709 1 98.75 150 ARG B O 1
ATOM 2777 N N . MET B 1 151 ? 4.527 -18.75 -3.863 1 98.81 151 MET B N 1
ATOM 2778 C CA . MET B 1 151 ? 4.383 -17.906 -2.672 1 98.81 151 MET B CA 1
ATOM 2779 C C . MET B 1 151 ? 3.113 -17.078 -2.748 1 98.81 151 MET B C 1
ATOM 2781 O O . MET B 1 151 ? 2.822 -16.469 -3.783 1 98.81 151 MET B O 1
ATOM 2785 N N . SER B 1 152 ? 2.312 -17.078 -1.704 1 98.81 152 SER B N 1
ATOM 2786 C CA . SER B 1 152 ? 1.035 -16.375 -1.7 1 98.81 152 SER B CA 1
ATOM 2787 C C . SER B 1 152 ? 0.802 -15.664 -0.372 1 98.81 152 SER B C 1
ATOM 2789 O O . SER B 1 152 ? 1.151 -16.188 0.688 1 98.81 152 SER B O 1
ATOM 2791 N N . GLY B 1 153 ? 0.374 -14.453 -0.472 1 98.56 153 GLY B N 1
ATOM 2792 C CA . GLY B 1 153 ? -0.101 -13.719 0.686 1 98.56 153 GLY B CA 1
ATOM 2793 C C . GLY B 1 153 ? -1.604 -13.797 0.873 1 98.56 153 GLY B C 1
ATOM 2794 O O . GLY B 1 153 ? -2.354 -13.852 -0.104 1 98.56 153 GLY B O 1
ATOM 2795 N N . GLY B 1 154 ? -2.035 -13.734 2.127 1 96.94 154 GLY B N 1
ATOM 2796 C CA . GLY B 1 154 ? -3.455 -13.641 2.426 1 96.94 154 GLY B CA 1
ATOM 2797 C C . GLY B 1 154 ? -4.105 -12.398 1.847 1 96.94 154 GLY B C 1
ATOM 2798 O O . GLY B 1 154 ? -3.912 -12.078 0.671 1 96.94 154 GLY B O 1
ATOM 2799 N N . GLY B 1 155 ? -4.918 -11.727 2.668 1 95.12 155 GLY B N 1
ATOM 2800 C CA . GLY B 1 155 ? -5.762 -10.648 2.178 1 95.12 155 GLY B CA 1
ATOM 2801 C C . GLY B 1 155 ? -5.027 -9.32 2.055 1 95.12 155 GLY B C 1
ATOM 2802 O O . GLY B 1 155 ? -4.152 -9.016 2.865 1 95.12 155 GLY B O 1
ATOM 2803 N N . VAL B 1 156 ? -5.379 -8.43 1.276 1 95 156 VAL B N 1
ATOM 2804 C CA . VAL B 1 156 ? -5.148 -7.07 0.792 1 95 156 VAL B CA 1
ATOM 2805 C C . VAL B 1 156 ? -3.814 -6.551 1.323 1 95 156 VAL B C 1
ATOM 2807 O O . VAL B 1 156 ? -2.947 -6.141 0.549 1 95 156 VAL B O 1
ATOM 2810 N N . THR B 1 157 ? -3.551 -6.648 2.65 1 98.38 157 THR B N 1
ATOM 2811 C CA . THR B 1 157 ? -2.393 -5.988 3.244 1 98.38 157 THR B CA 1
ATOM 2812 C C . THR B 1 157 ? -1.214 -6.953 3.344 1 98.38 157 THR B C 1
ATOM 2814 O O . THR B 1 157 ? -0.113 -6.559 3.732 1 98.38 157 THR B O 1
ATOM 2817 N N . ALA B 1 158 ? -1.363 -8.18 3.014 1 98.62 158 ALA B N 1
ATOM 2818 C CA . ALA B 1 158 ? -0.347 -9.219 3.203 1 98.62 158 ALA B CA 1
ATOM 2819 C C . ALA B 1 158 ? 0.811 -9.031 2.227 1 98.62 158 ALA B C 1
ATOM 2821 O O . ALA B 1 158 ? 1.87 -9.641 2.387 1 98.62 158 ALA B O 1
ATOM 2822 N N . GLY B 1 159 ? 0.596 -8.164 1.275 1 98.5 159 GLY B N 1
ATOM 2823 C CA . GLY B 1 159 ? 1.593 -7.969 0.234 1 98.5 159 GLY B CA 1
ATOM 2824 C C . GLY B 1 159 ? 2.922 -7.465 0.765 1 98.5 159 GLY B C 1
ATOM 2825 O O . GLY B 1 159 ? 3.969 -7.711 0.164 1 98.5 159 GLY B O 1
ATOM 2826 N N . ILE B 1 160 ? 2.896 -6.758 1.849 1 98.75 160 ILE B N 1
ATOM 2827 C CA . ILE B 1 160 ? 4.133 -6.234 2.414 1 98.75 160 ILE B CA 1
ATOM 2828 C C . ILE B 1 160 ? 4.898 -7.355 3.113 1 98.75 160 ILE B C 1
ATOM 2830 O O . ILE B 1 160 ? 6.098 -7.539 2.877 1 98.75 160 ILE B O 1
ATOM 2834 N N . ASP B 1 161 ? 4.207 -8.18 3.947 1 98.81 161 ASP B N 1
ATOM 2835 C CA . ASP B 1 161 ? 4.824 -9.352 4.566 1 98.81 161 ASP B CA 1
ATOM 2836 C C . ASP B 1 161 ? 5.383 -10.305 3.51 1 98.81 161 ASP B C 1
ATOM 2838 O O . ASP B 1 161 ? 6.551 -10.695 3.578 1 98.81 161 ASP B O 1
ATOM 2842 N N . PHE B 1 162 ? 4.539 -10.562 2.582 1 97.69 162 PHE B N 1
ATOM 2843 C CA . PHE B 1 162 ? 4.883 -11.398 1.441 1 97.69 162 PHE B CA 1
ATOM 2844 C C . PHE B 1 162 ? 6.113 -10.859 0.721 1 97.69 162 PHE B C 1
ATOM 2846 O O . PHE B 1 162 ? 7.035 -11.617 0.402 1 97.69 162 PHE B O 1
ATOM 2853 N N . GLY B 1 163 ? 6.117 -9.617 0.421 1 98.62 163 GLY B N 1
ATOM 2854 C CA . GLY B 1 163 ? 7.234 -8.984 -0.255 1 98.62 163 GLY B CA 1
ATOM 2855 C C . GLY B 1 163 ? 8.547 -9.133 0.491 1 98.62 163 GLY B C 1
ATOM 2856 O O . GLY B 1 163 ? 9.594 -9.367 -0.121 1 98.62 163 GLY B O 1
ATOM 2857 N N . LEU B 1 164 ? 8.5 -9.047 1.801 1 98.88 164 LEU B N 1
ATOM 2858 C CA . LEU B 1 164 ? 9.711 -9.156 2.602 1 98.88 164 LEU B CA 1
ATOM 2859 C C . LEU B 1 164 ? 10.211 -10.602 2.635 1 98.88 164 LEU B C 1
ATOM 2861 O O . LEU B 1 164 ? 11.414 -10.844 2.621 1 98.88 164 LEU B O 1
ATOM 2865 N N . VAL B 1 165 ? 9.297 -11.57 2.684 1 98.81 165 VAL B N 1
ATOM 2866 C CA . VAL B 1 165 ? 9.68 -12.977 2.604 1 98.81 165 VAL B CA 1
ATOM 2867 C C . VAL B 1 165 ? 10.352 -13.258 1.262 1 98.81 165 VAL B C 1
ATOM 2869 O O . VAL B 1 165 ? 11.406 -13.898 1.209 1 98.81 165 VAL B O 1
ATOM 2872 N N . LEU B 1 166 ? 9.75 -12.742 0.243 1 98.75 166 LEU B N 1
ATOM 2873 C CA . LEU B 1 166 ? 10.305 -12.922 -1.095 1 98.75 166 LEU B CA 1
ATOM 2874 C C . LEU B 1 166 ? 11.664 -12.234 -1.214 1 98.75 166 LEU B C 1
ATOM 2876 O O . LEU B 1 166 ? 12.578 -12.766 -1.841 1 98.75 166 LEU B O 1
ATOM 2880 N N . ALA B 1 167 ? 11.797 -11.055 -0.641 1 98.5 167 ALA B N 1
ATOM 2881 C CA . ALA B 1 167 ? 13.062 -10.328 -0.639 1 98.5 167 ALA B CA 1
ATOM 2882 C C . ALA B 1 167 ? 14.172 -11.164 -0.021 1 98.5 167 ALA B C 1
ATOM 2884 O O . ALA B 1 167 ? 15.289 -11.211 -0.545 1 98.5 167 ALA B O 1
ATOM 2885 N N . ALA B 1 168 ? 13.875 -11.82 1.109 1 98.56 168 ALA B N 1
ATOM 2886 C CA . ALA B 1 168 ? 14.867 -12.664 1.766 1 98.56 168 ALA B CA 1
ATOM 2887 C C . ALA B 1 168 ? 15.266 -13.836 0.874 1 98.56 168 ALA B C 1
ATOM 2889 O O . ALA B 1 168 ? 16.438 -14.203 0.808 1 98.56 168 ALA B O 1
ATOM 2890 N N . ALA B 1 169 ? 14.305 -14.391 0.189 1 98.06 169 ALA B N 1
ATOM 2891 C CA . ALA B 1 169 ? 14.562 -15.531 -0.686 1 98.06 169 ALA B CA 1
ATOM 2892 C C . ALA B 1 169 ? 15.43 -15.133 -1.873 1 98.06 169 ALA B C 1
ATOM 2894 O O . ALA B 1 169 ? 16.297 -15.898 -2.307 1 98.06 169 ALA B O 1
ATOM 2895 N N . LEU B 1 170 ? 15.234 -13.93 -2.395 1 97.38 170 LEU B N 1
ATOM 2896 C CA . LEU B 1 170 ? 15.906 -13.5 -3.613 1 97.38 170 LEU B CA 1
ATOM 2897 C C . LEU B 1 170 ? 17.266 -12.859 -3.295 1 97.38 170 LEU B C 1
ATOM 2899 O O . LEU B 1 170 ? 18.219 -13.047 -4.039 1 97.38 170 LEU B O 1
ATOM 2903 N N . CYS B 1 171 ? 17.312 -12.078 -2.164 1 97.12 171 CYS B N 1
ATOM 2904 C CA . CYS B 1 171 ? 18.469 -11.195 -1.969 1 97.12 171 CYS B CA 1
ATOM 2905 C C . CYS B 1 171 ? 19.109 -11.43 -0.605 1 97.12 171 CYS B C 1
ATOM 2907 O O . CYS B 1 171 ? 20.062 -10.742 -0.239 1 97.12 171 CYS B O 1
ATOM 2909 N N . GLY B 1 172 ? 18.562 -12.359 0.186 1 97.56 172 GLY B N 1
ATOM 2910 C CA . GLY B 1 172 ? 19.109 -12.664 1.5 1 97.56 172 GLY B CA 1
ATOM 2911 C C . GLY B 1 172 ? 18.422 -11.898 2.619 1 97.56 172 GLY B C 1
ATOM 2912 O O . GLY B 1 172 ? 17.859 -10.82 2.393 1 97.56 172 GLY B O 1
ATOM 2913 N N . GLU B 1 173 ? 18.562 -12.461 3.812 1 98.25 173 GLU B N 1
ATOM 2914 C CA . GLU B 1 173 ? 17.875 -11.938 4.988 1 98.25 173 GLU B CA 1
ATOM 2915 C C . GLU B 1 173 ? 18.359 -10.539 5.34 1 98.25 173 GLU B C 1
ATOM 2917 O O . GLU B 1 173 ? 17.562 -9.672 5.699 1 98.25 173 GLU B O 1
ATOM 2922 N N . GLN B 1 174 ? 19.609 -10.312 5.254 1 97.88 174 GLN B N 1
ATOM 2923 C CA . GLN B 1 174 ? 20.172 -9.016 5.625 1 97.88 174 GLN B CA 1
ATOM 2924 C C . GLN B 1 174 ? 19.594 -7.902 4.75 1 97.88 174 GLN B C 1
ATOM 2926 O O . GLN B 1 174 ? 19.203 -6.852 5.258 1 97.88 174 GLN B O 1
ATOM 2931 N N . THR B 1 175 ? 19.531 -8.141 3.432 1 97.69 175 THR B N 1
ATOM 2932 C CA . THR B 1 175 ? 18.953 -7.16 2.516 1 97.69 175 THR B CA 1
ATOM 2933 C C . THR B 1 175 ? 17.484 -6.934 2.816 1 97.69 175 THR B C 1
ATOM 2935 O O . THR B 1 175 ? 17 -5.797 2.801 1 97.69 175 THR B O 1
ATOM 2938 N N . ALA B 1 176 ? 16.797 -7.984 3.121 1 98.62 176 ALA B N 1
ATOM 2939 C CA . ALA B 1 176 ? 15.367 -7.875 3.451 1 98.62 176 ALA B CA 1
ATOM 2940 C C . ALA B 1 176 ? 15.164 -7.035 4.707 1 98.62 176 ALA B C 1
ATOM 2942 O O . ALA B 1 176 ? 14.234 -6.227 4.773 1 98.62 176 ALA B O 1
ATOM 2943 N N . LYS B 1 177 ? 16.016 -7.195 5.715 1 98.81 177 LYS B N 1
ATOM 2944 C CA . LYS B 1 177 ? 15.938 -6.41 6.941 1 98.81 177 LYS B CA 1
ATOM 2945 C C . LYS B 1 177 ? 16.219 -4.934 6.672 1 98.81 177 LYS B C 1
ATOM 2947 O O . LYS B 1 177 ? 15.562 -4.055 7.238 1 98.81 177 LYS B O 1
ATOM 2952 N N . ILE B 1 178 ? 17.156 -4.676 5.812 1 98.44 178 ILE B N 1
ATOM 2953 C CA . ILE B 1 178 ? 17.484 -3.303 5.43 1 98.44 178 ILE B CA 1
ATOM 2954 C C . ILE B 1 178 ? 16.25 -2.654 4.777 1 98.44 178 ILE B C 1
ATOM 2956 O O . ILE B 1 178 ? 15.883 -1.532 5.125 1 98.44 178 ILE B O 1
ATOM 2960 N N . VAL B 1 179 ? 15.648 -3.377 3.879 1 98.38 179 VAL B N 1
ATOM 2961 C CA . VAL B 1 179 ? 14.477 -2.865 3.178 1 98.38 179 VAL B CA 1
ATOM 2962 C C . VAL B 1 179 ? 13.328 -2.676 4.164 1 98.38 179 VAL B C 1
ATOM 2964 O O . VAL B 1 179 ? 12.633 -1.658 4.125 1 98.38 179 VAL B O 1
ATOM 2967 N N . GLN B 1 180 ? 13.125 -3.648 5.07 1 98.81 180 GLN B N 1
ATOM 2968 C CA . GLN B 1 180 ? 12.109 -3.498 6.105 1 98.81 180 GLN B CA 1
ATOM 2969 C C . GLN B 1 180 ? 12.305 -2.205 6.887 1 98.81 180 GLN B C 1
ATOM 2971 O O . GLN B 1 180 ? 11.344 -1.474 7.141 1 98.81 180 GLN B O 1
ATOM 2976 N N . LEU B 1 181 ? 13.516 -1.932 7.277 1 98.69 181 LEU B N 1
ATOM 2977 C CA . LEU B 1 181 ? 13.836 -0.744 8.062 1 98.69 181 LEU B CA 1
ATOM 2978 C C . LEU B 1 181 ? 13.602 0.524 7.25 1 98.69 181 LEU B C 1
ATO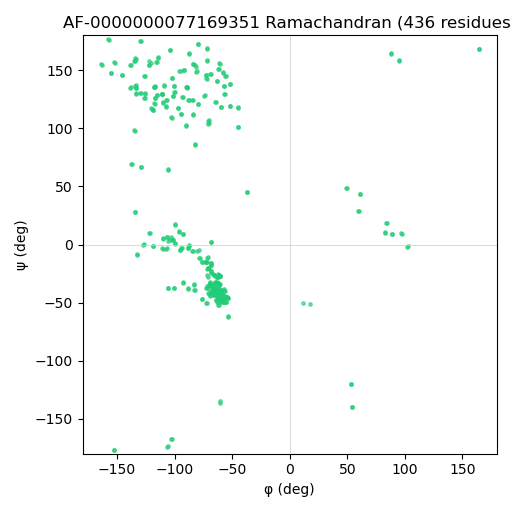M 2980 O O . LEU B 1 181 ? 12.977 1.47 7.738 1 98.69 181 LEU B O 1
ATOM 2984 N N . LEU B 1 182 ? 14.023 0.519 5.98 1 97.94 182 LEU B N 1
ATOM 2985 C CA . LEU B 1 182 ? 13.883 1.699 5.133 1 97.94 182 LEU B CA 1
ATOM 2986 C C . LEU B 1 182 ? 12.414 2.025 4.895 1 97.94 182 LEU B C 1
ATOM 2988 O O . LEU B 1 182 ? 12.039 3.195 4.797 1 97.94 182 LEU B O 1
ATOM 2992 N N . LEU B 1 183 ? 11.609 0.996 4.832 1 98.31 183 LEU B N 1
ATOM 2993 C CA . LEU B 1 183 ? 10.18 1.188 4.625 1 98.31 183 LEU B CA 1
ATOM 2994 C C . LEU B 1 183 ? 9.469 1.464 5.945 1 98.31 183 LEU B C 1
ATOM 2996 O O . LEU B 1 183 ? 8.273 1.755 5.965 1 98.31 183 LEU B O 1
ATOM 3000 N N . GLU B 1 184 ? 10.266 1.36 7.043 1 98.38 184 GLU B N 1
ATOM 3001 C CA . GLU B 1 184 ? 9.734 1.474 8.398 1 98.38 184 GLU B CA 1
ATOM 3002 C C . GLU B 1 184 ? 8.5 0.588 8.586 1 98.38 184 GLU B C 1
ATOM 3004 O O . GLU B 1 184 ? 7.453 1.06 9.023 1 98.38 184 GLU B O 1
ATOM 3009 N N . TYR B 1 185 ? 8.641 -0.651 8.164 1 98.81 185 TYR B N 1
ATOM 3010 C CA . TYR B 1 185 ? 7.555 -1.605 8.383 1 98.81 185 TYR B CA 1
ATOM 3011 C C . TYR B 1 185 ? 7.617 -2.184 9.797 1 98.81 185 TYR B C 1
ATOM 3013 O O . TYR B 1 185 ? 8.188 -3.256 10.008 1 98.81 185 TYR B O 1
ATOM 3021 N N . ASP B 1 186 ? 7.047 -1.537 10.719 1 98.38 186 ASP B N 1
ATOM 3022 C CA . ASP B 1 186 ? 6.883 -1.829 12.133 1 98.38 186 ASP B CA 1
ATOM 3023 C C . ASP B 1 186 ? 5.426 -1.689 12.562 1 98.38 186 ASP B C 1
ATOM 3025 O O . ASP B 1 186 ? 5.09 -0.843 13.391 1 98.38 186 ASP B O 1
ATOM 3029 N N . PRO B 1 187 ? 4.551 -2.572 12.047 1 98.44 187 PRO B N 1
ATOM 3030 C CA . PRO B 1 187 ? 3.105 -2.369 12.172 1 98.44 187 PRO B CA 1
ATOM 3031 C C . PRO B 1 187 ? 2.625 -2.391 13.617 1 98.44 187 PRO B C 1
ATOM 3033 O O . PRO B 1 187 ? 3.141 -3.16 14.43 1 98.44 187 PRO B O 1
ATOM 3036 N N . ALA B 1 188 ? 1.731 -1.563 13.922 1 97.62 188 ALA B N 1
ATOM 3037 C CA . ALA B 1 188 ? 1.047 -1.46 15.211 1 97.62 188 ALA B CA 1
ATOM 3038 C C . ALA B 1 188 ? -0.449 -1.232 15.016 1 97.62 188 ALA B C 1
ATOM 3040 O O . ALA B 1 188 ? -0.971 -0.17 15.367 1 97.62 188 ALA B O 1
ATOM 3041 N N . PRO B 1 189 ? -1.171 -2.283 14.5 1 98.12 189 PRO B N 1
ATOM 3042 C CA . PRO B 1 189 ? -2.613 -2.096 14.328 1 98.12 189 PRO B CA 1
ATOM 3043 C C . PRO B 1 189 ? -3.301 -1.605 15.602 1 98.12 189 PRO B C 1
ATOM 3045 O O . PRO B 1 189 ? -3.008 -2.1 16.688 1 98.12 189 PRO B O 1
ATOM 3048 N N . PRO B 1 190 ? -4.223 -0.641 15.414 1 98.12 190 PRO B N 1
ATOM 3049 C CA . PRO B 1 190 ? -4.875 -0.103 16.609 1 98.12 190 PRO B CA 1
ATOM 3050 C C . PRO B 1 190 ? -5.863 -1.087 17.234 1 98.12 190 PRO B C 1
ATOM 3052 O O . PRO B 1 190 ? -6.27 -0.91 18.391 1 98.12 190 PRO B O 1
ATOM 3055 N N . PHE B 1 191 ? -6.262 -2.15 16.516 1 98.38 191 PHE B N 1
ATOM 3056 C CA . PHE B 1 191 ? -7.172 -3.18 17 1 98.38 191 PHE B CA 1
ATOM 3057 C C . PHE B 1 191 ? -6.648 -4.57 16.656 1 98.38 191 PHE B C 1
ATOM 3059 O O . PHE B 1 191 ? -5.781 -4.719 15.797 1 98.38 191 PHE B O 1
ATOM 3066 N N . ASP B 1 192 ? -7.164 -5.543 17.391 1 97.75 192 ASP B N 1
ATOM 3067 C CA . ASP B 1 192 ? -6.789 -6.926 17.109 1 97.75 192 ASP B CA 1
ATOM 3068 C C . ASP B 1 192 ? -7.922 -7.676 16.422 1 97.75 192 ASP B C 1
ATOM 3070 O O . ASP B 1 192 ? -8.445 -8.656 16.938 1 97.75 192 ASP B O 1
ATOM 3074 N N . ALA B 1 193 ? -8.219 -7.184 15.188 1 98.38 193 ALA B N 1
ATOM 3075 C CA . ALA B 1 193 ? -9.359 -7.715 14.438 1 98.38 193 ALA B CA 1
ATOM 3076 C C . ALA B 1 193 ? -8.984 -7.984 12.984 1 98.38 193 ALA B C 1
ATOM 3078 O O . ALA B 1 193 ? -9.844 -7.949 12.102 1 98.38 193 ALA B O 1
ATOM 3079 N N . GLY B 1 194 ? -7.758 -8.266 12.766 1 98.56 194 GLY B N 1
ATOM 3080 C CA . GLY B 1 194 ? -7.27 -8.273 11.398 1 98.56 194 GLY B CA 1
ATOM 3081 C C . GLY B 1 194 ? -7.43 -9.617 10.719 1 98.56 194 GLY B C 1
ATOM 3082 O O . GLY B 1 194 ? -7.082 -9.773 9.547 1 98.56 194 GLY B O 1
ATOM 3083 N N . SER B 1 195 ? -7.922 -10.609 11.445 1 98.06 195 SER B N 1
ATOM 3084 C CA . SER B 1 195 ? -8.234 -11.93 10.891 1 98.06 195 SER B CA 1
ATOM 3085 C C . SER B 1 195 ? -9.555 -12.453 11.445 1 98.06 195 SER B C 1
ATOM 3087 O O . SER B 1 195 ? -10 -12.039 12.516 1 98.06 195 SER B O 1
ATOM 3089 N N . PRO B 1 196 ? -10.195 -13.328 10.656 1 97.56 196 PRO B N 1
ATOM 3090 C CA . PRO B 1 196 ? -11.445 -13.867 11.188 1 97.56 196 PRO B CA 1
ATOM 3091 C C . PRO B 1 196 ? -11.25 -14.633 12.492 1 97.56 196 PRO B C 1
ATOM 3093 O O . PRO B 1 196 ? -12.117 -14.609 13.367 1 97.56 196 PRO B O 1
ATOM 3096 N N . GLU B 1 197 ? -10.117 -15.297 12.617 1 96.12 197 GLU B N 1
ATOM 3097 C CA . GLU B 1 197 ? -9.797 -16.047 13.82 1 96.12 197 GLU B CA 1
ATOM 3098 C C . GLU B 1 197 ? -9.695 -15.141 15.039 1 96.12 197 GLU B C 1
ATOM 3100 O O . GLU B 1 197 ? -10.117 -15.508 16.141 1 96.12 197 GLU B O 1
ATOM 3105 N N . LYS B 1 198 ? -9.234 -13.914 14.859 1 97.06 198 LYS B N 1
ATOM 3106 C CA . LYS B 1 198 ? -9.039 -12.977 15.961 1 97.06 198 LYS B CA 1
ATOM 3107 C C . LYS B 1 198 ? -10.273 -12.102 16.172 1 97.06 198 LYS B C 1
ATOM 3109 O O . LYS B 1 198 ? -10.57 -11.703 17.297 1 97.06 198 LYS B O 1
ATOM 3114 N N . ALA B 1 199 ? -10.977 -11.797 15.117 1 97.56 199 ALA B N 1
ATOM 3115 C CA . ALA B 1 199 ? -12.109 -10.875 15.156 1 97.56 199 ALA B CA 1
ATOM 3116 C C . ALA B 1 199 ? -13.297 -11.508 15.867 1 97.56 199 ALA B C 1
ATOM 3118 O O . ALA B 1 199 ? -14.023 -10.828 16.594 1 97.56 199 ALA B O 1
ATOM 3119 N N . GLY B 1 200 ? -13.484 -12.82 15.695 1 96.75 200 GLY B N 1
ATOM 3120 C CA . GLY B 1 200 ? -14.641 -13.516 16.234 1 96.75 200 GLY B CA 1
ATOM 3121 C C . GLY B 1 200 ? -15.836 -13.5 15.305 1 96.75 200 GLY B C 1
ATOM 3122 O O . GLY B 1 200 ? -15.938 -12.633 14.43 1 96.75 200 GLY B O 1
ATOM 3123 N N . LEU B 1 201 ? -16.75 -14.367 15.625 1 97.31 201 LEU B N 1
ATOM 3124 C CA . LEU B 1 201 ? -17.859 -14.656 14.711 1 97.31 201 LEU B CA 1
ATOM 3125 C C . LEU B 1 201 ? -18.766 -13.445 14.562 1 97.31 201 LEU B C 1
ATOM 3127 O O . LEU B 1 201 ? -19.281 -13.172 13.477 1 97.31 201 LEU B O 1
ATOM 3131 N N . ASP B 1 202 ? -18.969 -12.75 15.602 1 97.75 202 ASP B N 1
ATOM 3132 C CA . ASP B 1 202 ? -19.859 -11.602 15.539 1 97.75 202 ASP B CA 1
ATOM 3133 C C . ASP B 1 202 ? -19.328 -10.539 14.586 1 97.75 202 ASP B C 1
ATOM 3135 O O . ASP B 1 202 ? -20.047 -10.062 13.703 1 97.75 202 ASP B O 1
ATOM 3139 N N . LEU B 1 203 ? -18.078 -10.18 14.719 1 98.25 203 LEU B N 1
ATOM 3140 C CA . LEU B 1 203 ? -17.469 -9.172 13.852 1 98.25 203 LEU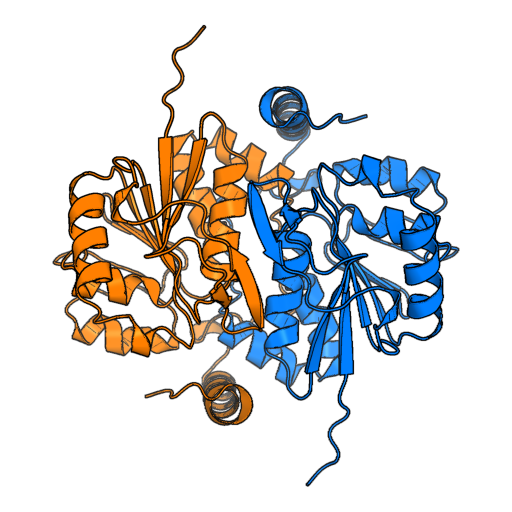 B CA 1
ATOM 3141 C C . LEU B 1 203 ? -17.359 -9.688 12.422 1 98.25 203 LEU B C 1
ATOM 3143 O O . LEU B 1 203 ? -17.516 -8.914 11.469 1 98.25 203 LEU B O 1
ATOM 3147 N N . VAL B 1 204 ? -17.109 -10.953 12.258 1 98.12 204 VAL B N 1
ATOM 3148 C CA . VAL B 1 204 ? -17.047 -11.562 10.938 1 98.12 204 VAL B CA 1
ATOM 3149 C C . VAL B 1 204 ? -18.391 -11.391 10.227 1 98.12 204 VAL B C 1
ATOM 3151 O O . VAL B 1 204 ? -18.438 -10.969 9.07 1 98.12 204 VAL B O 1
ATOM 3154 N N . ASN B 1 205 ? -19.438 -11.664 10.922 1 97.44 205 ASN B N 1
ATOM 3155 C CA . ASN B 1 205 ? -20.766 -11.516 10.344 1 97.44 205 ASN B CA 1
ATOM 3156 C C . ASN B 1 205 ? -21.078 -10.055 10.008 1 97.44 205 ASN B C 1
ATOM 3158 O O . ASN B 1 205 ? -21.641 -9.773 8.953 1 97.44 205 ASN B O 1
ATOM 3162 N N . GLN B 1 206 ? -20.688 -9.195 10.836 1 97.31 206 GLN B N 1
ATOM 3163 C CA . GLN B 1 206 ? -20.891 -7.777 10.57 1 97.31 206 GLN B CA 1
ATOM 3164 C C . GLN B 1 206 ? -20.094 -7.328 9.344 1 97.31 206 GLN B C 1
ATOM 3166 O O . GLN B 1 206 ? -20.578 -6.539 8.539 1 97.31 206 GLN B O 1
ATOM 3171 N N . ALA B 1 207 ? -18.891 -7.805 9.258 1 97.56 207 ALA B N 1
ATOM 3172 C CA . ALA B 1 207 ? -18.031 -7.453 8.125 1 97.56 207 ALA B CA 1
ATOM 3173 C C . ALA B 1 207 ? -18.641 -7.945 6.812 1 97.56 207 ALA B C 1
ATOM 3175 O O . ALA B 1 207 ? -18.609 -7.238 5.805 1 97.56 207 ALA B O 1
ATOM 3176 N N . LEU B 1 208 ? -19.156 -9.156 6.84 1 96.38 208 LEU B N 1
ATOM 3177 C CA . LEU B 1 208 ? -19.75 -9.719 5.637 1 96.38 208 LEU B CA 1
ATOM 3178 C C . LEU B 1 208 ? -21 -8.922 5.23 1 96.38 208 LEU B C 1
ATOM 3180 O O . LEU B 1 208 ? -21.203 -8.648 4.043 1 96.38 208 LEU B O 1
ATOM 3184 N N . LEU B 1 209 ? -21.766 -8.484 6.18 1 95 209 LEU B N 1
ATOM 3185 C CA . LEU B 1 209 ? -22.938 -7.668 5.906 1 95 209 LEU B CA 1
ATOM 3186 C C . LEU B 1 209 ? -22.531 -6.293 5.391 1 95 209 LEU B C 1
ATOM 3188 O O . LEU B 1 209 ? -23.141 -5.773 4.445 1 95 209 LEU B O 1
ATOM 3192 N N . TYR B 1 210 ? -21.562 -5.762 6.023 1 94.88 210 TYR B N 1
ATOM 3193 C CA . TYR B 1 210 ? -21.016 -4.473 5.605 1 94.88 210 TYR B CA 1
ATOM 3194 C C . TYR B 1 210 ? -20.531 -4.531 4.164 1 94.88 210 TYR B C 1
ATOM 3196 O O . TYR B 1 210 ? -20.812 -3.629 3.369 1 94.88 210 TYR B O 1
ATOM 3204 N N . ALA B 1 211 ? -19.766 -5.602 3.857 1 91.75 211 ALA B N 1
ATOM 3205 C CA . ALA B 1 211 ? -19.203 -5.77 2.521 1 91.75 211 ALA B CA 1
ATOM 3206 C C . ALA B 1 211 ? -20.297 -5.852 1.467 1 91.75 211 ALA B C 1
ATOM 3208 O O . ALA B 1 211 ? -20.172 -5.27 0.386 1 91.75 211 ALA B O 1
ATOM 3209 N N . GLU B 1 212 ? -21.344 -6.5 1.763 1 88.31 212 GLU B N 1
ATOM 3210 C CA . GLU B 1 212 ? -22.484 -6.641 0.844 1 88.31 212 GLU B CA 1
ATOM 3211 C C . GLU B 1 212 ? -23.219 -5.316 0.67 1 88.31 212 GLU B C 1
ATOM 3213 O O . GLU B 1 212 ? -23.578 -4.945 -0.447 1 88.31 212 GLU B O 1
ATOM 3218 N N . GLY B 1 213 ? -23.422 -4.617 1.676 1 84.12 213 GLY B N 1
ATOM 3219 C CA . GLY B 1 213 ? -24.219 -3.4 1.661 1 84.12 213 GLY B CA 1
ATOM 3220 C C . GLY B 1 213 ? -23.438 -2.184 1.197 1 84.12 213 GLY B C 1
ATOM 3221 O O . GLY B 1 213 ? -23.953 -1.363 0.435 1 84.12 213 GLY B O 1
ATOM 3222 N N . THR B 1 214 ? -22.219 -2.162 1.647 1 78.81 214 THR B N 1
ATOM 3223 C CA . THR B 1 214 ? -21.453 -0.934 1.466 1 78.81 214 THR B CA 1
ATOM 3224 C C . THR B 1 214 ? -20.5 -1.061 0.28 1 78.81 214 THR B C 1
ATOM 3226 O O . THR B 1 214 ? -20.328 -0.118 -0.498 1 78.81 214 THR B O 1
ATOM 3229 N N . LEU B 1 215 ? -19.922 -2.246 0.113 1 76.44 215 LEU B N 1
ATOM 3230 C CA . LEU B 1 215 ? -18.891 -2.4 -0.903 1 76.44 215 LEU B CA 1
ATOM 3231 C C . LEU B 1 215 ? -19.406 -3.189 -2.098 1 76.44 215 LEU B C 1
ATOM 3233 O O . LEU B 1 215 ? -18.703 -3.352 -3.098 1 76.44 215 LEU B O 1
ATOM 3237 N N . ASN B 1 216 ? -20.578 -3.631 -2.031 1 70.12 216 ASN B N 1
ATOM 3238 C CA . ASN B 1 216 ? -21.203 -4.43 -3.082 1 70.12 216 ASN B CA 1
ATOM 3239 C C . ASN B 1 216 ? -20.422 -5.711 -3.352 1 70.12 216 ASN B C 1
ATOM 3241 O O . ASN B 1 216 ? -20.219 -6.086 -4.508 1 70.12 216 ASN B O 1
ATOM 3245 N N . LEU B 1 217 ? -19.734 -6.211 -2.309 1 68.62 217 LEU B N 1
ATOM 3246 C CA . LEU B 1 217 ? -19.031 -7.48 -2.383 1 68.62 217 LEU B CA 1
ATOM 3247 C C . LEU B 1 217 ? -19.969 -8.648 -2.109 1 68.62 217 LEU B C 1
ATOM 3249 O O . LEU B 1 217 ? -20.719 -8.625 -1.135 1 68.62 217 LEU B O 1
ATOM 3253 N N . LYS B 1 218 ? -20.266 -9.5 -3.164 1 58.06 218 LYS B N 1
ATOM 3254 C CA . LYS B 1 218 ? -21.062 -10.695 -2.945 1 58.06 218 LYS B CA 1
ATOM 3255 C C . LYS B 1 218 ? -20.297 -11.742 -2.139 1 58.06 218 LYS B C 1
ATOM 3257 O O . LYS B 1 218 ? -19.219 -12.18 -2.549 1 58.06 218 LYS B O 1
ATOM 3262 N N . VAL B 1 219 ? -20.578 -11.953 -0.815 1 57.41 219 VAL B N 1
ATOM 3263 C CA . VAL B 1 219 ? -19.969 -12.969 0.039 1 57.41 219 VAL B CA 1
ATOM 3264 C C . VAL B 1 219 ? -20.781 -14.25 -0.022 1 57.41 219 VAL B C 1
ATOM 3266 O O . VAL B 1 219 ? -22 -14.234 0.169 1 57.41 219 VAL B O 1
ATOM 3269 N N . ASN B 1 220 ? -20.297 -15.195 -0.75 1 49.84 220 ASN B N 1
ATOM 3270 C CA . ASN B 1 220 ? -21.031 -16.453 -0.835 1 49.84 220 ASN B CA 1
ATOM 3271 C C . ASN B 1 220 ? -20.922 -17.266 0.457 1 49.84 220 ASN B C 1
ATOM 3273 O O . ASN B 1 220 ? -19.922 -17.156 1.174 1 49.84 220 ASN B O 1
#

Secondary structure (DSSP, 8-state):
-----PEEEEEE--TT--HHHHHHHHHHHTTSTTEEEEEEESSSS-EE-TTS-EEE-SEETTTPPPPSEEEE---TTGGGTTT-HHHHHHHHHHHHH-SEEEEETTHHHHHHHTT--TT-EE---GGGHHHHHHTT-EE--SSEEEETTEEEE-STTHHHHHHHHHHHHHH-HHHHHHHHHHTT-----SSS-SSHHHH-HHHHHHHHHHHHHHS-----/-----PEEEEEE--TT--HHHHHHHHHHHTTSTTEEEEEEESSSS-EE-TTS-EEE-SEETTTPPPPSEEEE---TTGGGTTT-HHHHHHHHHHHHH-SEEEEETTHHHHHHHTT--TT-EE---GGGHHHHHHTT-EE--SSEEEETTEEEE-STTHHHHHHHHHHHHHH-HHHHHHHHHHTT-----SSS-SSHHHH-HHHHHHHHHHHHHHS-----

Organism: Gloeobacter violaceus (strain ATCC 29082 / PCC 7421) (NCBI:txid251221)

Radius of gyration: 20.45 Å; Cα contacts (8 Å, |Δi|>4): 1068; chains: 2; bounding box: 65×58×44 Å

Nearest PDB structures (foldseek):
  3noq-assembly1_A  TM=9.586E-01  e=2.734E-27  Pseudomonas fluorescens
  7l9q-assembly1_B  TM=9.568E-01  e=2.569E-27  Pseudomonas protegens Pf-5
  7la0-assembly1_B  TM=9.553E-01  e=3.971E-27  Pseudomonas protegens Pf-5
  7lav-assembly1_A  TM=9.481E-01  e=1.296E-27  Pseudomonas protegens Pf-5
  3nov-assembly1_A-2  TM=9.500E-01  e=3.731E-27  Pseudomonas fluorescens

Solvent-accessible surface area (backbone atoms only — not comparable to full-atom values): 22109 Å² total; per-residue (Å²): 125,84,81,70,75,69,43,36,34,35,39,52,53,58,61,16,23,37,59,48,24,49,48,30,28,45,57,46,51,59,64,46,79,56,55,44,80,37,39,28,24,86,49,64,61,74,31,46,26,60,75,68,50,33,34,42,33,79,31,26,68,89,71,50,70,87,30,38,28,41,35,30,34,23,38,82,32,37,81,82,47,60,78,35,64,69,57,34,50,50,48,39,59,42,46,74,67,24,65,31,38,35,23,15,12,54,12,37,51,42,38,43,73,36,60,72,28,75,92,32,53,36,15,33,18,82,87,44,42,68,64,43,35,73,73,62,30,49,65,48,88,47,58,60,29,76,42,88,49,32,38,17,6,12,20,45,53,22,16,42,42,35,22,42,54,49,35,25,73,76,64,32,60,68,53,24,40,33,46,33,32,76,36,25,52,58,87,67,65,90,61,77,23,14,38,66,87,58,41,33,69,69,48,45,53,49,34,52,51,44,31,39,73,74,65,65,41,87,79,127,126,84,81,70,76,69,43,35,35,36,40,52,54,59,61,16,24,37,60,50,25,49,47,29,27,45,57,46,50,60,65,44,81,56,56,44,80,37,38,27,23,87,48,64,61,72,30,45,26,60,76,68,49,35,37,42,34,79,30,27,67,88,72,51,70,86,30,38,28,42,36,30,35,23,39,84,31,37,81,82,46,60,79,35,63,68,57,33,49,50,49,36,60,42,46,75,68,24,65,30,38,35,22,17,11,53,12,36,52,44,38,44,72,36,59,73,29,75,91,32,53,34,14,32,19,81,89,44,42,68,63,43,35,73,72,64,30,48,66,48,88,47,58,57,27,77,41,86,49,33,39,17,6,11,20,45,54,22,16,44,41,34,20,41,55,50,34,25,73,76,64,33,58,69,53,25,42,33,46,33,32,75,35,25,51,58,87,65,65,89,62,77,22,14,37,67,88,59,41,34,70,69,48,46,52,50,32,52,51,44,32,38,73,73,65,66,41,88,77,128

Foldseek 3Di:
DPPQDAFEEEEEDDAFFQPLQRVQLCLLQVLFPRYDYFYEEQDQDWHAYLVGDTDGGDYYLVGDDQGQEYEYEGGLCCVVPLQPPSLLVSLLVNLVPYQAYEYEACRVSSCLNSVNQAVHEEAHEPLCQVVSVVSVHNYDHDQWDDDRRYIYGYHSNSSNVSNLVVCCVRPNNVSSVVSCVVVVVPDDDPDQCPDCVRVDDVVVVVVQVCCCVPSVRDRD/DPPQDAFEEEEEDDAFFQPLFRVQLCLLQVLFPRYDYFYEEQDQDWHAYLVGDIDGGDYYLVGDDQGQEYEYEGGLCCVVPLQPPSLLVSLLVNLVPYQAYEYEACRVSSCLNSVNQAVHEEAHEPLCQVVSVVSVHNYDHDQWDDDRRYIYGYHSNSSNVSSLVVCCVRPNNVSSVVSCVVVVVPDDDPDQCPDCVRVDDVVVVVVQVCCCVPSVRDRD